Protein AF-0000000083105312 (afdb_homodimer)

Organism: NCBI:txid1720316

Structure (mmCIF, N/CA/C/O backbone):
data_AF-0000000083105312-model_v1
#
loop_
_entity.id
_entity.type
_entity.pdbx_description
1 polymer 'DUF881 domain-containing protein'
#
loop_
_atom_site.group_PDB
_atom_site.id
_atom_site.type_symbol
_atom_site.label_atom_id
_atom_site.label_alt_id
_atom_site.label_comp_id
_atom_site.label_asym_id
_atom_site.label_entity_id
_atom_site.label_seq_id
_atom_site.pdbx_PDB_ins_code
_atom_site.Cartn_x
_atom_site.Cartn_y
_atom_site.Cartn_z
_atom_site.occupancy
_atom_site.B_iso_or_equiv
_atom_site.auth_seq_id
_atom_site.auth_comp_id
_atom_site.auth_asym_id
_atom_site.auth_atom_id
_atom_site.pdbx_PDB_model_num
ATOM 1 N N . MET A 1 1 ? -65.875 45.5 12.43 1 31.72 1 MET A N 1
ATOM 2 C CA . MET A 1 1 ? -65.438 45.469 11.039 1 31.72 1 MET A CA 1
ATOM 3 C C . MET A 1 1 ? -63.938 45.75 10.938 1 31.72 1 MET A C 1
ATOM 5 O O . MET A 1 1 ? -63.406 45.906 9.836 1 31.72 1 MET A O 1
ATOM 9 N N . LYS A 1 2 ? -63.375 46.219 12.109 1 45.66 2 LYS A N 1
ATOM 10 C CA . LYS A 1 2 ? -62 46.656 12.25 1 45.66 2 LYS A CA 1
ATOM 11 C C . LYS A 1 2 ? -61.031 45.469 12.18 1 45.66 2 LYS A C 1
ATOM 13 O O . LYS A 1 2 ? -59.844 45.625 11.93 1 45.66 2 LYS A O 1
ATOM 18 N N . ASN A 1 3 ? -61.562 44.344 12.602 1 48.22 3 ASN A N 1
ATOM 19 C CA . ASN A 1 3 ? -60.719 43.188 12.695 1 48.22 3 ASN A CA 1
ATOM 20 C C . ASN A 1 3 ? -60.406 42.594 11.312 1 48.22 3 ASN A C 1
ATOM 22 O O . ASN A 1 3 ? -59.625 41.656 11.195 1 48.22 3 ASN A O 1
ATOM 26 N N . LEU A 1 4 ? -61.312 43.062 10.312 1 48.94 4 LEU A N 1
ATOM 27 C CA . LEU A 1 4 ? -61.094 42.5 8.977 1 48.94 4 LEU A CA 1
ATOM 28 C C . LEU A 1 4 ? -59.938 43.219 8.281 1 48.94 4 LEU A C 1
ATOM 30 O O . LEU A 1 4 ? -59.281 42.656 7.395 1 48.94 4 LEU A O 1
ATOM 34 N N . VAL A 1 5 ? -59.594 44.469 8.703 1 50.5 5 VAL A N 1
ATOM 35 C CA . VAL A 1 5 ? -58.531 45.219 8.055 1 50.5 5 VAL A CA 1
ATOM 36 C C . VAL A 1 5 ? -57.188 44.656 8.477 1 50.5 5 VAL A C 1
ATOM 38 O O . VAL A 1 5 ? -56.25 44.562 7.656 1 50.5 5 VAL A O 1
ATOM 41 N N . SER A 1 6 ? -57.156 44.25 9.805 1 52.16 6 SER A N 1
ATOM 42 C CA . SER A 1 6 ? -55.875 43.75 10.25 1 52.16 6 SER A CA 1
ATOM 43 C C . SER A 1 6 ? -55.562 42.375 9.625 1 52.16 6 SER A C 1
ATOM 45 O O . SER A 1 6 ? -54.438 42.062 9.297 1 52.16 6 SER A O 1
ATOM 47 N N . LYS A 1 7 ? -56.688 41.625 9.328 1 51.69 7 LYS A N 1
ATOM 48 C CA . LYS A 1 7 ? -56.5 40.312 8.727 1 51.69 7 LYS A CA 1
ATOM 49 C C . LYS A 1 7 ? -56.156 40.406 7.242 1 51.69 7 LYS A C 1
ATOM 51 O O . LYS A 1 7 ? -55.375 39.625 6.719 1 51.69 7 LYS A O 1
ATOM 56 N N . SER A 1 8 ? -56.625 41.531 6.629 1 55.09 8 SER A N 1
ATOM 57 C CA . SER A 1 8 ? -56.344 41.719 5.211 1 55.09 8 SER A CA 1
ATOM 58 C C . SER A 1 8 ? -54.906 42.156 4.992 1 55.09 8 SER A C 1
ATOM 60 O O . SER A 1 8 ? -54.25 41.75 4.027 1 55.09 8 SER A O 1
ATOM 62 N N . LEU A 1 9 ? -54.406 42.938 6.012 1 51.06 9 LEU A N 1
ATOM 63 C CA . LEU A 1 9 ? -53 43.375 5.898 1 51.06 9 LEU A CA 1
ATOM 64 C C . LEU A 1 9 ? -52.062 42.188 6.109 1 51.06 9 LEU A C 1
ATOM 66 O O . LEU A 1 9 ? -51.062 42.031 5.395 1 51.06 9 LEU A O 1
ATOM 70 N N . ILE A 1 10 ? -52.469 41.344 6.996 1 52.66 10 ILE A N 1
ATOM 71 C CA . ILE A 1 10 ? -51.625 40.188 7.258 1 52.66 10 ILE A CA 1
ATOM 72 C C . ILE A 1 10 ? -51.688 39.25 6.059 1 52.66 10 ILE A C 1
ATOM 74 O O . ILE A 1 10 ? -50.656 38.719 5.645 1 52.66 10 ILE A O 1
ATOM 78 N N . VAL A 1 11 ? -52.844 39.156 5.375 1 56.38 11 VAL A N 1
ATOM 79 C CA . VAL A 1 11 ? -52.969 38.281 4.203 1 56.38 11 VAL A CA 1
ATOM 80 C C . VAL A 1 11 ? -52.188 38.906 3.037 1 56.38 11 VAL A C 1
ATOM 82 O O . VAL A 1 11 ? -51.469 38.188 2.318 1 56.38 11 VAL A O 1
ATOM 85 N N . THR A 1 12 ? -52.156 40.219 2.963 1 56.31 12 THR A N 1
ATOM 86 C CA . THR A 1 12 ? -51.406 40.844 1.878 1 56.31 12 THR A CA 1
ATOM 87 C C . THR A 1 12 ? -49.906 40.781 2.127 1 56.31 12 THR A C 1
ATOM 89 O O . THR A 1 12 ? -49.125 40.5 1.209 1 56.31 12 THR A O 1
ATOM 92 N N . VAL A 1 13 ? -49.5 40.969 3.35 1 54.84 13 VAL A N 1
ATOM 93 C CA . VAL A 1 13 ? -48.094 40.812 3.654 1 54.84 13 VAL A CA 1
ATOM 94 C C . VAL A 1 13 ? -47.656 39.344 3.473 1 54.84 13 VAL A C 1
ATOM 96 O O . VAL A 1 13 ? -46.594 39.062 2.93 1 54.84 13 VAL A O 1
ATOM 99 N N . CYS A 1 14 ? -48.562 38.375 3.803 1 54.09 14 CYS A N 1
ATOM 100 C CA . CYS A 1 14 ? -48.219 36.969 3.609 1 54.09 14 CYS A CA 1
ATOM 101 C C . CYS A 1 14 ? -48.219 36.625 2.127 1 54.09 14 CYS A C 1
ATOM 103 O O . CYS A 1 14 ? -47.375 35.844 1.681 1 54.09 14 CYS A O 1
ATOM 105 N N . VAL A 1 15 ? -49.031 37.219 1.29 1 58.09 15 VAL A N 1
ATOM 106 C CA . VAL A 1 15 ? -49.031 37 -0.151 1 58.09 15 VAL A CA 1
ATOM 107 C C . VAL A 1 15 ? -47.781 37.656 -0.766 1 58.09 15 VAL A C 1
ATOM 109 O O . VAL A 1 15 ? -47.094 37.062 -1.587 1 58.09 15 VAL A O 1
ATOM 112 N N . ILE A 1 16 ? -47.406 38.812 -0.271 1 54.03 16 ILE A N 1
ATOM 113 C CA . ILE A 1 16 ? -46.219 39.469 -0.776 1 54.03 16 ILE A CA 1
ATOM 114 C C . ILE A 1 16 ? -44.969 38.719 -0.304 1 54.03 16 ILE A C 1
ATOM 116 O O . ILE A 1 16 ? -44.031 38.469 -1.088 1 54.03 16 ILE A O 1
ATOM 120 N N . LEU A 1 17 ? -44.938 38.25 0.947 1 51.34 17 LEU A N 1
ATOM 121 C CA . LEU A 1 17 ? -43.812 37.438 1.396 1 51.34 17 LEU A CA 1
ATOM 122 C C . LEU A 1 17 ? -43.781 36.094 0.679 1 51.34 17 LEU A C 1
ATOM 124 O O . LEU A 1 17 ? -42.719 35.594 0.309 1 51.34 17 LEU A O 1
ATOM 128 N N . GLY A 1 18 ? -44.969 35.5 0.448 1 49.16 18 GLY A N 1
ATOM 129 C CA . GLY A 1 18 ? -45.031 34.281 -0.344 1 49.16 18 GLY A CA 1
ATOM 130 C C . GLY A 1 18 ? -44.594 34.469 -1.777 1 49.16 18 GLY A C 1
ATOM 131 O O . GLY A 1 18 ? -43.875 33.625 -2.328 1 49.16 18 GLY A O 1
ATOM 132 N N . ILE A 1 19 ? -44.906 35.5 -2.424 1 51.34 19 ILE A N 1
ATOM 133 C CA . ILE A 1 19 ? -44.438 35.812 -3.773 1 51.34 19 ILE A CA 1
ATOM 134 C C . ILE A 1 19 ? -42.938 36.125 -3.754 1 51.34 19 ILE A C 1
ATOM 136 O O . ILE A 1 19 ? -42.188 35.656 -4.621 1 51.34 19 ILE A O 1
ATOM 140 N N . ILE A 1 20 ? -42.438 36.781 -2.793 1 44.44 20 ILE A N 1
ATOM 141 C CA . ILE A 1 20 ? -41.031 37.062 -2.678 1 44.44 20 ILE A CA 1
ATOM 142 C C . ILE A 1 20 ? -40.281 35.75 -2.439 1 44.44 20 ILE A C 1
ATOM 144 O O . ILE A 1 20 ? -39.25 35.469 -3.072 1 44.44 20 ILE A O 1
ATOM 148 N N . ILE A 1 21 ? -40.812 34.875 -1.558 1 44.53 21 ILE A N 1
ATOM 149 C CA . ILE A 1 21 ? -40.156 33.594 -1.341 1 44.53 21 ILE A CA 1
ATOM 150 C C . ILE A 1 21 ? -40.312 32.719 -2.578 1 44.53 21 ILE A C 1
ATOM 152 O O . ILE A 1 21 ? -39.406 32 -2.982 1 44.53 21 ILE A O 1
ATOM 156 N N . ALA A 1 22 ? -41.5 32.688 -3.215 1 43 22 ALA A N 1
ATOM 157 C CA . ALA A 1 22 ? -41.688 31.938 -4.461 1 43 22 ALA A CA 1
ATOM 158 C C . ALA A 1 22 ? -40.781 32.5 -5.559 1 43 22 ALA A C 1
ATOM 160 O O . ALA A 1 22 ? -40.188 31.75 -6.344 1 43 22 ALA A O 1
ATOM 161 N N . ILE A 1 23 ? -40.656 33.75 -5.688 1 39.84 23 ILE A N 1
ATOM 162 C CA . ILE A 1 23 ? -39.719 34.312 -6.641 1 39.84 23 ILE A CA 1
ATOM 163 C C . ILE A 1 23 ? -38.281 34.062 -6.16 1 39.84 23 ILE A C 1
ATOM 165 O O . ILE A 1 23 ? -37.406 33.812 -6.965 1 39.84 23 ILE A O 1
ATOM 169 N N . GLN A 1 24 ? -38.031 34.125 -4.812 1 32.25 24 GLN A N 1
ATOM 170 C CA . GLN A 1 24 ? -36.688 33.75 -4.379 1 32.25 24 GLN A CA 1
ATOM 171 C C . GLN A 1 24 ? -36.406 32.281 -4.684 1 32.25 24 GLN A C 1
ATOM 173 O O . GLN A 1 24 ? -35.281 31.906 -4.973 1 32.25 24 GLN A O 1
ATOM 178 N N . TYR A 1 25 ? -37.469 31.375 -4.473 1 34.44 25 TYR A N 1
ATOM 179 C CA . TYR A 1 25 ? -37.188 30.016 -4.895 1 34.44 25 TYR A CA 1
ATOM 180 C C . TYR A 1 25 ? -37.031 29.922 -6.406 1 34.44 25 TYR A C 1
ATOM 182 O O . TYR A 1 25 ? -36.219 29.125 -6.914 1 34.44 25 TYR A O 1
ATOM 190 N N . LYS A 1 26 ? -37.938 30.547 -7.215 1 34.72 26 LYS A N 1
ATOM 191 C CA . LYS A 1 26 ? -37.719 30.5 -8.656 1 34.72 26 LYS A CA 1
ATOM 192 C C . LYS A 1 26 ? -36.594 31.438 -9.078 1 34.72 26 LYS A C 1
ATOM 194 O O . LYS A 1 26 ? -35.938 31.203 -10.094 1 34.72 26 LYS A O 1
ATOM 199 N N . THR A 1 27 ? -36.406 32.594 -8.484 1 31.61 27 THR A N 1
ATOM 200 C CA . THR A 1 27 ? -35.344 33.5 -8.906 1 31.61 27 THR A CA 1
ATOM 201 C C . THR A 1 27 ? -34 33.062 -8.352 1 31.61 27 THR A C 1
ATOM 203 O O . THR A 1 27 ? -32.969 33.438 -8.883 1 31.61 27 THR A O 1
ATOM 206 N N . VAL A 1 28 ? -33.844 32.5 -7.07 1 31.33 28 VAL A N 1
ATOM 207 C CA . VAL A 1 28 ? -32.531 31.953 -6.809 1 31.33 28 VAL A CA 1
ATOM 208 C C . VAL A 1 28 ? -32.219 30.875 -7.844 1 31.33 28 VAL A C 1
ATOM 210 O O . VAL A 1 28 ? -31.031 30.547 -8.055 1 31.33 28 VAL A O 1
ATOM 213 N N . SER A 1 29 ? -33.156 30.062 -8.477 1 32.75 29 SER A N 1
ATOM 214 C CA . SER A 1 29 ? -32.812 29.281 -9.664 1 32.75 29 SER A CA 1
ATOM 215 C C . SER A 1 29 ? -32.438 30.172 -10.836 1 32.75 29 SER A C 1
ATOM 217 O O . SER A 1 29 ? -31.594 29.812 -11.656 1 32.75 29 SER A O 1
ATOM 219 N N . ASN A 1 30 ? -33.156 31.203 -11.211 1 31.55 30 ASN A N 1
ATOM 220 C CA . ASN A 1 30 ? -32.875 32.031 -12.383 1 31.55 30 ASN A CA 1
ATOM 221 C C . ASN A 1 30 ? -31.938 33.188 -12.047 1 31.55 30 ASN A C 1
ATOM 223 O O . ASN A 1 30 ? -31.516 33.938 -12.945 1 31.55 30 ASN A O 1
ATOM 227 N N . LEU A 1 31 ? -31.953 33.906 -10.992 1 30.52 31 LEU A N 1
ATOM 228 C CA . LEU A 1 31 ? -31.188 35.125 -10.836 1 30.52 31 LEU A CA 1
ATOM 229 C C . LEU A 1 31 ? -29.703 34.812 -10.617 1 30.52 31 LEU A C 1
ATOM 231 O O . LEU A 1 31 ? -28.891 35.719 -10.469 1 30.52 31 LEU A O 1
ATOM 235 N N . VAL A 1 32 ? -29.266 33.812 -9.766 1 32.84 32 VAL A N 1
ATOM 236 C CA . VAL A 1 32 ? -27.875 33.531 -10.07 1 32.84 32 VAL A CA 1
ATOM 237 C C . VAL A 1 32 ? -27.719 33.219 -11.555 1 32.84 32 VAL A C 1
ATOM 239 O O . VAL A 1 32 ? -28.406 32.375 -12.102 1 32.84 32 VAL A O 1
ATOM 242 N N . GLY A 1 33 ? -27.484 34.125 -12.344 1 33.31 33 GLY A N 1
ATOM 243 C CA . GLY A 1 33 ? -27.422 34.062 -13.797 1 33.31 33 GLY A CA 1
ATOM 244 C C . GLY A 1 33 ? -27.109 32.656 -14.297 1 33.31 33 GLY A C 1
ATOM 245 O O . GLY A 1 33 ? -26.562 31.828 -13.562 1 33.31 33 GLY A O 1
ATOM 246 N N . PRO A 1 34 ? -27.938 32 -15.281 1 35 34 PRO A N 1
ATOM 247 C CA . PRO A 1 34 ? -27.641 30.656 -15.75 1 35 34 PRO A CA 1
ATOM 248 C C . PRO A 1 34 ? -26.141 30.328 -15.695 1 35 34 PRO A C 1
ATOM 250 O O . PRO A 1 34 ? -25.734 29.25 -16.109 1 35 34 PRO A O 1
ATOM 253 N N . ASP A 1 35 ? -25.375 31.203 -15.367 1 35.94 35 ASP A N 1
ATOM 254 C CA . ASP A 1 35 ? -23.938 31.078 -15.555 1 35.94 35 ASP A CA 1
ATOM 255 C C . ASP A 1 35 ? -23.297 30.25 -14.438 1 35.94 35 ASP A C 1
ATOM 257 O O . ASP A 1 35 ? -22.125 29.906 -14.508 1 35.94 35 ASP A O 1
ATOM 261 N N . PHE A 1 36 ? -23.703 30.453 -13.18 1 39.31 36 PHE A N 1
ATOM 262 C CA . PHE A 1 36 ? -23.031 29.594 -12.203 1 39.31 36 PHE A CA 1
ATOM 263 C C . PHE A 1 36 ? -23.688 28.219 -12.156 1 39.31 36 PHE A C 1
ATOM 265 O O . PHE A 1 36 ? -24.203 27.812 -11.117 1 39.31 36 PHE A O 1
ATOM 272 N N . VAL A 1 37 ? -24.688 27.812 -13.008 1 37.5 37 VAL A N 1
ATOM 273 C CA . VAL A 1 37 ? -25.109 26.438 -13.25 1 37.5 37 VAL A CA 1
ATOM 274 C C . VAL A 1 37 ? -23.875 25.516 -13.25 1 37.5 37 VAL A C 1
ATOM 276 O O . VAL A 1 37 ? -22.938 25.734 -14.008 1 37.5 37 VAL A O 1
ATOM 279 N N . PRO A 1 38 ? -23.516 24.844 -12.25 1 47.72 38 PRO A N 1
ATOM 280 C CA . PRO A 1 38 ? -22.562 23.812 -12.672 1 47.72 38 PRO A CA 1
ATOM 281 C C . PRO A 1 38 ? -22.719 23.438 -14.141 1 47.72 38 PRO A C 1
ATOM 283 O O . PRO A 1 38 ? -23.812 23.125 -14.586 1 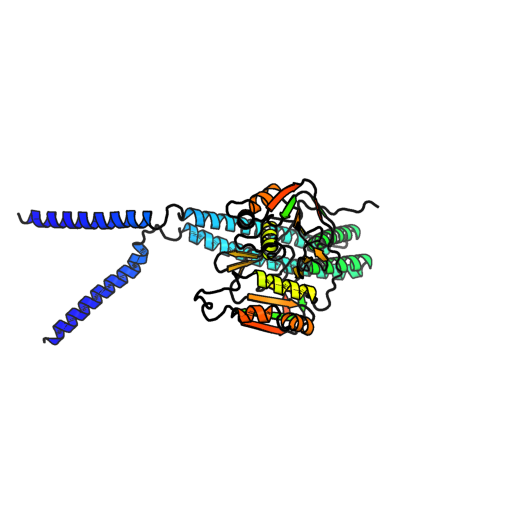47.72 38 PRO A O 1
ATOM 286 N N . SER A 1 39 ? -22.047 24.156 -15.109 1 54.38 39 SER A N 1
ATOM 287 C CA . SER A 1 39 ? -22.266 24.062 -16.547 1 54.38 39 SER A CA 1
ATOM 288 C C . SER A 1 39 ? -22.859 22.719 -16.938 1 54.38 39 SER A C 1
ATOM 290 O O . SER A 1 39 ? -22.578 21.703 -16.297 1 54.38 39 SER A O 1
ATOM 292 N N . GLN A 1 40 ? -24.141 22.781 -17.594 1 58.88 40 GLN A N 1
ATOM 293 C CA . GLN A 1 40 ? -24.625 21.578 -18.266 1 58.88 40 GLN A CA 1
ATOM 294 C C . GLN A 1 40 ? -23.469 20.641 -18.594 1 58.88 40 GLN A C 1
ATOM 296 O O . GLN A 1 40 ? -23.609 19.422 -18.5 1 58.88 40 GLN A O 1
ATOM 301 N N . LYS A 1 41 ? -22.406 21.312 -18.703 1 64.06 41 LYS A N 1
ATOM 302 C CA . LYS A 1 41 ? -21.219 20.547 -19.062 1 64.06 41 LYS A CA 1
ATOM 303 C C . LYS A 1 41 ? -20.672 19.812 -17.844 1 64.06 41 LYS A C 1
ATOM 305 O O . LYS A 1 41 ? -20.281 18.641 -17.938 1 64.06 41 LYS A O 1
ATOM 310 N N . ASN A 1 42 ? -20.734 20.516 -16.656 1 67.69 42 ASN A N 1
ATOM 311 C CA . ASN A 1 42 ? -20.234 19.844 -15.453 1 67.69 42 ASN A CA 1
ATOM 312 C C . ASN A 1 42 ? -21.141 18.703 -15.023 1 67.69 42 ASN A C 1
ATOM 314 O O . ASN A 1 42 ? -20.656 17.625 -14.648 1 67.69 42 ASN A O 1
ATOM 318 N N . LYS A 1 43 ? -22.391 18.953 -15.094 1 68.56 43 LYS A N 1
ATOM 319 C CA . LYS A 1 43 ? -23.328 17.891 -14.789 1 68.56 43 LYS A CA 1
ATOM 320 C C . LYS A 1 43 ? -23.172 16.719 -15.758 1 68.56 43 LYS A C 1
ATOM 322 O O . LYS A 1 43 ? -23.234 15.555 -15.352 1 68.56 43 LYS A O 1
ATOM 327 N N . GLU A 1 44 ? -22.984 17.031 -16.984 1 71.94 44 GLU A N 1
ATOM 328 C CA . GLU A 1 44 ? -22.766 15.992 -18 1 71.94 44 GLU A CA 1
ATOM 329 C C . GLU A 1 44 ? -21.484 15.211 -17.703 1 71.94 44 GLU A C 1
ATOM 331 O O . GLU A 1 44 ? -21.453 13.984 -17.844 1 71.94 44 GLU A O 1
ATOM 336 N N . LEU A 1 45 ? -20.5 15.922 -17.25 1 71.75 45 LEU A N 1
ATOM 337 C CA . LEU A 1 45 ? -19.219 15.281 -16.969 1 71.75 45 LEU A CA 1
ATOM 338 C C . LEU A 1 45 ? -19.328 14.398 -15.727 1 71.75 45 LEU A C 1
ATOM 340 O O . LEU A 1 45 ? -18.766 13.297 -15.695 1 71.75 45 LEU A O 1
ATOM 344 N N . VAL A 1 46 ? -20.031 14.859 -14.812 1 75 46 VAL A N 1
ATOM 345 C CA . VAL A 1 46 ? -20.219 14.078 -13.594 1 75 46 VAL A CA 1
ATOM 346 C C . VAL A 1 46 ? -21.031 12.82 -13.914 1 75 46 VAL A C 1
ATOM 348 O O . VAL A 1 46 ? -20.719 11.734 -13.422 1 75 46 VAL A O 1
ATOM 351 N N . ASN A 1 47 ? -22.047 12.984 -14.719 1 72.31 47 ASN A N 1
ATOM 352 C CA . ASN A 1 47 ? -22.828 11.828 -15.133 1 72.31 47 ASN A CA 1
ATOM 353 C C . ASN A 1 47 ? -21.984 10.844 -15.945 1 72.31 47 ASN A C 1
ATOM 355 O O . ASN A 1 47 ? -22.094 9.633 -15.766 1 72.31 47 ASN A O 1
ATOM 359 N N . GLU A 1 48 ? -21.234 11.359 -16.812 1 73.19 48 GLU A N 1
ATOM 360 C CA . GLU A 1 48 ? -20.328 10.523 -17.594 1 73.19 48 GLU A CA 1
ATOM 361 C C . GLU A 1 48 ? -19.312 9.805 -16.703 1 73.19 48 GLU A C 1
ATOM 363 O O . GLU A 1 48 ? -19.062 8.617 -16.891 1 73.19 48 GLU A O 1
ATOM 368 N N . LEU A 1 49 ? -18.797 10.508 -15.805 1 72.75 49 LEU A N 1
ATOM 369 C CA . LEU A 1 49 ? -17.844 9.922 -14.859 1 72.75 49 LEU A CA 1
ATOM 370 C C . LEU A 1 49 ? -18.5 8.781 -14.078 1 72.75 49 LEU A C 1
ATOM 372 O O . LEU A 1 49 ? -17.906 7.715 -13.922 1 72.75 49 LEU A O 1
ATOM 376 N N . SER A 1 50 ? -19.656 9.047 -13.664 1 73 50 SER A N 1
ATOM 377 C CA . SER A 1 50 ? -20.375 8.016 -12.922 1 73 50 SER A CA 1
ATOM 378 C C . SER A 1 50 ? -20.641 6.785 -13.789 1 73 50 SER A C 1
ATOM 380 O O . SER A 1 50 ? -20.469 5.652 -13.328 1 73 50 SER A O 1
ATOM 382 N N . LYS A 1 51 ? -21.031 7.016 -14.992 1 66.38 51 LYS A N 1
ATOM 383 C CA . LYS A 1 51 ? -21.281 5.918 -15.922 1 66.38 51 LYS A CA 1
ATOM 384 C C . LYS A 1 51 ? -20.016 5.102 -16.172 1 66.38 51 LYS A C 1
ATOM 386 O O . LYS A 1 51 ? -20.047 3.871 -16.125 1 66.38 51 LYS A O 1
ATOM 391 N N . VAL A 1 52 ? -18.984 5.82 -16.391 1 68.81 52 VAL A N 1
ATOM 392 C CA . VAL A 1 52 ? -17.719 5.129 -16.672 1 68.81 52 VAL A CA 1
ATOM 393 C C . VAL A 1 52 ? -17.25 4.387 -15.43 1 68.81 52 VAL A C 1
ATOM 395 O O . VAL A 1 52 ? -16.703 3.283 -15.523 1 68.81 52 VAL A O 1
ATOM 398 N N . GLN A 1 53 ? -17.516 4.922 -14.344 1 72.56 53 GLN A N 1
ATOM 399 C CA . GLN A 1 53 ? -17.188 4.254 -13.086 1 72.56 53 GLN A CA 1
ATOM 400 C C . GLN A 1 53 ? -17.984 2.971 -12.922 1 72.56 53 GLN A C 1
ATOM 402 O O . GLN A 1 53 ? -17.453 1.944 -12.5 1 72.56 53 GLN A O 1
ATOM 407 N N . GLU A 1 54 ? -19.188 3.016 -13.266 1 64.81 54 GLU A N 1
ATOM 408 C CA . GLU A 1 54 ? -20.031 1.827 -13.211 1 64.81 54 GLU A CA 1
ATOM 409 C C . GLU A 1 54 ? -19.547 0.755 -14.18 1 64.81 54 GLU A C 1
ATOM 411 O O . GLU A 1 54 ? -19.531 -0.432 -13.844 1 64.81 54 GLU A O 1
ATOM 416 N N . GLU A 1 55 ? -19.25 1.22 -15.312 1 67.12 55 GLU A N 1
ATOM 417 C CA . GLU A 1 55 ? -18.703 0.289 -16.297 1 67.12 55 GLU A CA 1
ATOM 418 C C . GLU A 1 55 ? -17.406 -0.35 -15.781 1 67.12 55 GLU A C 1
ATOM 420 O O . GLU A 1 55 ? -17.203 -1.552 -15.953 1 67.12 55 GLU A O 1
ATOM 425 N N . LYS A 1 56 ? -16.609 0.481 -15.219 1 67.06 56 LYS A N 1
ATOM 426 C CA . LYS A 1 56 ? -15.367 -0.022 -14.641 1 67.06 56 LYS A CA 1
ATOM 427 C C . LYS A 1 56 ? -15.648 -1.077 -13.57 1 67.06 56 LYS A C 1
ATOM 429 O O . LYS A 1 56 ? -15.008 -2.127 -13.547 1 67.06 56 LYS A O 1
ATOM 434 N N . ASP A 1 57 ? -16.578 -0.822 -12.82 1 65.06 57 ASP A N 1
ATOM 435 C CA . ASP A 1 57 ? -16.922 -1.755 -11.75 1 65.06 57 ASP A CA 1
ATOM 436 C C . ASP A 1 57 ? -17.453 -3.068 -12.328 1 65.06 57 ASP A C 1
ATOM 438 O O . ASP A 1 57 ? -17.141 -4.145 -11.82 1 65.06 57 ASP A O 1
ATOM 442 N N . ALA A 1 58 ? -18.266 -2.971 -13.344 1 60.59 58 ALA A N 1
ATOM 443 C CA . ALA A 1 58 ? -18.781 -4.16 -14.016 1 60.59 58 ALA A CA 1
ATOM 444 C C . ALA A 1 58 ? -17.641 -4.977 -14.633 1 60.59 58 ALA A C 1
ATOM 446 O O . ALA A 1 58 ? -17.641 -6.207 -14.547 1 60.59 58 ALA A O 1
ATOM 447 N N . LEU A 1 59 ? -16.766 -4.168 -15.188 1 63.44 59 LEU A N 1
ATOM 448 C CA . LEU A 1 59 ? -15.625 -4.84 -15.797 1 63.44 59 LEU A CA 1
ATOM 449 C C . LEU A 1 59 ? -14.766 -5.516 -14.734 1 63.44 59 LEU A C 1
ATOM 451 O O . LEU A 1 59 ? -14.242 -6.609 -14.953 1 63.44 59 LEU A O 1
ATOM 455 N N . MET A 1 60 ? -14.664 -4.906 -13.641 1 63.69 60 MET A N 1
ATOM 456 C CA . MET A 1 60 ? -13.93 -5.492 -12.523 1 63.69 60 MET A CA 1
ATOM 457 C C . MET A 1 60 ? -14.586 -6.785 -12.055 1 63.69 60 MET A C 1
ATOM 459 O O . MET A 1 60 ? -13.898 -7.758 -11.742 1 63.69 60 MET A O 1
ATOM 463 N N . ASN A 1 61 ? -15.844 -6.785 -12.023 1 60.69 61 ASN A N 1
ATOM 464 C CA . ASN A 1 61 ? -16.578 -8 -11.68 1 60.69 61 ASN A CA 1
ATOM 465 C C . ASN A 1 61 ? -16.344 -9.102 -12.711 1 60.69 61 ASN A C 1
ATOM 467 O O . ASN A 1 61 ? -16.172 -10.266 -12.359 1 60.69 61 ASN A O 1
ATOM 471 N N . GLU A 1 62 ? -16.453 -8.688 -13.945 1 60 62 GLU A N 1
ATOM 472 C CA . GLU A 1 62 ? -16.188 -9.641 -15.016 1 60 62 GLU A CA 1
ATOM 473 C C . GLU A 1 62 ? -14.781 -10.211 -14.914 1 60 62 GLU A C 1
ATOM 475 O O . GLU A 1 62 ? -14.57 -11.414 -15.117 1 60 62 GLU A O 1
ATOM 480 N N . LEU A 1 63 ? -13.906 -9.312 -14.594 1 58.03 63 LEU A N 1
ATOM 481 C CA . LEU A 1 63 ? -12.523 -9.742 -14.438 1 58.03 63 LEU A CA 1
ATOM 482 C C . LEU A 1 63 ? -12.391 -10.766 -13.312 1 58.03 63 LEU A C 1
ATOM 484 O O . LEU A 1 63 ? -11.719 -11.781 -13.469 1 58.03 63 LEU A O 1
ATOM 488 N N . THR A 1 64 ? -12.992 -10.539 -12.258 1 59.34 64 THR A N 1
ATOM 489 C CA . THR A 1 64 ? -12.977 -11.453 -11.117 1 59.34 64 THR A CA 1
ATOM 490 C C . THR A 1 64 ? -13.539 -12.812 -11.508 1 59.34 64 THR A C 1
ATOM 492 O O . THR A 1 64 ? -12.969 -13.852 -11.156 1 59.34 64 THR A O 1
ATOM 495 N N . ASN A 1 65 ? -14.617 -12.797 -12.25 1 57.44 65 ASN A N 1
ATOM 496 C CA . ASN A 1 65 ? -15.242 -14.031 -12.719 1 57.44 65 ASN A CA 1
ATOM 497 C C . ASN A 1 65 ? -14.312 -14.82 -13.633 1 57.44 65 ASN A C 1
ATOM 499 O O . ASN A 1 65 ? -14.211 -16.047 -13.523 1 57.44 65 ASN A O 1
ATOM 503 N N . LEU A 1 66 ? -13.734 -14.094 -14.516 1 55.59 66 LEU A N 1
ATOM 504 C CA . LEU A 1 66 ? -12.828 -14.758 -15.453 1 55.59 66 LEU A CA 1
ATOM 505 C C . LEU A 1 66 ? -11.617 -15.32 -14.727 1 55.59 66 LEU A C 1
ATOM 507 O O . LEU A 1 66 ? -11.133 -16.406 -15.062 1 55.59 66 LEU A O 1
ATOM 511 N N . GLU A 1 67 ? -11.156 -14.617 -13.766 1 59.53 67 GLU A N 1
ATOM 512 C CA . GLU A 1 67 ? -10.055 -15.102 -12.938 1 59.53 67 GLU A CA 1
ATOM 513 C C . GLU A 1 67 ? -10.438 -16.391 -12.211 1 59.53 67 GLU A C 1
ATOM 515 O O . GLU A 1 67 ? -9.633 -17.328 -12.117 1 59.53 67 GLU A O 1
ATOM 520 N N . ASN A 1 68 ? -11.555 -16.469 -11.719 1 57.59 68 ASN A N 1
ATOM 521 C CA . ASN A 1 68 ? -12.062 -17.672 -11.07 1 57.59 68 ASN A CA 1
ATOM 522 C C . ASN A 1 68 ? -12.117 -18.844 -12.039 1 57.59 68 ASN A C 1
ATOM 524 O O . ASN A 1 68 ? -11.82 -19.984 -11.664 1 57.59 68 ASN A O 1
ATOM 528 N N . ARG A 1 69 ? -12.539 -18.625 -13.203 1 55.22 69 ARG A N 1
ATOM 529 C CA . ARG A 1 69 ? -12.602 -19.672 -14.227 1 55.22 69 ARG A CA 1
ATOM 530 C C . ARG A 1 69 ? -11.211 -20.188 -14.562 1 55.22 69 ARG A C 1
ATOM 532 O O . ARG A 1 69 ? -11.008 -21.406 -14.68 1 55.22 69 ARG A O 1
ATOM 539 N N . VAL A 1 70 ? -10.352 -19.188 -14.758 1 57.91 70 VAL A N 1
ATOM 540 C CA . VAL A 1 70 ? -8.977 -19.578 -15.031 1 57.91 70 VAL A CA 1
ATOM 541 C C . VAL A 1 70 ? -8.453 -20.453 -13.898 1 57.91 70 VAL A C 1
ATOM 543 O O . VAL A 1 70 ? -7.82 -21.484 -14.148 1 57.91 70 VAL A O 1
ATOM 546 N N . GLN A 1 71 ? -8.703 -20.094 -12.727 1 59.47 71 GLN A N 1
ATOM 547 C CA . GLN A 1 71 ? -8.266 -20.844 -11.555 1 59.47 71 GLN A CA 1
ATOM 548 C C . GLN A 1 71 ? -8.844 -22.266 -11.57 1 59.47 71 GLN A C 1
ATOM 550 O O . GLN A 1 71 ? -8.148 -23.234 -11.25 1 59.47 71 GLN A O 1
ATOM 555 N N . LYS A 1 72 ? -10.086 -22.375 -11.859 1 57.69 72 LYS A N 1
ATOM 556 C CA . LYS A 1 72 ? -10.758 -23.672 -11.961 1 57.69 72 LYS A CA 1
ATOM 557 C C . LYS A 1 72 ? -10.102 -24.547 -13.023 1 57.69 72 LYS A C 1
ATOM 559 O O . LYS A 1 72 ? -9.844 -25.719 -12.789 1 57.69 72 LYS A O 1
ATOM 564 N N . TYR A 1 73 ? -9.883 -23.984 -14.18 1 55.66 73 TYR A N 1
ATOM 565 C CA . TYR A 1 73 ? -9.258 -24.734 -15.266 1 55.66 73 TYR A CA 1
ATOM 566 C C . TYR A 1 73 ? -7.848 -25.172 -14.883 1 55.66 73 TYR A C 1
ATOM 568 O O . TYR A 1 73 ? -7.418 -26.281 -15.219 1 55.66 73 TYR A O 1
ATOM 576 N N . GLU A 1 74 ? -7.207 -24.203 -14.242 1 59.19 74 GLU A N 1
ATOM 577 C CA . GLU A 1 74 ? -5.867 -24.516 -13.75 1 59.19 74 GLU A CA 1
ATOM 578 C C . GLU A 1 74 ? -5.891 -25.688 -12.781 1 59.19 74 GLU A C 1
ATOM 580 O O . GLU A 1 74 ? -5.008 -26.547 -12.805 1 59.19 74 GLU A O 1
ATOM 585 N N . SER A 1 75 ? -6.824 -25.75 -12.023 1 59.28 75 SER A N 1
ATOM 586 C CA . SER A 1 75 ? -6.984 -26.828 -11.07 1 59.28 75 SER A CA 1
ATOM 587 C C . SER A 1 75 ? -7.348 -28.141 -11.773 1 59.28 75 SER A C 1
ATOM 589 O O . SER A 1 75 ? -6.91 -29.219 -11.359 1 59.28 75 SER A O 1
ATOM 591 N N . GLU A 1 76 ? -8.055 -28.109 -12.82 1 56.47 76 GLU A N 1
ATOM 592 C CA . GLU A 1 76 ? -8.5 -29.281 -13.555 1 56.47 76 GLU A CA 1
ATOM 593 C C . GLU A 1 76 ? -7.367 -29.859 -14.406 1 56.47 76 GLU A C 1
ATOM 595 O O . GLU A 1 76 ? -7.238 -31.078 -14.531 1 56.47 76 GLU A O 1
ATOM 600 N N . VAL A 1 77 ? -6.656 -28.953 -15.086 1 54.53 77 VAL A N 1
ATOM 601 C CA . VAL A 1 77 ? -5.555 -29.438 -15.914 1 54.53 77 VAL A CA 1
ATOM 602 C C . VAL A 1 77 ? -4.48 -30.062 -15.031 1 54.53 77 VAL A C 1
ATOM 604 O O . VAL A 1 77 ? -3.773 -30.984 -15.461 1 54.53 77 VAL A O 1
ATOM 607 N N . SER A 1 78 ? -4.309 -29.578 -13.773 1 56.19 78 SER A N 1
ATOM 608 C CA . SER A 1 78 ? -3.369 -30.156 -12.812 1 56.19 78 SER A CA 1
ATOM 609 C C . SER A 1 78 ? -3.557 -31.656 -12.703 1 56.19 78 SER A C 1
ATOM 611 O O . SER A 1 78 ? -2.615 -32.375 -12.383 1 56.19 78 SER A O 1
ATOM 613 N N . GLU A 1 79 ? -4.676 -32.156 -13.133 1 55.34 79 GLU A N 1
ATOM 614 C CA . GLU A 1 79 ? -4.859 -33.594 -13.094 1 55.34 79 GLU A CA 1
ATOM 615 C C . GLU A 1 79 ? -4.074 -34.281 -14.211 1 55.34 79 GLU A C 1
ATOM 617 O O . GLU A 1 79 ? -3.811 -35.5 -14.141 1 55.34 79 GLU A O 1
ATOM 622 N N . GLU A 1 80 ? -3.572 -33.5 -15.211 1 55.94 80 GLU A N 1
ATOM 623 C CA . GLU A 1 80 ? -2.92 -34.25 -16.281 1 55.94 80 GLU A CA 1
ATOM 624 C C . GLU A 1 80 ? -1.42 -34.375 -16.031 1 55.94 80 GLU A C 1
ATOM 626 O O . GLU A 1 80 ? -0.793 -35.344 -16.484 1 55.94 80 GLU A O 1
ATOM 631 N N . SER A 1 81 ? -0.67 -33.406 -15.352 1 67.19 81 SER A N 1
ATOM 632 C CA . SER A 1 81 ? 0.745 -33.5 -15.016 1 67.19 81 SER A CA 1
ATOM 633 C C . SER A 1 81 ? 1.049 -32.844 -13.68 1 67.19 81 SER A C 1
ATOM 635 O O . SER A 1 81 ? 0.467 -31.797 -13.352 1 67.19 81 SER A O 1
ATOM 637 N N . ASP A 1 82 ? 1.783 -33.531 -12.812 1 71.75 82 ASP A N 1
ATOM 638 C CA . ASP A 1 82 ? 2.268 -33.062 -11.523 1 71.75 82 ASP A CA 1
ATOM 639 C C . ASP A 1 82 ? 2.906 -31.688 -11.648 1 71.75 82 ASP A C 1
ATOM 641 O O . ASP A 1 82 ? 2.744 -30.844 -10.773 1 71.75 82 ASP A O 1
ATOM 645 N N . TYR A 1 83 ? 3.473 -31.422 -12.75 1 71.94 83 TYR A N 1
ATOM 646 C CA . TYR A 1 83 ? 4.176 -30.172 -12.969 1 71.94 83 TYR A CA 1
ATOM 647 C C . TYR A 1 83 ? 3.191 -29.016 -13.148 1 71.94 83 TYR A C 1
ATOM 649 O O . TYR A 1 83 ? 3.367 -27.953 -12.57 1 71.94 83 TYR A O 1
ATOM 657 N N . VAL A 1 84 ? 2.189 -29.219 -13.883 1 78.19 84 VAL A N 1
ATOM 658 C CA . VAL A 1 84 ? 1.172 -28.203 -14.125 1 78.19 84 VAL A CA 1
ATOM 659 C C . VAL A 1 84 ? 0.43 -27.891 -12.828 1 78.19 84 VAL A C 1
ATOM 661 O O . VAL A 1 84 ? 0.106 -26.734 -12.547 1 78.19 84 VAL A O 1
ATOM 664 N N . GLU A 1 85 ? 0.241 -28.906 -12.062 1 79.62 85 GLU A N 1
ATOM 665 C CA . GLU A 1 85 ? -0.4 -28.719 -10.766 1 79.62 85 GLU A CA 1
ATOM 666 C C . GLU A 1 85 ? 0.445 -27.828 -9.859 1 79.62 85 GLU A C 1
ATOM 668 O O . GLU A 1 85 ? -0.078 -26.922 -9.203 1 79.62 85 GLU A O 1
ATOM 673 N N . GLU A 1 86 ? 1.704 -28.141 -9.812 1 77.31 86 GLU A N 1
ATOM 674 C CA . GLU A 1 86 ? 2.605 -27.344 -8.977 1 77.31 86 GLU A CA 1
ATOM 675 C C . GLU A 1 86 ? 2.666 -25.891 -9.438 1 77.31 86 GLU A C 1
ATOM 677 O O . GLU A 1 86 ? 2.637 -24.969 -8.617 1 77.31 86 GLU A O 1
ATOM 682 N N . LEU A 1 87 ? 2.736 -25.688 -10.797 1 79.56 87 LEU A N 1
ATOM 683 C CA . LEU A 1 87 ? 2.764 -24.328 -11.352 1 79.56 87 LEU A CA 1
ATOM 684 C C . LEU A 1 87 ? 1.485 -23.578 -11.008 1 79.56 87 LEU A C 1
ATOM 686 O O . LEU A 1 87 ? 1.53 -22.391 -10.68 1 79.56 87 LEU A O 1
ATOM 690 N N . SER A 1 88 ? 0.368 -24.219 -11.086 1 83.19 88 SER A N 1
ATOM 691 C CA . SER A 1 88 ? -0.923 -23.609 -10.781 1 83.19 88 SER A CA 1
ATOM 692 C C . SER A 1 88 ? -1.012 -23.219 -9.312 1 83.19 88 SER A C 1
ATOM 694 O O . SER A 1 88 ? -1.537 -22.141 -8.984 1 83.19 88 SER A O 1
ATOM 696 N N . LYS A 1 89 ? -0.486 -24.062 -8.453 1 82.5 89 LYS A N 1
ATOM 697 C CA . LYS A 1 89 ? -0.461 -23.766 -7.02 1 82.5 89 LYS A CA 1
ATOM 698 C C . LYS A 1 89 ? 0.409 -22.547 -6.727 1 82.5 89 LYS A C 1
ATOM 700 O O . LYS A 1 89 ? 0.025 -21.688 -5.938 1 82.5 89 LYS A O 1
ATOM 705 N N . GLU A 1 90 ? 1.542 -22.516 -7.355 1 80.06 90 GLU A N 1
ATOM 706 C CA . GLU A 1 90 ? 2.443 -21.375 -7.184 1 80.06 90 GLU A CA 1
ATOM 707 C C . GLU A 1 90 ? 1.807 -20.094 -7.691 1 80.06 90 GLU A C 1
ATOM 709 O O . GLU A 1 90 ? 1.924 -19.031 -7.051 1 80.06 90 GLU A O 1
ATOM 714 N N . LEU A 1 91 ? 1.165 -20.188 -8.852 1 86.69 91 LEU A N 1
ATOM 715 C CA . LEU A 1 91 ? 0.488 -19.016 -9.406 1 86.69 91 LEU A CA 1
ATOM 716 C C . LEU A 1 91 ? -0.583 -18.5 -8.445 1 86.69 91 LEU A C 1
ATOM 718 O O . LEU A 1 91 ? -0.655 -17.297 -8.172 1 86.69 91 LEU A O 1
ATOM 722 N N . SER A 1 92 ? -1.383 -19.422 -7.914 1 86.75 92 SER A N 1
ATOM 723 C CA . SER A 1 92 ? -2.424 -19.031 -6.965 1 86.75 92 SER A CA 1
ATOM 724 C C . SER A 1 92 ? -1.827 -18.359 -5.734 1 86.75 92 SER A C 1
ATOM 726 O O . SER A 1 92 ? -2.361 -17.375 -5.246 1 86.75 92 SER A O 1
ATOM 728 N N . LYS A 1 93 ? -0.759 -18.859 -5.289 1 83.75 93 LYS A N 1
ATOM 729 C CA . LYS A 1 93 ? -0.061 -18.328 -4.117 1 83.75 93 LYS A CA 1
ATOM 730 C C . LYS A 1 93 ? 0.402 -16.891 -4.348 1 83.75 93 LYS A C 1
ATOM 732 O O . LYS A 1 93 ? 0.126 -16.016 -3.531 1 83.75 93 LYS A O 1
ATOM 737 N N . TYR A 1 94 ? 0.981 -16.641 -5.457 1 86.75 94 TYR A N 1
ATOM 738 C CA . TYR A 1 94 ? 1.553 -15.312 -5.68 1 86.75 94 TYR A CA 1
ATOM 739 C C . TYR A 1 94 ? 0.476 -14.312 -6.09 1 86.75 94 TYR A C 1
ATOM 741 O O . TYR A 1 94 ? 0.598 -13.117 -5.824 1 86.75 94 TYR A O 1
ATOM 749 N N . LYS A 1 95 ? -0.626 -14.789 -6.688 1 90.75 95 LYS A N 1
ATOM 750 C CA . LYS A 1 95 ? -1.789 -13.93 -6.898 1 90.75 95 LYS A CA 1
ATOM 751 C C . LYS A 1 95 ? -2.35 -13.422 -5.57 1 90.75 95 LYS A C 1
ATOM 753 O O . LYS A 1 95 ? -2.721 -12.258 -5.453 1 90.75 95 LYS A O 1
ATOM 758 N N . MET A 1 96 ? -2.322 -14.32 -4.637 1 90.38 96 MET A N 1
ATOM 759 C CA . MET A 1 96 ? -2.783 -13.953 -3.303 1 90.38 96 MET A CA 1
ATOM 760 C C . MET A 1 96 ? -1.826 -12.961 -2.648 1 90.38 96 MET A C 1
ATOM 762 O O . MET A 1 96 ? -2.258 -11.953 -2.088 1 90.38 96 MET A O 1
ATOM 766 N N . PHE A 1 97 ? -0.549 -13.18 -2.805 1 89.69 97 PHE A N 1
ATOM 767 C CA . PHE A 1 97 ? 0.458 -12.297 -2.223 1 89.69 97 PHE A CA 1
ATOM 768 C C . PHE A 1 97 ? 0.395 -10.914 -2.854 1 89.69 97 PHE A C 1
ATOM 770 O O . PHE A 1 97 ? 0.627 -9.906 -2.18 1 89.69 97 PHE A O 1
ATOM 777 N N . ALA A 1 98 ? 0.047 -10.898 -4.133 1 92.81 98 ALA A N 1
ATOM 778 C CA . ALA A 1 98 ? -0.005 -9.633 -4.859 1 92.81 98 ALA A CA 1
ATOM 779 C C . ALA A 1 98 ? -1.312 -8.898 -4.582 1 92.81 98 ALA A C 1
ATOM 781 O O . ALA A 1 98 ? -1.462 -7.73 -4.949 1 92.81 98 ALA A O 1
ATOM 782 N N . GLY A 1 99 ? -2.264 -9.562 -3.904 1 94.88 99 GLY A N 1
ATOM 783 C CA . GLY A 1 99 ? -3.529 -8.945 -3.543 1 94.88 99 GLY A CA 1
ATOM 784 C C . GLY A 1 99 ? -4.562 -9.008 -4.648 1 94.88 99 GLY A C 1
ATOM 785 O O . GLY A 1 99 ? -5.566 -8.297 -4.613 1 94.88 99 GLY A O 1
ATOM 786 N N . TYR A 1 100 ? -4.375 -9.883 -5.656 1 90.81 100 TYR A N 1
ATOM 787 C CA . TYR A 1 100 ? -5.273 -9.945 -6.805 1 90.81 100 TYR A CA 1
ATOM 788 C C . TYR A 1 100 ? -6.258 -11.102 -6.66 1 90.81 100 TYR A C 1
ATOM 790 O O . TYR A 1 100 ? -6.848 -11.547 -7.648 1 90.81 100 TYR A O 1
ATOM 798 N N . THR A 1 101 ? -6.359 -11.594 -5.465 1 90.25 101 THR A N 1
ATOM 799 C CA . THR A 1 101 ? -7.344 -12.609 -5.129 1 90.25 101 THR A CA 1
ATOM 800 C C . THR A 1 101 ? -8.211 -12.164 -3.959 1 90.25 101 THR A C 1
ATOM 802 O O . THR A 1 101 ? -7.703 -11.648 -2.961 1 90.25 101 THR A O 1
ATOM 805 N N . GLU A 1 102 ? -9.539 -12.195 -4.191 1 92.25 102 GLU A N 1
ATOM 806 C CA . GLU A 1 102 ? -10.422 -12.023 -3.041 1 92.25 102 GLU A CA 1
ATOM 807 C C . GLU A 1 102 ? -10.227 -13.141 -2.023 1 92.25 102 GLU A C 1
ATOM 809 O O . GLU A 1 102 ? -10.117 -14.312 -2.393 1 92.25 102 GLU A O 1
ATOM 814 N N . VAL A 1 103 ? -10.141 -12.766 -0.776 1 94.62 103 VAL A N 1
ATOM 815 C CA . VAL A 1 103 ? -9.844 -13.781 0.229 1 94.62 103 VAL A CA 1
ATOM 816 C C . VAL A 1 103 ? -10.812 -13.648 1.4 1 94.62 103 VAL A C 1
ATOM 818 O O . VAL A 1 103 ? -11.445 -12.602 1.578 1 94.62 103 VAL A O 1
ATOM 821 N N . GLU A 1 104 ? -10.961 -14.703 2.086 1 96.94 104 GLU A N 1
ATOM 822 C CA . GLU A 1 104 ? -11.789 -14.773 3.289 1 96.94 104 GLU A CA 1
ATOM 823 C C . GLU A 1 104 ? -11.094 -15.562 4.395 1 96.94 104 GLU A C 1
ATOM 825 O O . GLU A 1 104 ? -10.344 -16.5 4.113 1 96.94 104 GLU A O 1
ATOM 830 N N . GLY A 1 105 ? -11.305 -15.141 5.609 1 97.88 105 GLY A N 1
ATOM 831 C CA . GLY A 1 105 ? -10.719 -15.828 6.754 1 97.88 105 GLY A CA 1
ATOM 832 C C . GLY A 1 105 ? -10.961 -15.109 8.07 1 97.88 105 GLY A C 1
ATOM 833 O O . GLY A 1 105 ? -11.562 -14.031 8.094 1 97.88 105 GLY A O 1
ATOM 834 N N . LYS A 1 106 ? -10.555 -15.719 9.133 1 98.56 106 LYS A N 1
ATOM 835 C CA . LYS A 1 106 ? -10.695 -15.102 10.453 1 98.56 106 LYS A CA 1
ATOM 836 C C . LYS A 1 106 ? -9.758 -13.906 10.594 1 98.56 106 LYS A C 1
ATOM 838 O O . LYS A 1 106 ? -8.727 -13.836 9.922 1 98.56 106 LYS A O 1
ATOM 843 N N . GLY A 1 107 ? -10.148 -12.984 11.328 1 98.75 107 GLY A N 1
ATOM 844 C CA . GLY A 1 107 ? -9.344 -11.797 11.547 1 98.75 107 GLY A CA 1
ATOM 845 C C . GLY A 1 107 ? -10.016 -10.766 12.43 1 98.75 107 GLY A C 1
ATOM 846 O O . GLY A 1 107 ? -10.727 -11.125 13.375 1 98.75 107 GLY A O 1
ATOM 847 N N . ILE A 1 108 ? -9.617 -9.531 12.188 1 98.88 108 ILE A N 1
ATOM 848 C CA . ILE A 1 108 ? -10.203 -8.477 13.016 1 98.88 108 ILE A CA 1
ATOM 849 C C . ILE A 1 108 ? -10.688 -7.34 12.125 1 98.88 108 ILE A C 1
ATOM 851 O O . ILE A 1 108 ? -10.227 -7.184 10.992 1 98.88 108 ILE A O 1
ATOM 855 N N . GLU A 1 109 ? -11.633 -6.68 12.594 1 98.88 109 GLU A N 1
ATOM 856 C CA . GLU A 1 109 ? -12.156 -5.441 12.031 1 98.88 109 GLU A CA 1
ATOM 857 C C . GLU A 1 109 ? -11.969 -4.273 13 1 98.88 109 GLU A C 1
ATOM 859 O O . GLU A 1 109 ? -12.391 -4.344 14.156 1 98.88 109 GLU A O 1
ATOM 864 N N . ILE A 1 110 ? -11.312 -3.277 12.562 1 98.88 110 ILE A N 1
ATOM 865 C CA . ILE A 1 110 ? -11.055 -2.076 13.344 1 98.88 110 ILE A CA 1
ATOM 866 C C . ILE A 1 110 ? -11.891 -0.917 12.805 1 98.88 110 ILE A C 1
ATOM 868 O O . ILE A 1 110 ? -11.781 -0.561 11.625 1 98.88 110 ILE A O 1
ATOM 872 N N . ILE A 1 111 ? -12.719 -0.347 13.609 1 98.69 111 ILE A N 1
ATOM 873 C CA . ILE A 1 111 ? -13.539 0.8 13.242 1 98.69 111 ILE A CA 1
ATOM 874 C C . ILE A 1 111 ? -13.055 2.043 13.977 1 98.69 111 ILE A C 1
ATOM 876 O O . ILE A 1 111 ? -13.008 2.061 15.211 1 98.69 111 ILE A O 1
ATOM 880 N N . ILE A 1 112 ? -12.68 3.047 13.25 1 97.94 112 ILE A N 1
ATOM 881 C CA . ILE A 1 112 ? -12.156 4.281 13.82 1 97.94 112 ILE A CA 1
ATOM 882 C C . ILE A 1 112 ? -13.094 5.441 13.508 1 97.94 112 ILE A C 1
ATOM 884 O O . ILE A 1 112 ? -13.398 5.703 12.336 1 97.94 112 ILE A O 1
ATOM 888 N N . ASN A 1 113 ? -13.531 6.125 14.5 1 95.75 113 ASN A N 1
ATOM 889 C CA . ASN A 1 113 ? -14.375 7.309 14.375 1 95.75 113 ASN A CA 1
ATOM 890 C C . ASN A 1 113 ? -13.703 8.547 14.969 1 95.75 113 ASN A C 1
ATOM 892 O O . ASN A 1 113 ? -12.883 8.438 15.883 1 95.75 113 ASN A O 1
ATOM 896 N N . ASN A 1 114 ? -14.047 9.648 14.328 1 93.38 114 ASN A N 1
ATOM 897 C CA . ASN A 1 114 ? -13.562 10.914 14.867 1 93.38 114 ASN A CA 1
ATOM 898 C C . ASN A 1 114 ? -14.156 11.195 16.25 1 93.38 114 ASN A C 1
ATOM 900 O O . ASN A 1 114 ? -15.18 10.617 16.609 1 93.38 114 ASN A O 1
ATOM 904 N N . PRO A 1 115 ? -13.398 12.086 16.969 1 89.44 115 PRO A N 1
ATOM 905 C CA . PRO A 1 115 ? -14 12.523 18.219 1 89.44 115 PRO A CA 1
ATOM 906 C C . PRO A 1 115 ? -15.312 13.273 18.016 1 89.44 115 PRO A C 1
ATOM 908 O O . PRO A 1 115 ? -15.516 13.891 16.953 1 89.44 115 PRO A O 1
ATOM 911 N N . ASP A 1 116 ? -16.328 13.031 18.906 1 79.5 116 ASP A N 1
ATOM 912 C CA . ASP A 1 116 ? -17.594 13.766 18.859 1 79.5 116 ASP A CA 1
ATOM 913 C C . ASP A 1 116 ? -17.359 15.273 18.969 1 79.5 116 ASP A C 1
ATOM 915 O O . ASP A 1 116 ? -18.109 16.062 18.391 1 79.5 116 ASP A O 1
ATOM 919 N N . SER A 1 117 ? -16.422 15.562 19.828 1 68.12 117 SER A N 1
ATOM 920 C CA . SER A 1 117 ? -16.234 16.984 20.141 1 68.12 117 SER A CA 1
ATOM 921 C C . SER A 1 117 ? -14.945 17.516 19.516 1 68.12 117 SER A C 1
ATOM 923 O O . SER A 1 117 ? -14.109 16.75 19.047 1 68.12 117 SER A O 1
ATOM 925 N N . GLU A 1 118 ? -14.938 18.828 19.281 1 65.19 118 GLU A N 1
ATOM 926 C CA . GLU A 1 118 ? -13.734 19.578 18.906 1 65.19 118 GLU A CA 1
ATOM 927 C C . GLU A 1 118 ? -12.57 19.266 19.828 1 65.19 118 GLU A C 1
ATOM 929 O O . GLU A 1 118 ? -12.773 18.75 20.938 1 65.19 118 GLU A O 1
ATOM 934 N N . ASP A 1 119 ? -11.391 19.188 19.266 1 60.34 119 ASP A N 1
ATOM 935 C CA . ASP A 1 119 ? -10.211 18.969 20.109 1 60.34 119 ASP A CA 1
ATOM 936 C C . ASP A 1 119 ? -10.133 20.031 21.219 1 60.34 119 ASP A C 1
ATOM 938 O O . ASP A 1 119 ? -11.07 20.797 21.406 1 60.34 119 ASP A O 1
ATOM 942 N N . ALA A 1 120 ? -9.281 19.844 22.156 1 58.06 120 ALA A N 1
ATOM 943 C CA . ALA A 1 120 ? -9.078 20.734 23.297 1 58.06 120 ALA A CA 1
ATOM 944 C C . ALA A 1 120 ? -9 22.188 22.844 1 58.06 120 ALA A C 1
ATOM 946 O O . ALA A 1 120 ? -9.266 23.109 23.625 1 58.06 120 ALA A O 1
ATOM 947 N N . TYR A 1 121 ? -8.648 22.344 21.594 1 60.22 121 TYR A N 1
ATOM 948 C CA . TYR A 1 121 ? -8.477 23.719 21.109 1 60.22 121 TYR A CA 1
ATOM 949 C C . TYR A 1 121 ? -9.688 24.156 20.297 1 60.22 121 TYR A C 1
ATOM 951 O O . TYR A 1 121 ? -9.695 25.25 19.719 1 60.22 121 TYR A O 1
ATOM 959 N N . GLY A 1 122 ? -10.586 23.328 20.297 1 67.06 122 GLY A N 1
ATOM 960 C CA . GLY A 1 122 ? -11.828 23.688 19.625 1 67.06 122 GLY A CA 1
ATOM 961 C C . GLY A 1 122 ? -11.828 23.359 18.156 1 67.06 122 GLY A C 1
ATOM 962 O O . GLY A 1 122 ? -12.711 23.812 17.406 1 67.06 122 GLY A O 1
ATOM 963 N N . TYR A 1 123 ? -10.742 22.75 17.641 1 71.06 123 TYR A N 1
ATOM 964 C CA . TYR A 1 123 ? -10.711 22.422 16.219 1 71.06 123 TYR A CA 1
ATOM 965 C C . TYR A 1 123 ? -11.055 20.953 15.992 1 71.06 123 TYR A C 1
ATOM 967 O O . TYR A 1 123 ? -10.648 20.094 16.766 1 71.06 123 TYR A O 1
ATOM 975 N N . PRO A 1 124 ? -11.945 20.828 15.008 1 77.19 124 PRO A N 1
ATOM 976 C CA . PRO A 1 124 ? -12.242 19.422 14.695 1 77.19 124 PRO A CA 1
ATOM 977 C C . PRO A 1 124 ? -11.031 18.672 14.164 1 77.19 124 PRO A C 1
ATOM 979 O O . PRO A 1 124 ? -10.211 19.234 13.438 1 77.19 124 PRO A O 1
ATOM 982 N N . ILE A 1 125 ? -10.781 17.5 14.773 1 84.81 125 ILE A N 1
ATOM 983 C CA . ILE A 1 125 ? -9.703 16.656 14.266 1 84.81 125 ILE A CA 1
ATOM 984 C C . ILE A 1 125 ? -10.297 15.453 13.523 1 84.81 125 ILE A C 1
ATOM 986 O O . ILE A 1 125 ? -11.398 15.008 13.844 1 84.81 125 ILE A O 1
ATOM 990 N N . SER A 1 126 ? -9.719 15.047 12.5 1 91.75 126 SER A N 1
ATOM 991 C CA . SER A 1 126 ? -10.172 13.914 11.703 1 91.75 126 SER A CA 1
ATOM 992 C C . SER A 1 126 ? -9.039 12.93 11.438 1 91.75 126 SER A C 1
ATOM 994 O O . SER A 1 126 ? -7.91 13.336 11.141 1 91.75 126 SER A O 1
ATOM 996 N N . ILE A 1 127 ? -9.383 11.664 11.586 1 93.56 127 ILE A N 1
ATOM 997 C CA . ILE A 1 127 ? -8.422 10.594 11.336 1 93.56 127 ILE A CA 1
ATOM 998 C C . ILE A 1 127 ? -7.93 10.68 9.891 1 93.56 127 ILE A C 1
ATOM 1000 O O . ILE A 1 127 ? -6.828 10.211 9.578 1 93.56 127 ILE A O 1
ATOM 1004 N N . VAL A 1 128 ? -8.672 11.305 9.023 1 92.19 128 VAL A N 1
ATOM 1005 C CA . VAL A 1 128 ? -8.289 11.477 7.625 1 92.19 128 VAL A CA 1
ATOM 1006 C C . VAL A 1 128 ? -7.043 12.359 7.535 1 92.19 128 VAL A C 1
ATOM 1008 O O . VAL A 1 128 ? -6.172 12.133 6.691 1 92.19 128 VAL A O 1
ATOM 1011 N N . GLU A 1 129 ? -6.973 13.359 8.391 1 88.12 129 GLU A N 1
ATOM 1012 C CA . GLU A 1 129 ? -5.824 14.258 8.406 1 88.12 129 GLU A CA 1
ATOM 1013 C C . GLU A 1 129 ? -4.652 13.656 9.172 1 88.12 129 GLU A C 1
ATOM 1015 O O . GLU A 1 129 ? -3.518 14.117 9.055 1 88.12 129 GLU A O 1
ATOM 1020 N N . ASP A 1 130 ? -4.98 12.633 9.93 1 89.19 130 ASP A N 1
ATOM 1021 C CA . ASP A 1 130 ? -3.973 11.93 10.719 1 89.19 130 ASP A CA 1
ATOM 1022 C C . ASP A 1 130 ? -3.75 10.516 10.195 1 89.19 130 ASP A C 1
ATOM 1024 O O . ASP A 1 130 ? -3.641 9.57 10.977 1 89.19 130 ASP A O 1
ATOM 1028 N N . TYR A 1 131 ? -3.723 10.367 8.891 1 90.81 131 TYR A N 1
ATOM 1029 C CA . TYR A 1 131 ? -3.723 9.055 8.25 1 90.81 131 TYR A CA 1
ATOM 1030 C C . TYR A 1 131 ? -2.434 8.297 8.555 1 90.81 131 TYR A C 1
ATOM 1032 O O . TYR A 1 131 ? -2.346 7.09 8.32 1 90.81 131 TYR A O 1
ATOM 1040 N N . GLU A 1 132 ? -1.38 8.992 9.086 1 88 132 GLU A N 1
ATOM 1041 C CA . GLU A 1 132 ? -0.159 8.305 9.5 1 88 132 GLU A CA 1
ATOM 1042 C C . GLU A 1 132 ? -0.454 7.238 10.555 1 88 132 GLU A C 1
ATOM 1044 O O . GLU A 1 132 ? 0.231 6.215 10.617 1 88 132 GLU A O 1
ATOM 1049 N N . TYR A 1 133 ? -1.502 7.484 11.328 1 92.69 133 TYR A N 1
ATOM 1050 C CA . TYR A 1 133 ? -1.847 6.512 12.359 1 92.69 133 TYR A CA 1
ATOM 1051 C C . TYR A 1 133 ? -2.469 5.266 11.742 1 92.69 133 TYR A C 1
ATOM 1053 O O . TYR A 1 133 ? -2.354 4.168 12.289 1 92.69 133 TYR A O 1
ATOM 1061 N N . LEU A 1 134 ? -3.143 5.402 10.578 1 95.25 134 LEU A N 1
ATOM 1062 C CA . LEU A 1 134 ? -3.625 4.23 9.852 1 95.25 134 LEU A CA 1
ATOM 1063 C C . LEU A 1 134 ? -2.461 3.363 9.391 1 95.25 134 LEU A C 1
ATOM 1065 O O . LEU A 1 134 ? -2.529 2.135 9.461 1 95.25 134 LEU A O 1
ATOM 1069 N N . LEU A 1 135 ? -1.438 4.004 8.984 1 91.62 135 LEU A N 1
ATOM 1070 C CA . LEU A 1 135 ? -0.251 3.285 8.531 1 91.62 135 LEU A CA 1
ATOM 1071 C C . LEU A 1 135 ? 0.429 2.578 9.703 1 91.62 135 LEU A C 1
ATOM 1073 O O . LEU A 1 135 ? 0.966 1.479 9.539 1 91.62 135 LEU A O 1
ATOM 1077 N N . ASP A 1 136 ? 0.414 3.248 10.867 1 93.62 136 ASP A N 1
ATOM 1078 C CA . ASP A 1 136 ? 0.93 2.586 12.062 1 93.62 136 ASP A CA 1
ATOM 1079 C C . ASP A 1 136 ? 0.15 1.309 12.359 1 93.62 136 ASP A C 1
ATOM 1081 O O . ASP A 1 136 ? 0.743 0.261 12.625 1 93.62 136 ASP A O 1
ATOM 1085 N N . ILE A 1 137 ? -1.122 1.451 12.305 1 97.5 137 ILE A N 1
ATOM 1086 C CA . ILE A 1 137 ? -1.979 0.297 12.555 1 97.5 137 ILE A CA 1
ATOM 1087 C C . ILE A 1 137 ? -1.646 -0.817 11.562 1 97.5 137 ILE A C 1
ATOM 1089 O O . ILE A 1 137 ? -1.47 -1.973 11.961 1 97.5 137 ILE A O 1
ATOM 1093 N N . ILE A 1 138 ? -1.516 -0.458 10.289 1 97.31 138 ILE A N 1
ATOM 1094 C CA . ILE A 1 138 ? -1.2 -1.434 9.25 1 97.31 138 ILE A CA 1
ATOM 1095 C C . ILE A 1 138 ? 0.156 -2.074 9.539 1 97.31 138 ILE A C 1
ATOM 1097 O O . ILE A 1 138 ? 0.323 -3.285 9.383 1 97.31 138 ILE A O 1
ATOM 1101 N N . SER A 1 139 ? 1.102 -1.312 9.953 1 95.25 139 SER A N 1
ATOM 1102 C CA . SER A 1 139 ? 2.428 -1.827 10.273 1 95.25 139 SER A CA 1
ATOM 1103 C C . SER A 1 139 ? 2.371 -2.826 11.422 1 95.25 139 SER A C 1
ATOM 1105 O O . SER A 1 139 ? 3.006 -3.881 11.367 1 95.25 139 SER A O 1
ATOM 1107 N N . TYR A 1 140 ? 1.601 -2.51 12.461 1 96.06 140 TYR A N 1
ATOM 1108 C CA . TYR A 1 140 ? 1.458 -3.436 13.578 1 96.06 140 TYR A CA 1
ATOM 1109 C C . TYR A 1 140 ? 0.75 -4.715 13.141 1 96.06 140 TYR A C 1
ATOM 1111 O O . TYR A 1 140 ? 1.103 -5.809 13.586 1 96.06 140 TYR A O 1
ATOM 1119 N N . LEU A 1 141 ? -0.238 -4.578 12.289 1 98 141 LEU A N 1
ATOM 1120 C CA . LEU A 1 141 ? -0.911 -5.754 11.75 1 98 141 LEU A CA 1
ATOM 1121 C C . LEU A 1 141 ? 0.068 -6.637 10.984 1 98 141 LEU A C 1
ATOM 1123 O O . LEU A 1 141 ? 0.084 -7.855 11.172 1 98 141 LEU A O 1
ATOM 1127 N N . ASN A 1 142 ? 0.892 -5.988 10.195 1 95.44 142 ASN A N 1
ATOM 1128 C CA . ASN A 1 142 ? 1.854 -6.727 9.383 1 95.44 142 ASN A CA 1
ATOM 1129 C C . ASN A 1 142 ? 2.877 -7.453 10.25 1 95.44 142 ASN A C 1
ATOM 1131 O O . ASN A 1 142 ? 3.17 -8.625 10.023 1 95.44 142 ASN A O 1
ATOM 1135 N N . VAL A 1 143 ? 3.357 -6.77 11.281 1 92.25 143 VAL A N 1
ATOM 1136 C CA . VAL A 1 143 ? 4.352 -7.383 12.156 1 92.25 143 VAL A CA 1
ATOM 1137 C C . VAL A 1 143 ? 3.727 -8.562 12.898 1 92.25 143 VAL A C 1
ATOM 1139 O O . VAL A 1 143 ? 4.41 -9.531 13.227 1 92.25 143 VAL A O 1
ATOM 1142 N N . THR A 1 144 ? 2.416 -8.508 13.133 1 95.06 144 THR A N 1
ATOM 1143 C CA . THR A 1 144 ? 1.736 -9.508 13.953 1 95.06 144 THR A CA 1
ATOM 1144 C C . THR A 1 144 ? 1.273 -10.68 13.094 1 95.06 144 THR A C 1
ATOM 1146 O O . THR A 1 144 ? 0.82 -11.703 13.625 1 95.06 144 THR A O 1
ATOM 1149 N N . GLY A 1 145 ? 1.317 -10.555 11.812 1 94.25 145 GLY A N 1
ATOM 1150 C CA . GLY A 1 145 ? 1.047 -11.719 10.984 1 94.25 145 GLY A CA 1
ATOM 1151 C C . GLY A 1 145 ? -0.178 -11.555 10.102 1 94.25 145 GLY A C 1
ATOM 1152 O O . GLY A 1 145 ? -0.762 -12.539 9.656 1 94.25 145 GLY A O 1
ATOM 1153 N N . SER A 1 146 ? -0.563 -10.305 9.859 1 97.69 146 SER A N 1
ATOM 1154 C CA . SER A 1 146 ? -1.672 -10.07 8.938 1 97.69 146 SER A CA 1
ATOM 1155 C C . SER A 1 146 ? -1.362 -10.625 7.551 1 97.69 146 SER A C 1
ATOM 1157 O O . SER A 1 146 ? -0.24 -10.484 7.059 1 97.69 146 SER A O 1
ATOM 1159 N N . GLU A 1 147 ? -2.375 -11.227 6.938 1 97.56 147 GLU A N 1
ATOM 1160 C CA . GLU A 1 147 ? -2.191 -11.875 5.645 1 97.56 147 GLU A CA 1
ATOM 1161 C C . GLU A 1 147 ? -2.844 -11.07 4.523 1 97.56 147 GLU A C 1
ATOM 1163 O O . GLU A 1 147 ? -2.486 -11.219 3.354 1 97.56 147 GLU A O 1
ATOM 1168 N N . ALA A 1 148 ? -3.799 -10.312 4.836 1 98.19 148 ALA A N 1
ATOM 1169 C CA . ALA A 1 148 ? -4.504 -9.43 3.91 1 98.19 148 ALA A CA 1
ATOM 1170 C C . ALA A 1 148 ? -5.191 -8.289 4.656 1 98.19 148 ALA A C 1
ATOM 1172 O O . ALA A 1 148 ? -5.762 -8.492 5.73 1 98.19 148 ALA A O 1
ATOM 1173 N N . ILE A 1 149 ? -5.137 -7.098 4.113 1 98.56 149 ILE A N 1
ATOM 1174 C CA . ILE A 1 149 ? -5.719 -5.918 4.738 1 98.56 149 ILE A CA 1
ATOM 1175 C C . ILE A 1 149 ? -6.555 -5.148 3.715 1 98.56 149 ILE A C 1
ATOM 1177 O O . ILE A 1 149 ? -6.18 -5.059 2.543 1 98.56 149 ILE A O 1
ATOM 1181 N N . ALA A 1 150 ? -7.664 -4.684 4.16 1 98.56 150 ALA A N 1
ATOM 1182 C CA . ALA A 1 150 ? -8.461 -3.727 3.391 1 98.56 150 ALA A CA 1
ATOM 1183 C C . ALA A 1 150 ? -8.828 -2.516 4.242 1 98.56 150 ALA A C 1
ATOM 1185 O O . ALA A 1 150 ? -9.055 -2.641 5.445 1 98.56 150 ALA A O 1
ATOM 1186 N N . ILE A 1 151 ? -8.789 -1.381 3.672 1 98.25 151 ILE A N 1
ATOM 1187 C CA . ILE A 1 151 ? -9.266 -0.143 4.281 1 98.25 151 ILE A CA 1
ATOM 1188 C C . ILE A 1 151 ? -10.531 0.332 3.566 1 98.25 151 ILE A C 1
ATOM 1190 O O . ILE A 1 151 ? -10.484 0.699 2.391 1 98.25 151 ILE A O 1
ATOM 1194 N N . ASN A 1 152 ? -11.688 0.306 4.285 1 97.5 152 ASN A N 1
ATOM 1195 C CA . ASN A 1 152 ? -12.984 0.612 3.693 1 97.5 152 ASN A CA 1
ATOM 1196 C C . ASN A 1 152 ? -13.227 -0.191 2.418 1 97.5 152 ASN A C 1
ATOM 1198 O O . ASN A 1 152 ? -13.617 0.368 1.392 1 97.5 152 ASN A O 1
ATOM 1202 N N . ASP A 1 153 ? -12.867 -1.439 2.459 1 95.62 153 ASP A N 1
ATOM 1203 C CA . ASP A 1 153 ? -13.141 -2.455 1.448 1 95.62 153 ASP A CA 1
ATOM 1204 C C . ASP A 1 153 ? -12.273 -2.25 0.212 1 95.62 153 ASP A C 1
ATOM 1206 O O . ASP A 1 153 ? -12.617 -2.707 -0.88 1 95.62 153 ASP A O 1
ATOM 1210 N N . LEU A 1 154 ? -11.234 -1.464 0.421 1 96.44 154 LEU A N 1
ATOM 1211 C CA . LEU A 1 154 ? -10.203 -1.343 -0.607 1 96.44 154 LEU A CA 1
ATOM 1212 C C . LEU A 1 154 ? -8.953 -2.121 -0.218 1 96.44 154 LEU A C 1
ATOM 1214 O O . LEU A 1 154 ? -8.367 -1.871 0.836 1 96.44 154 LEU A O 1
ATOM 1218 N N . ARG A 1 155 ? -8.617 -3.01 -1.092 1 97.31 155 ARG A N 1
ATOM 1219 C CA . ARG A 1 155 ? -7.469 -3.863 -0.805 1 97.31 155 ARG A CA 1
ATOM 1220 C C . ARG A 1 155 ? -6.199 -3.037 -0.653 1 97.31 155 ARG A C 1
ATOM 1222 O O . ARG A 1 155 ? -5.934 -2.143 -1.458 1 97.31 155 ARG A O 1
ATOM 1229 N N . TYR A 1 156 ? -5.484 -3.248 0.472 1 97.75 156 TYR A N 1
ATOM 1230 C CA . TYR A 1 156 ? -4.191 -2.607 0.685 1 97.75 156 TYR A CA 1
ATOM 1231 C C . TYR A 1 156 ? -3.066 -3.426 0.065 1 97.75 156 TYR A C 1
ATOM 1233 O O . TYR A 1 156 ? -2.904 -4.605 0.38 1 97.75 156 TYR A O 1
ATOM 1241 N N . THR A 1 157 ? -2.307 -2.896 -0.884 1 96.75 157 THR A N 1
ATOM 1242 C CA . THR A 1 157 ? -1.178 -3.539 -1.548 1 96.75 157 THR A CA 1
ATOM 1243 C C . THR A 1 157 ? 0.021 -2.596 -1.608 1 96.75 157 THR A C 1
ATOM 1245 O O . THR A 1 157 ? -0.036 -1.477 -1.096 1 96.75 157 THR A O 1
ATOM 1248 N N . SER A 1 158 ? 1.113 -3.074 -2.186 1 95.12 158 SER A N 1
ATOM 1249 C CA . SER A 1 158 ? 2.312 -2.26 -2.354 1 95.12 158 SER A CA 1
ATOM 1250 C C . SER A 1 158 ? 2.053 -1.079 -3.281 1 95.12 158 SER A C 1
ATOM 1252 O O . SER A 1 158 ? 2.814 -0.109 -3.289 1 95.12 158 SER A O 1
ATOM 1254 N N . PHE A 1 159 ? 0.929 -1.151 -4 1 95.69 159 PHE A N 1
ATOM 1255 C CA . PHE A 1 159 ? 0.617 -0.13 -4.992 1 95.69 159 PHE A CA 1
ATOM 1256 C C . PHE A 1 159 ? -0.431 0.841 -4.461 1 95.69 159 PHE A C 1
ATOM 1258 O O . PHE A 1 159 ? -0.749 1.838 -5.113 1 95.69 159 PHE A O 1
ATOM 1265 N N . SER A 1 160 ? -0.918 0.552 -3.289 1 95.31 160 SER A N 1
ATOM 1266 C CA . SER A 1 160 ? -1.926 1.438 -2.715 1 95.31 160 SER A CA 1
ATOM 1267 C C . SER A 1 160 ? -1.335 2.803 -2.379 1 95.31 160 SER A C 1
ATOM 1269 O O . SER A 1 160 ? -0.191 2.896 -1.928 1 95.31 160 SER A O 1
ATOM 1271 N N . GLU A 1 161 ? -2.092 3.818 -2.66 1 94.31 161 GLU A N 1
ATOM 1272 C CA . GLU A 1 161 ? -1.765 5.188 -2.275 1 94.31 161 GLU A CA 1
ATOM 1273 C C . GLU A 1 161 ? -2.764 5.727 -1.256 1 94.31 161 GLU A C 1
ATOM 1275 O O . GLU A 1 161 ? -3.941 5.363 -1.279 1 94.31 161 GLU A O 1
ATOM 1280 N N . MET A 1 162 ? -2.273 6.488 -0.382 1 93.38 162 MET A N 1
ATOM 1281 C CA . MET A 1 162 ? -3.09 7.223 0.581 1 93.38 162 MET A CA 1
ATOM 1282 C C . MET A 1 162 ? -2.799 8.719 0.514 1 93.38 162 MET A C 1
ATOM 1284 O O . MET A 1 162 ? -1.741 9.172 0.96 1 93.38 162 MET A O 1
ATOM 1288 N N . LEU A 1 163 ? -3.723 9.469 -0.039 1 91.56 163 LEU A N 1
ATOM 1289 C CA . LEU A 1 163 ? -3.549 10.906 -0.224 1 91.56 163 LEU A CA 1
ATOM 1290 C C . LEU A 1 163 ? -4.762 11.672 0.296 1 91.56 163 LEU A C 1
ATOM 1292 O O . LEU A 1 163 ? -5.898 11.352 -0.056 1 91.56 163 LEU A O 1
ATOM 1296 N N . VAL A 1 164 ? -4.477 12.625 1.104 1 89.38 164 VAL A N 1
ATOM 1297 C CA . VAL A 1 164 ? -5.559 13.43 1.653 1 89.38 164 VAL A CA 1
ATOM 1298 C C . VAL A 1 164 ? -6.086 14.383 0.582 1 89.38 164 VAL A C 1
ATOM 1300 O O . VAL A 1 164 ? -5.309 14.992 -0.152 1 89.38 164 VAL A O 1
ATOM 1303 N N . ALA A 1 165 ? -7.32 14.422 0.391 1 86.94 165 ALA A N 1
ATOM 1304 C CA . ALA A 1 165 ? -8.031 15.359 -0.474 1 86.94 165 ALA A CA 1
ATOM 1305 C C . ALA A 1 165 ? -9.219 15.984 0.254 1 86.94 165 ALA A C 1
ATOM 1307 O O . ALA A 1 165 ? -10.328 15.438 0.228 1 86.94 165 ALA A O 1
ATOM 1308 N N . GLY A 1 166 ? -8.961 17.141 0.839 1 85.75 166 GLY A N 1
ATOM 1309 C CA . GLY A 1 166 ? -10 17.734 1.663 1 85.75 166 GLY A CA 1
ATOM 1310 C C . GLY A 1 166 ? -10.32 16.922 2.902 1 85.75 166 GLY A C 1
ATOM 1311 O O . GLY A 1 166 ? -9.43 16.641 3.705 1 85.75 166 GLY A O 1
ATOM 1312 N N . ASP A 1 167 ? -11.602 16.547 2.969 1 86.19 167 ASP A N 1
ATOM 1313 C CA . ASP A 1 167 ? -12.031 15.805 4.145 1 86.19 167 ASP A CA 1
ATOM 1314 C C . ASP A 1 167 ? -12.07 14.305 3.857 1 86.19 167 ASP A C 1
ATOM 1316 O O . ASP A 1 167 ? -12.625 13.531 4.641 1 86.19 167 ASP A O 1
ATOM 1320 N N . HIS A 1 168 ? -11.477 13.953 2.736 1 92.06 168 HIS A N 1
ATOM 1321 C CA . HIS A 1 168 ? -11.438 12.555 2.334 1 92.06 168 HIS A CA 1
ATOM 1322 C C . HIS A 1 168 ? -10 12.062 2.18 1 92.06 168 HIS A C 1
ATOM 1324 O O . HIS A 1 168 ? -9.07 12.875 2.061 1 92.06 168 HIS A O 1
ATOM 1330 N N . LEU A 1 169 ? -9.875 10.789 2.416 1 94.62 169 LEU A N 1
ATOM 1331 C CA . LEU A 1 169 ? -8.625 10.094 2.109 1 94.62 169 LEU A CA 1
ATOM 1332 C C . LEU A 1 169 ? -8.766 9.273 0.834 1 94.62 169 LEU A C 1
ATOM 1334 O O . LEU A 1 169 ? -9.617 8.391 0.749 1 94.62 169 LEU A O 1
ATOM 1338 N N . ASN A 1 170 ? -8.016 9.641 -0.142 1 93.38 170 ASN A N 1
ATOM 1339 C CA . ASN A 1 170 ? -8.023 8.852 -1.368 1 93.38 170 ASN A CA 1
ATOM 1340 C C . ASN A 1 170 ? -7.137 7.613 -1.245 1 93.38 170 ASN A C 1
ATOM 1342 O O . ASN A 1 170 ? -5.945 7.723 -0.956 1 93.38 170 ASN A O 1
ATOM 1346 N N . ILE A 1 171 ? -7.77 6.441 -1.395 1 94.69 171 ILE A N 1
ATOM 1347 C CA . ILE A 1 171 ? -7.055 5.172 -1.429 1 94.69 171 ILE A CA 1
ATOM 1348 C C . ILE A 1 171 ? -7.41 4.414 -2.707 1 94.69 171 ILE A C 1
ATOM 1350 O O . ILE A 1 171 ? -8.586 4.234 -3.023 1 94.69 171 ILE A O 1
ATOM 1354 N N . ASN A 1 172 ? -6.379 3.943 -3.404 1 92.69 172 ASN A N 1
ATOM 1355 C CA . ASN A 1 172 ? -6.613 3.246 -4.664 1 92.69 172 ASN A CA 1
ATOM 1356 C C . ASN A 1 172 ? -7.582 4.02 -5.559 1 92.69 172 ASN A C 1
ATOM 1358 O O . ASN A 1 172 ? -8.539 3.447 -6.086 1 92.69 172 ASN A O 1
ATOM 1362 N N . ASN A 1 173 ? -7.398 5.301 -5.539 1 85.44 173 ASN A N 1
ATOM 1363 C CA . ASN A 1 173 ? -8.117 6.234 -6.398 1 85.44 173 ASN A CA 1
ATOM 1364 C C . ASN A 1 173 ? -9.578 6.371 -5.977 1 85.44 173 ASN A C 1
ATOM 1366 O O . ASN A 1 173 ? -10.43 6.746 -6.781 1 85.44 173 ASN A O 1
ATOM 1370 N N . LYS A 1 174 ? -9.914 6.023 -4.777 1 89.69 174 LYS A N 1
ATOM 1371 C CA . LYS A 1 174 ? -11.258 6.168 -4.23 1 89.69 174 LYS A CA 1
ATOM 1372 C C . LYS A 1 174 ? -11.242 7 -2.951 1 89.69 174 LYS A C 1
ATOM 1374 O O . LYS A 1 174 ? -10.398 6.793 -2.076 1 89.69 174 LYS A O 1
ATOM 1379 N N . PRO A 1 175 ? -12.141 8 -2.939 1 92.31 175 PRO A N 1
ATOM 1380 C CA . PRO A 1 175 ? -12.242 8.766 -1.692 1 92.31 175 PRO A CA 1
ATOM 1381 C C . PRO A 1 175 ? -12.945 7.992 -0.582 1 92.31 175 PRO A C 1
ATOM 1383 O O . PRO A 1 175 ? -13.984 7.367 -0.825 1 92.31 175 PRO A O 1
ATOM 1386 N N . ILE A 1 176 ? -12.328 7.949 0.58 1 93.12 176 ILE A N 1
ATOM 1387 C CA . ILE A 1 176 ? -12.992 7.355 1.734 1 93.12 176 ILE A CA 1
ATOM 1388 C C . ILE A 1 176 ? -13.102 8.391 2.855 1 93.12 176 ILE A C 1
ATOM 1390 O O . ILE A 1 176 ? -12.297 9.32 2.928 1 93.12 176 ILE A O 1
ATOM 1394 N N . GLY A 1 177 ? -14.117 8.273 3.664 1 93.44 177 GLY A N 1
ATOM 1395 C CA . GLY A 1 177 ? -14.328 9.109 4.836 1 93.44 177 GLY A CA 1
ATOM 1396 C C . GLY A 1 177 ? -14.57 8.305 6.102 1 93.44 177 GLY A C 1
ATOM 1397 O O . GLY A 1 177 ? -14.555 7.074 6.074 1 93.44 177 GLY A O 1
ATOM 1398 N N . VAL A 1 178 ? -14.742 9.039 7.16 1 93.31 178 VAL A N 1
ATOM 1399 C CA . VAL A 1 178 ? -14.984 8.414 8.453 1 93.31 178 VAL A CA 1
ATOM 1400 C C . VAL A 1 178 ? -16.375 7.801 8.477 1 93.31 178 VAL A C 1
ATOM 1402 O O . VAL A 1 178 ? -17.328 8.367 7.926 1 93.31 178 VAL A O 1
ATOM 1405 N N . PRO A 1 179 ? -16.641 6.695 9.086 1 96.94 179 PRO A N 1
ATOM 1406 C CA . PRO A 1 179 ? -15.625 5.957 9.836 1 96.94 179 PRO A CA 1
ATOM 1407 C C . PRO A 1 179 ? -14.656 5.203 8.93 1 96.94 179 PRO A C 1
ATOM 1409 O O . PRO A 1 179 ? -15.039 4.766 7.84 1 96.94 179 PRO A O 1
ATOM 1412 N N . ILE A 1 180 ? -13.438 5.148 9.336 1 98.12 180 ILE A N 1
ATOM 1413 C CA . ILE A 1 180 ? -12.469 4.289 8.664 1 98.12 180 ILE A CA 1
ATOM 1414 C C . ILE A 1 180 ? -12.586 2.863 9.195 1 98.12 180 ILE A C 1
ATOM 1416 O O . ILE A 1 180 ? -12.602 2.643 10.406 1 98.12 180 ILE A O 1
ATOM 1420 N N . VAL A 1 181 ? -12.727 1.959 8.312 1 98.56 181 VAL A N 1
ATOM 1421 C CA . VAL A 1 181 ? -12.82 0.55 8.68 1 98.56 181 VAL A CA 1
ATOM 1422 C C . VAL A 1 181 ? -11.633 -0.215 8.094 1 98.56 181 VAL A C 1
ATOM 1424 O O . VAL A 1 181 ? -11.469 -0.277 6.871 1 98.56 181 VAL A O 1
ATOM 1427 N N . ILE A 1 182 ? -10.805 -0.786 8.938 1 98.75 182 ILE A N 1
ATOM 1428 C CA . ILE A 1 182 ? -9.688 -1.631 8.531 1 98.75 182 ILE A CA 1
ATOM 1429 C C . ILE A 1 182 ? -10.008 -3.092 8.836 1 98.75 182 ILE A C 1
ATOM 1431 O O . ILE A 1 182 ? -10.289 -3.445 9.984 1 98.75 182 ILE A O 1
ATOM 1435 N N . LYS A 1 183 ? -10.016 -3.863 7.824 1 98.88 183 LYS A N 1
ATOM 1436 C CA . LYS A 1 183 ? -10.164 -5.309 7.969 1 98.88 183 LYS A CA 1
ATOM 1437 C C . LYS A 1 183 ? -8.836 -6.027 7.742 1 98.88 183 LYS A C 1
ATOM 1439 O O . LYS A 1 183 ? -8.086 -5.68 6.828 1 98.88 183 LYS A O 1
ATOM 1444 N N . SER A 1 184 ? -8.57 -6.961 8.57 1 98.88 184 SER A N 1
ATOM 1445 C CA . SER A 1 184 ? -7.34 -7.742 8.461 1 98.88 184 SER A CA 1
ATOM 1446 C C . SER A 1 184 ? -7.59 -9.219 8.75 1 98.88 184 SER A C 1
ATOM 1448 O O . SER A 1 184 ? -8.172 -9.562 9.781 1 98.88 184 SER A O 1
ATOM 1450 N N . ILE A 1 185 ? -7.176 -10.016 7.812 1 98.75 185 ILE A N 1
ATOM 1451 C CA . ILE A 1 185 ? -7.203 -11.453 8.031 1 98.75 185 ILE A CA 1
ATOM 1452 C C . ILE A 1 185 ? -5.895 -11.898 8.68 1 98.75 185 ILE A C 1
ATOM 1454 O O . ILE A 1 185 ? -4.812 -11.461 8.281 1 98.75 185 ILE A O 1
ATOM 1458 N N . GLY A 1 186 ? -5.957 -12.75 9.719 1 98.31 186 GLY A N 1
ATOM 1459 C CA . GLY A 1 186 ? -4.805 -13.227 10.461 1 98.31 186 GLY A CA 1
ATOM 1460 C C . GLY A 1 186 ? -5.168 -13.781 11.828 1 98.31 186 GLY A C 1
ATOM 1461 O O . GLY A 1 186 ? -6.344 -14.008 12.117 1 98.31 186 GLY A O 1
ATOM 1462 N N . PRO A 1 187 ? -4.16 -14.055 12.641 1 97.62 187 PRO A N 1
ATOM 1463 C CA . PRO A 1 187 ? -4.453 -14.531 13.992 1 97.62 187 PRO A CA 1
ATOM 1464 C C . PRO A 1 187 ? -5.164 -13.484 14.852 1 97.62 187 PRO A C 1
ATOM 1466 O O . PRO A 1 187 ? -4.508 -12.609 15.43 1 97.62 187 PRO A O 1
ATOM 1469 N N . SER A 1 188 ? -6.477 -13.695 14.969 1 98.5 188 SER A N 1
ATOM 1470 C CA . SER A 1 188 ? -7.348 -12.656 15.508 1 98.5 188 SER A CA 1
ATOM 1471 C C . SER A 1 188 ? -6.934 -12.258 16.922 1 98.5 188 SER A C 1
ATOM 1473 O O . SER A 1 188 ? -6.875 -11.07 17.234 1 98.5 188 SER A O 1
ATOM 1475 N N . ASP A 1 189 ? -6.625 -13.219 17.766 1 98.12 189 ASP A N 1
ATOM 1476 C CA . ASP A 1 189 ? -6.262 -12.93 19.156 1 98.12 189 ASP A CA 1
ATOM 1477 C C . ASP A 1 189 ? -4.961 -12.133 19.219 1 98.12 189 ASP A C 1
ATOM 1479 O O . ASP A 1 189 ? -4.871 -11.148 19.953 1 98.12 189 ASP A O 1
ATOM 1483 N N . ASP A 1 190 ? -3.963 -12.539 18.438 1 97.19 190 ASP A N 1
ATOM 1484 C CA . ASP A 1 190 ? -2.666 -11.867 18.438 1 97.19 190 ASP A CA 1
ATOM 1485 C C . ASP A 1 190 ? -2.781 -10.453 17.859 1 97.19 190 ASP A C 1
ATOM 1487 O O . ASP A 1 190 ? -2.176 -9.516 18.391 1 97.19 190 ASP A O 1
ATOM 1491 N N . LEU A 1 191 ? -3.562 -10.305 16.75 1 98.38 191 LEU A N 1
ATOM 1492 C CA . LEU A 1 191 ? -3.764 -9.008 16.125 1 98.38 191 LEU A CA 1
ATOM 1493 C C . LEU A 1 191 ? -4.402 -8.023 17.094 1 98.38 191 LEU A C 1
ATOM 1495 O O . LEU A 1 191 ? -3.93 -6.891 17.25 1 98.38 191 LEU A O 1
ATOM 1499 N N . LYS A 1 192 ? -5.441 -8.484 17.75 1 98.31 192 LYS A N 1
ATOM 1500 C CA . LYS A 1 192 ? -6.141 -7.617 18.703 1 98.31 192 LYS A CA 1
ATOM 1501 C C . LYS A 1 192 ? -5.242 -7.258 19.875 1 98.31 192 LYS A C 1
ATOM 1503 O O . LYS A 1 192 ? -5.172 -6.094 20.281 1 98.31 192 LYS A O 1
ATOM 1508 N N . THR A 1 193 ? -4.547 -8.219 20.438 1 97.56 193 THR A N 1
ATOM 1509 C CA . THR A 1 193 ? -3.672 -8.008 21.578 1 97.56 193 THR A CA 1
ATOM 1510 C C . THR A 1 193 ? -2.561 -7.02 21.234 1 97.56 193 THR A C 1
ATOM 1512 O O . THR A 1 193 ? -2.256 -6.117 22.031 1 97.56 193 THR A O 1
ATOM 1515 N N . ALA A 1 194 ? -1.989 -7.156 20.047 1 96 194 ALA A N 1
ATOM 1516 C CA . ALA A 1 194 ? -0.902 -6.285 19.609 1 96 194 ALA A CA 1
ATOM 1517 C C . ALA A 1 194 ? -1.362 -4.832 19.531 1 96 194 ALA A C 1
ATOM 1519 O O . ALA A 1 194 ? -0.593 -3.912 19.828 1 96 194 ALA A O 1
ATOM 1520 N N . LEU A 1 195 ? -2.58 -4.609 19.141 1 97.31 195 LEU A N 1
ATOM 1521 C CA . LEU A 1 195 ? -3.098 -3.258 18.969 1 97.31 195 LEU A CA 1
ATOM 1522 C C . LEU A 1 195 ? -3.559 -2.68 20.297 1 97.31 195 LEU A C 1
ATOM 1524 O O . LEU A 1 195 ? -3.59 -1.461 20.484 1 97.31 195 LEU A O 1
ATOM 1528 N N . GLU A 1 196 ? -3.848 -3.537 21.25 1 95.81 196 GLU A N 1
ATOM 1529 C CA . GLU A 1 196 ? -4.441 -3.076 22.5 1 95.81 196 GLU A CA 1
ATOM 1530 C C . GLU A 1 196 ? -3.432 -3.141 23.641 1 95.81 196 GLU A C 1
ATOM 1532 O O . GLU A 1 196 ? -3.814 -3.15 24.812 1 95.81 196 GLU A O 1
ATOM 1537 N N . ILE A 1 197 ? -2.258 -3.268 23.297 1 93.88 197 ILE A N 1
ATOM 1538 C CA . ILE A 1 197 ? -1.237 -3.215 24.328 1 93.88 197 ILE A CA 1
ATOM 1539 C C . ILE A 1 197 ? -1.323 -1.884 25.078 1 93.88 197 ILE A C 1
ATOM 1541 O O . ILE A 1 197 ? -1.614 -0.848 24.469 1 93.88 197 ILE A O 1
ATOM 1545 N N . ASN A 1 198 ? -0.975 -1.924 26.312 1 93.81 198 ASN A N 1
ATOM 1546 C CA . ASN A 1 198 ? -1.011 -0.706 27.109 1 93.81 198 ASN A CA 1
ATOM 1547 C C . ASN A 1 198 ? -0.004 0.326 26.609 1 93.81 198 ASN A C 1
ATOM 1549 O O . ASN A 1 198 ? 1.161 0.001 26.375 1 93.81 198 ASN A O 1
ATOM 1553 N N . GLY A 1 199 ? -0.521 1.464 26.375 1 93.56 199 GLY A N 1
ATOM 1554 C CA . GLY A 1 199 ? 0.333 2.535 25.891 1 93.56 199 GLY A CA 1
ATOM 1555 C C . GLY A 1 199 ? 0.596 2.459 24.406 1 93.56 199 GLY A C 1
ATOM 1556 O O . GLY A 1 199 ? 1.438 3.191 23.875 1 93.56 199 GLY A O 1
ATOM 1557 N N . GLY A 1 200 ? -0.132 1.586 23.75 1 94.06 200 GLY A N 1
ATOM 1558 C CA . GLY A 1 200 ? 0.085 1.39 22.328 1 94.06 200 GLY A CA 1
ATOM 1559 C C . GLY A 1 200 ? -0.709 2.354 21.469 1 94.06 200 GLY A C 1
ATOM 1560 O O . GLY A 1 200 ? -1.146 3.402 21.938 1 94.06 200 GLY A O 1
ATOM 1561 N N . ILE A 1 201 ? -0.746 2.055 20.203 1 95 201 ILE A N 1
ATOM 1562 C CA . ILE A 1 201 ? -1.268 2.951 19.172 1 95 201 ILE A CA 1
ATOM 1563 C C . ILE A 1 201 ? -2.738 3.256 19.453 1 95 201 ILE A C 1
ATOM 1565 O O . ILE A 1 201 ? -3.195 4.379 19.25 1 95 201 ILE A O 1
ATOM 1569 N N . ILE A 1 202 ? -3.518 2.268 19.969 1 97.31 202 ILE A N 1
ATOM 1570 C CA . ILE A 1 202 ? -4.938 2.488 20.219 1 97.31 202 ILE A CA 1
ATOM 1571 C C . ILE A 1 202 ? -5.113 3.438 21.391 1 97.31 202 ILE A C 1
ATOM 1573 O O . ILE A 1 202 ? -5.941 4.352 21.344 1 97.31 202 ILE A O 1
ATOM 1577 N N . ASP A 1 203 ? -4.352 3.252 22.453 1 96.38 203 ASP A N 1
ATOM 1578 C CA . ASP A 1 203 ? -4.367 4.172 23.578 1 96.38 203 ASP A CA 1
ATOM 1579 C C . ASP A 1 203 ? -4.051 5.598 23.141 1 96.38 203 ASP A C 1
ATOM 1581 O O . ASP A 1 203 ? -4.688 6.551 23.594 1 96.38 203 ASP A O 1
ATOM 1585 N N . LEU A 1 204 ? -3.074 5.684 22.266 1 94.25 204 LEU A N 1
ATOM 1586 C CA . LEU A 1 204 ? -2.695 6.988 21.734 1 94.25 204 LEU A CA 1
ATOM 1587 C C . LEU A 1 204 ? -3.859 7.637 21 1 94.25 204 LEU A C 1
ATOM 1589 O O . LEU A 1 204 ? -4.199 8.797 21.25 1 94.25 204 LEU A O 1
ATOM 1593 N N . LEU A 1 205 ? -4.461 6.926 20.094 1 94.88 205 LEU A N 1
ATOM 1594 C CA . LEU A 1 205 ? -5.59 7.445 19.328 1 94.88 205 LEU A CA 1
ATOM 1595 C C . LEU A 1 205 ? -6.727 7.867 20.25 1 94.88 205 LEU A C 1
ATOM 1597 O O . LEU A 1 205 ? -7.316 8.938 20.078 1 94.88 205 LEU A O 1
ATOM 1601 N N . GLU A 1 206 ? -7 7.074 21.25 1 94.31 206 GLU A N 1
ATOM 1602 C CA . GLU A 1 206 ? -8.094 7.371 22.172 1 94.31 206 GLU A CA 1
ATOM 1603 C C . GLU A 1 206 ? -7.766 8.586 23.047 1 94.31 206 GLU A C 1
ATOM 1605 O O . GLU A 1 206 ? -8.664 9.336 23.438 1 94.31 206 GLU A O 1
ATOM 1610 N N . SER A 1 207 ? -6.52 8.773 23.344 1 92.69 207 SER A N 1
ATOM 1611 C CA . SER A 1 207 ? -6.113 9.945 24.094 1 92.69 207 SER A CA 1
ATOM 1612 C C . SER A 1 207 ? -6.371 11.227 23.312 1 92.69 207 SER A C 1
ATOM 1614 O O . SER A 1 207 ? -6.574 12.297 23.906 1 92.69 207 SER A O 1
ATOM 1616 N N . TYR A 1 208 ? -6.336 11.117 21.969 1 90.44 208 TYR A N 1
ATOM 1617 C CA . TYR A 1 208 ? -6.641 12.266 21.109 1 90.44 208 TYR A CA 1
ATOM 1618 C C . TYR A 1 208 ? -8.148 12.414 20.922 1 90.44 208 TYR A C 1
ATOM 1620 O O . TYR A 1 208 ? -8.602 13.375 20.297 1 90.44 208 TYR A O 1
ATOM 1628 N N . GLY A 1 209 ? -8.898 11.445 21.438 1 91.75 209 GLY A N 1
ATOM 1629 C CA . GLY A 1 209 ? -10.352 11.523 21.406 1 91.75 209 GLY A CA 1
ATOM 1630 C C . GLY A 1 209 ? -10.961 10.641 20.328 1 91.75 209 GLY A C 1
ATOM 1631 O O . GLY A 1 209 ? -12.188 10.562 20.203 1 91.75 209 GLY A O 1
ATOM 1632 N N . TYR A 1 210 ? -10.102 9.977 19.516 1 95 210 TYR A N 1
ATOM 1633 C CA . TYR A 1 210 ? -10.633 9.062 18.516 1 95 210 TYR A CA 1
ATOM 1634 C C . TYR A 1 210 ? -11.344 7.879 19.172 1 95 210 TYR A C 1
ATOM 1636 O O . TYR A 1 210 ? -10.961 7.449 20.266 1 95 210 TYR A O 1
ATOM 1644 N N . LYS A 1 211 ? -12.438 7.441 18.578 1 95.81 211 LYS A N 1
ATOM 1645 C CA . LYS A 1 211 ? -13.133 6.238 19.031 1 95.81 211 LYS A CA 1
ATOM 1646 C C . LYS A 1 211 ? -12.75 5.027 18.172 1 95.81 211 LYS A C 1
ATOM 1648 O O . LYS A 1 211 ? -12.961 5.02 16.969 1 95.81 211 LYS A O 1
ATOM 1653 N N . VAL A 1 212 ? -12.18 4.02 18.828 1 97.81 212 VAL A N 1
ATOM 1654 C CA . VAL A 1 212 ? -11.703 2.846 18.109 1 97.81 212 VAL A CA 1
ATOM 1655 C C . VAL A 1 212 ? -12.398 1.594 18.641 1 97.81 212 VAL A C 1
ATOM 1657 O O . VAL A 1 212 ? -12.445 1.365 19.844 1 97.81 212 VAL A O 1
ATOM 1660 N N . GLU A 1 213 ? -13 0.916 17.75 1 98.12 213 GLU A N 1
ATOM 1661 C CA . GLU A 1 213 ? -13.594 -0.382 18.047 1 98.12 213 GLU A CA 1
ATOM 1662 C C . GLU A 1 213 ? -12.883 -1.506 17.312 1 98.12 213 GLU A C 1
ATOM 1664 O O . GLU A 1 213 ? -12.633 -1.404 16.109 1 98.12 213 GLU A O 1
ATOM 1669 N N . ILE A 1 214 ? -12.492 -2.557 18.031 1 98.69 214 ILE A N 1
ATOM 1670 C CA . ILE A 1 214 ? -11.852 -3.721 17.422 1 98.69 214 ILE A CA 1
ATOM 1671 C C . ILE A 1 214 ? -12.711 -4.961 17.656 1 98.69 214 ILE A C 1
ATOM 1673 O O . ILE A 1 214 ? -13 -5.316 18.797 1 98.69 214 ILE A O 1
ATOM 1677 N N . ASN A 1 215 ? -13.102 -5.578 16.594 1 98.69 215 ASN A N 1
ATOM 1678 C CA . ASN A 1 215 ? -13.93 -6.777 16.656 1 98.69 215 ASN A CA 1
ATOM 1679 C C . ASN A 1 215 ? -13.242 -7.973 16.016 1 98.69 215 ASN A C 1
ATOM 1681 O O . ASN A 1 215 ? -12.773 -7.883 14.875 1 98.69 215 ASN A O 1
ATOM 1685 N N . LYS A 1 216 ? -13.156 -9.078 16.797 1 98.62 216 LYS A N 1
ATOM 1686 C CA . LYS A 1 216 ? -12.734 -10.336 16.188 1 98.62 216 LYS A CA 1
ATOM 1687 C C . LYS A 1 216 ? -13.867 -10.945 15.359 1 98.62 216 LYS A C 1
ATOM 1689 O O . LYS A 1 216 ? -15.031 -10.922 15.766 1 98.62 216 LYS A O 1
ATOM 1694 N N . LYS A 1 217 ? -13.516 -11.336 14.203 1 98.5 217 LYS A N 1
ATOM 1695 C CA . LYS A 1 217 ? -14.477 -11.977 13.305 1 98.5 217 LYS A CA 1
ATOM 1696 C C . LYS A 1 217 ? -13.969 -13.328 12.828 1 98.5 217 LYS A C 1
ATOM 1698 O O . LYS A 1 217 ? -12.781 -13.492 12.539 1 98.5 217 LYS A O 1
ATOM 1703 N N . ASP A 1 218 ? -14.898 -14.273 12.727 1 97.94 218 ASP A N 1
ATOM 1704 C CA . ASP A 1 218 ? -14.539 -15.609 12.25 1 97.94 218 ASP A CA 1
ATOM 1705 C C . ASP A 1 218 ? -14.359 -15.625 10.734 1 97.94 218 ASP A C 1
ATOM 1707 O O . ASP A 1 218 ? -13.672 -16.484 10.195 1 97.94 218 ASP A O 1
ATOM 1711 N N . SER A 1 219 ? -15.039 -14.68 10.172 1 97.88 219 SER A N 1
ATOM 1712 C CA . SER A 1 219 ? -14.961 -14.609 8.719 1 97.88 219 SER A CA 1
ATOM 1713 C C . SER A 1 219 ? -15.023 -13.164 8.234 1 97.88 219 SER A C 1
ATOM 1715 O O . SER A 1 219 ? -16 -12.461 8.477 1 97.88 219 SER A O 1
ATOM 1717 N N . ILE A 1 220 ? -13.953 -12.797 7.633 1 97.94 220 ILE A N 1
ATOM 1718 C CA . ILE A 1 220 ? -13.828 -11.492 6.992 1 97.94 220 ILE A CA 1
ATOM 1719 C C . ILE A 1 220 ? -13.555 -11.672 5.5 1 97.94 220 ILE A C 1
ATOM 1721 O O . ILE A 1 220 ? -12.75 -12.523 5.105 1 97.94 220 ILE A O 1
ATOM 1725 N N . LYS A 1 221 ? -14.305 -10.914 4.746 1 96.81 221 LYS A N 1
ATOM 1726 C CA . LYS A 1 221 ? -14.055 -10.898 3.307 1 96.81 221 LYS A CA 1
ATOM 1727 C C . LYS A 1 221 ? -13.234 -9.672 2.906 1 96.81 221 LYS A C 1
ATOM 1729 O O . LYS A 1 221 ? -13.57 -8.547 3.283 1 96.81 221 LYS A O 1
ATOM 1734 N N . ILE A 1 222 ? -12.125 -9.914 2.234 1 96.69 222 ILE A N 1
ATOM 1735 C CA . ILE A 1 222 ? -11.281 -8.852 1.71 1 96.69 222 ILE A CA 1
ATOM 1736 C C . ILE A 1 222 ? -11.227 -8.938 0.187 1 96.69 222 ILE A C 1
ATOM 1738 O O . ILE A 1 222 ? -10.789 -9.953 -0.366 1 96.69 222 ILE A O 1
ATOM 1742 N N . PRO A 1 223 ? -11.688 -7.879 -0.482 1 93.88 223 PRO A N 1
ATOM 1743 C CA . PRO A 1 223 ? -11.703 -7.906 -1.946 1 93.88 223 PRO A CA 1
ATOM 1744 C C . PRO A 1 223 ? -10.297 -7.906 -2.553 1 93.88 223 PRO A C 1
ATOM 1746 O O . PRO A 1 223 ? -9.32 -7.613 -1.858 1 93.88 223 PRO A O 1
ATOM 1749 N N . ARG A 1 224 ? -10.242 -8.281 -3.797 1 91.44 224 ARG A N 1
ATOM 1750 C CA . ARG A 1 224 ? -8.984 -8.195 -4.531 1 91.44 224 ARG A CA 1
ATOM 1751 C C . ARG A 1 224 ? -8.656 -6.75 -4.891 1 91.44 224 ARG A C 1
ATOM 1753 O O . ARG A 1 224 ? -9.539 -5.891 -4.883 1 91.44 224 ARG A O 1
ATOM 1760 N N . TYR A 1 225 ? -7.383 -6.504 -5.117 1 92.94 225 TYR A N 1
ATOM 1761 C CA . TYR A 1 225 ? -6.973 -5.234 -5.707 1 92.94 225 TYR A CA 1
ATOM 1762 C C . TYR A 1 225 ? -7.547 -5.078 -7.109 1 92.94 225 TYR A C 1
ATOM 1764 O O . TYR A 1 225 ? -7.547 -6.027 -7.898 1 92.94 225 TYR A O 1
ATOM 1772 N N . THR A 1 226 ? -8.047 -3.852 -7.414 1 83.19 226 THR A N 1
ATOM 1773 C CA . THR A 1 226 ? -8.844 -3.75 -8.633 1 83.19 226 THR A CA 1
ATOM 1774 C C . THR A 1 226 ? -8.133 -2.891 -9.672 1 83.19 226 THR A C 1
ATOM 1776 O O . THR A 1 226 ? -8.57 -2.812 -10.82 1 83.19 226 THR A O 1
ATOM 1779 N N . GLU A 1 227 ? -7.082 -2.236 -9.312 1 80.06 227 GLU A N 1
ATOM 1780 C CA . GLU A 1 227 ? -6.395 -1.409 -10.305 1 80.06 227 GLU A CA 1
ATOM 1781 C C . GLU A 1 227 ? -5.551 -2.264 -11.242 1 80.06 227 GLU A C 1
ATOM 1783 O O . GLU A 1 227 ? -5.008 -3.291 -10.836 1 80.06 227 GLU A O 1
ATOM 1788 N N . ILE A 1 228 ? -5.52 -1.831 -12.477 1 76.12 228 ILE A N 1
ATOM 1789 C CA . ILE A 1 228 ? -4.715 -2.525 -13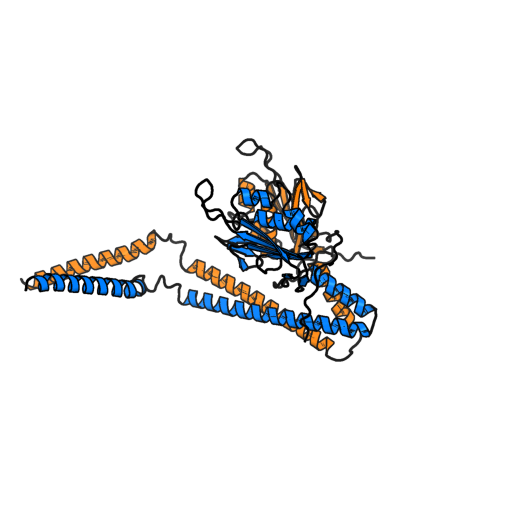.477 1 76.12 228 ILE A CA 1
ATOM 1790 C C . ILE A 1 228 ? -3.289 -1.977 -13.461 1 76.12 228 ILE A C 1
ATOM 1792 O O . ILE A 1 228 ? -3.08 -0.767 -13.578 1 76.12 228 ILE A O 1
ATOM 1796 N N . LYS A 1 229 ? -2.398 -2.875 -13.164 1 83.06 229 LYS A N 1
ATOM 1797 C CA . LYS A 1 229 ? -0.982 -2.521 -13.141 1 83.06 229 LYS A CA 1
ATOM 1798 C C . LYS A 1 229 ? -0.193 -3.346 -14.156 1 83.06 229 LYS A C 1
ATOM 1800 O O . LYS A 1 229 ? -0.488 -4.523 -14.367 1 83.06 229 LYS A O 1
ATOM 1805 N N . GLU A 1 230 ? 0.713 -2.686 -14.906 1 86.56 230 GLU A N 1
ATOM 1806 C CA . GLU A 1 230 ? 1.638 -3.348 -15.82 1 86.56 230 GLU A CA 1
ATOM 1807 C C . GLU A 1 230 ? 3.078 -2.926 -15.547 1 86.56 230 GLU A C 1
ATOM 1809 O O . GLU A 1 230 ? 3.334 -1.785 -15.156 1 86.56 230 GLU A O 1
ATOM 1814 N N . PHE A 1 231 ? 3.949 -3.84 -15.727 1 89.06 231 PHE A N 1
ATOM 1815 C CA . PHE A 1 231 ? 5.371 -3.52 -15.656 1 89.06 231 PHE A CA 1
ATOM 1816 C C . PHE A 1 231 ? 5.883 -3.045 -17.016 1 89.06 231 PHE A C 1
ATOM 1818 O O . PHE A 1 231 ? 5.875 -3.803 -17.984 1 89.06 231 PHE A O 1
ATOM 1825 N N . LYS A 1 232 ? 6.246 -1.822 -17.109 1 93.25 232 LYS A N 1
ATOM 1826 C CA . LYS A 1 232 ? 6.773 -1.256 -18.344 1 93.25 232 LYS A CA 1
ATOM 1827 C C . LYS A 1 232 ? 8.266 -0.952 -18.219 1 93.25 232 LYS A C 1
ATOM 1829 O O . LYS A 1 232 ? 8.992 -0.941 -19.219 1 93.25 232 LYS A O 1
ATOM 1834 N N . TYR A 1 233 ? 8.68 -0.808 -17.047 1 95.19 233 TYR A N 1
ATOM 1835 C CA . TYR A 1 233 ? 10.039 -0.332 -16.812 1 95.19 233 TYR A CA 1
ATOM 1836 C C . TYR A 1 233 ? 10.852 -1.36 -16.047 1 95.19 233 TYR A C 1
ATOM 1838 O O . TYR A 1 233 ? 12.047 -1.529 -16.281 1 95.19 233 TYR A O 1
ATOM 1846 N N . ALA A 1 234 ? 10.203 -2.07 -15.172 1 93.38 234 ALA A N 1
ATOM 1847 C CA . ALA A 1 234 ? 10.883 -3.049 -14.328 1 93.38 234 ALA A CA 1
ATOM 1848 C C . ALA A 1 234 ? 11.047 -4.383 -15.047 1 93.38 234 ALA A C 1
ATOM 1850 O O . ALA A 1 234 ? 10.086 -4.902 -15.625 1 93.38 234 ALA A O 1
ATOM 1851 N N . ASN A 1 235 ? 12.289 -4.941 -15 1 91 235 ASN A N 1
ATOM 1852 C CA . ASN A 1 235 ? 12.602 -6.25 -15.562 1 91 235 ASN A CA 1
ATOM 1853 C C . ASN A 1 235 ? 13.242 -7.168 -14.523 1 91 235 ASN A C 1
ATOM 1855 O O . ASN A 1 235 ? 14.062 -6.727 -13.719 1 91 235 ASN A O 1
ATOM 1859 N N . PRO A 1 236 ? 12.719 -8.406 -14.547 1 87.5 236 PRO A N 1
ATOM 1860 C CA . PRO A 1 236 ? 13.367 -9.336 -13.617 1 87.5 236 PRO A CA 1
ATOM 1861 C C . PRO A 1 236 ? 14.859 -9.5 -13.898 1 87.5 236 PRO A C 1
ATOM 1863 O O . PRO A 1 236 ? 15.281 -9.484 -15.055 1 87.5 236 PRO A O 1
ATOM 1866 N N . ILE A 1 237 ? 15.633 -9.469 -12.789 1 79.19 237 ILE A N 1
ATOM 1867 C CA . ILE A 1 237 ? 17.062 -9.734 -12.938 1 79.19 237 ILE A CA 1
ATOM 1868 C C . ILE A 1 237 ? 17.297 -11.242 -12.977 1 79.19 237 ILE A C 1
ATOM 1870 O O . ILE A 1 237 ? 16.891 -11.969 -12.07 1 79.19 237 ILE A O 1
ATOM 1874 N N . THR A 1 238 ? 17.234 -11.953 -14.141 1 60.66 238 THR A N 1
ATOM 1875 C CA . THR A 1 238 ? 17.469 -13.383 -14.289 1 60.66 238 THR A CA 1
ATOM 1876 C C . THR A 1 238 ? 18.891 -13.75 -13.852 1 60.66 238 THR A C 1
ATOM 1878 O O . THR A 1 238 ? 19.844 -13.016 -14.141 1 60.66 238 THR A O 1
ATOM 1881 N N . GLU A 1 239 ? 19.125 -14.32 -12.664 1 42.84 239 GLU A N 1
ATOM 1882 C CA . GLU A 1 239 ? 20.453 -14.867 -12.422 1 42.84 239 GLU A CA 1
ATOM 1883 C C . GLU A 1 239 ? 20.969 -15.641 -13.633 1 42.84 239 GLU A C 1
ATOM 1885 O O . GLU A 1 239 ? 20.266 -16.5 -14.164 1 42.84 239 GLU A O 1
ATOM 1890 N N . GLU A 1 240 ? 21.531 -15.086 -14.703 1 35.38 240 GLU A N 1
ATOM 1891 C CA . GLU A 1 240 ? 22.344 -16.016 -15.492 1 35.38 240 GLU A CA 1
ATOM 1892 C C . GLU A 1 240 ? 22.938 -17.109 -14.625 1 35.38 240 GLU A C 1
ATOM 1894 O O . GLU A 1 240 ? 23.547 -16.828 -13.594 1 35.38 240 GLU A O 1
ATOM 1899 N N . GLU A 1 241 ? 22.469 -18.469 -14.742 1 27.33 241 GLU A N 1
ATOM 1900 C CA . GLU A 1 241 ? 23.406 -19.562 -14.469 1 27.33 241 GLU A CA 1
ATOM 1901 C C . GLU A 1 241 ? 24.766 -19.297 -15.102 1 27.33 241 GLU A C 1
ATOM 1903 O O . GLU A 1 241 ? 24.844 -18.797 -16.219 1 27.33 241 GLU A O 1
ATOM 1908 N N . MET B 1 1 ? -47.562 68.688 -18.344 1 31.98 1 MET B N 1
ATOM 1909 C CA . MET B 1 1 ? -46.406 68.562 -17.438 1 31.98 1 MET B CA 1
ATOM 1910 C C . MET B 1 1 ? -46.375 67.25 -16.734 1 31.98 1 MET B C 1
ATOM 1912 O O . MET B 1 1 ? -45.562 67 -15.844 1 31.98 1 MET B O 1
ATOM 1916 N N . LYS B 1 2 ? -47.594 66.5 -16.891 1 45.81 2 LYS B N 1
ATOM 1917 C CA . LYS B 1 2 ? -47.844 65.25 -16.234 1 45.81 2 LYS B CA 1
ATOM 1918 C C . LYS B 1 2 ? -46.969 64.125 -16.812 1 45.81 2 LYS B C 1
ATOM 1920 O O . LYS B 1 2 ? -46.781 63.094 -16.172 1 45.81 2 LYS B O 1
ATOM 1925 N N . ASN B 1 3 ? -46.531 64.438 -18.047 1 48.03 3 ASN B N 1
ATOM 1926 C CA . ASN B 1 3 ? -45.812 63.375 -18.734 1 48.03 3 ASN B CA 1
ATOM 1927 C C . ASN B 1 3 ? -44.344 63.344 -18.297 1 48.03 3 ASN B C 1
ATOM 1929 O O . ASN B 1 3 ? -43.594 62.469 -18.719 1 48.03 3 ASN B O 1
ATOM 1933 N N . LEU B 1 4 ? -43.938 64.5 -17.641 1 49.12 4 LEU B N 1
ATOM 1934 C CA . LEU B 1 4 ? -42.531 64.5 -17.234 1 49.12 4 LEU B CA 1
ATOM 1935 C C . LEU B 1 4 ? -42.312 63.688 -15.961 1 49.12 4 LEU B C 1
ATOM 1937 O O . LEU B 1 4 ? -41.188 63.188 -15.727 1 49.12 4 LEU B O 1
ATOM 1941 N N . VAL B 1 5 ? -43.312 63.562 -15.133 1 51.88 5 VAL B N 1
ATOM 1942 C CA . VAL B 1 5 ? -43.125 62.844 -13.875 1 51.88 5 VAL B CA 1
ATOM 1943 C C . VAL B 1 5 ? -43 61.344 -14.156 1 51.88 5 VAL B C 1
ATOM 1945 O O . VAL B 1 5 ? -42.219 60.656 -13.516 1 51.88 5 VAL B O 1
ATOM 1948 N N . SER B 1 6 ? -43.781 60.938 -15.211 1 52.5 6 SER B N 1
ATOM 1949 C CA . SER B 1 6 ? -43.719 59.5 -15.508 1 52.5 6 SER B CA 1
ATOM 1950 C C . SER B 1 6 ? -42.375 59.156 -16.125 1 52.5 6 SER B C 1
ATOM 1952 O O . SER B 1 6 ? -41.812 58.062 -15.859 1 52.5 6 SER B O 1
ATOM 1954 N N . LYS B 1 7 ? -41.688 60.125 -16.781 1 52.75 7 LYS B N 1
ATOM 1955 C CA . LYS B 1 7 ? -40.406 59.875 -17.406 1 52.75 7 LYS B CA 1
ATOM 1956 C C . LYS B 1 7 ? -39.281 59.906 -16.375 1 52.75 7 LYS B C 1
ATOM 1958 O O . LYS B 1 7 ? -38.312 59.125 -16.484 1 52.75 7 LYS B O 1
ATOM 1963 N N . SER B 1 8 ? -39.469 60.719 -15.32 1 55.72 8 SER B N 1
ATOM 1964 C CA . SER B 1 8 ? -38.406 60.781 -14.312 1 55.72 8 SER B CA 1
ATOM 1965 C C . SER B 1 8 ? -38.406 59.5 -13.453 1 55.72 8 SER B C 1
ATOM 1967 O O . SER B 1 8 ? -37.344 59.031 -13.078 1 55.72 8 SER B O 1
ATOM 1969 N N . LEU B 1 9 ? -39.625 59 -13.258 1 51.47 9 LEU B N 1
ATOM 1970 C CA . LEU B 1 9 ? -39.688 57.75 -12.484 1 51.47 9 LEU B CA 1
ATOM 1971 C C . LEU B 1 9 ? -39.125 56.594 -13.273 1 51.47 9 LEU B C 1
ATOM 1973 O O . LEU B 1 9 ? -38.406 55.75 -12.719 1 51.47 9 LEU B O 1
ATOM 1977 N N . ILE B 1 10 ? -39.281 56.688 -14.531 1 52.44 10 ILE B N 1
ATOM 1978 C CA . ILE B 1 10 ? -38.75 55.625 -15.367 1 52.44 10 ILE B CA 1
ATOM 1979 C C . ILE B 1 10 ? -37.219 55.75 -15.43 1 52.44 10 ILE B C 1
ATOM 1981 O O . ILE B 1 10 ? -36.5 54.75 -15.352 1 52.44 10 ILE B O 1
ATOM 1985 N N . VAL B 1 11 ? -36.688 57 -15.43 1 56.91 11 VAL B N 1
ATOM 1986 C CA . VAL B 1 11 ? -35.219 57.156 -15.461 1 56.91 11 VAL B CA 1
ATOM 1987 C C . VAL B 1 11 ? -34.625 56.75 -14.117 1 56.91 11 VAL B C 1
ATOM 1989 O O . VAL B 1 11 ? -33.594 56.094 -14.07 1 56.91 11 VAL B O 1
ATOM 1992 N N . THR B 1 12 ? -35.312 57.031 -13.086 1 56.53 12 THR B N 1
ATOM 1993 C CA . THR B 1 12 ? -34.781 56.656 -11.781 1 56.53 12 THR B CA 1
ATOM 1994 C C . THR B 1 12 ? -34.875 55.156 -11.594 1 56.53 12 THR B C 1
ATOM 1996 O O . THR B 1 12 ? -33.938 54.531 -11.102 1 56.53 12 THR B O 1
ATOM 1999 N N . VAL B 1 13 ? -35.969 54.562 -12.016 1 54.56 13 VAL B N 1
ATOM 2000 C CA . VAL B 1 13 ? -36.062 53.094 -11.93 1 54.56 13 VAL B CA 1
ATOM 2001 C C . VAL B 1 13 ? -35.031 52.469 -12.867 1 54.56 13 VAL B C 1
ATOM 2003 O O . VAL B 1 13 ? -34.375 51.469 -12.508 1 54.56 13 VAL B O 1
ATOM 2006 N N . CYS B 1 14 ? -34.688 53.094 -14.016 1 54.41 14 CYS B N 1
ATOM 2007 C CA . CYS B 1 14 ? -33.656 52.562 -14.914 1 54.41 14 CYS B CA 1
ATOM 2008 C C . CYS B 1 14 ? -32.281 52.75 -14.328 1 54.41 14 CYS B C 1
ATOM 2010 O O . CYS B 1 14 ? -31.422 51.875 -14.469 1 54.41 14 CYS B O 1
ATOM 2012 N N . VAL B 1 15 ? -31.984 53.781 -13.641 1 59.16 15 VAL B N 1
ATOM 2013 C CA . VAL B 1 15 ? -30.688 54 -12.984 1 59.16 15 VAL B CA 1
ATOM 2014 C C . VAL B 1 15 ? -30.562 53.031 -11.805 1 59.16 15 VAL B C 1
ATOM 2016 O O . VAL B 1 15 ? -29.516 52.406 -11.625 1 59.16 15 VAL B O 1
ATOM 2019 N N . ILE B 1 16 ? -31.641 52.844 -11.086 1 54.19 16 ILE B N 1
ATOM 2020 C CA . ILE B 1 16 ? -31.562 51.906 -9.961 1 54.19 16 ILE B CA 1
ATOM 2021 C C . ILE B 1 16 ? -31.469 50.469 -10.484 1 54.19 16 ILE B C 1
ATOM 2023 O O . ILE B 1 16 ? -30.672 49.688 -9.984 1 54.19 16 ILE B O 1
ATOM 2027 N N . LEU B 1 17 ? -32.188 50.094 -11.547 1 51.25 17 LEU B N 1
ATOM 2028 C CA . LEU B 1 17 ? -32.031 48.75 -12.141 1 51.25 17 LEU B CA 1
ATOM 2029 C C . LEU B 1 17 ? -30.641 48.625 -12.773 1 51.25 17 LEU B C 1
ATOM 2031 O O . LEU B 1 17 ? -30.016 47.562 -12.672 1 51.25 17 LEU B O 1
ATOM 2035 N N . GLY B 1 18 ? -30.062 49.656 -13.359 1 49.56 18 GLY B N 1
ATOM 2036 C CA . GLY B 1 18 ? -28.703 49.625 -13.859 1 49.56 18 GLY B CA 1
ATOM 2037 C C . GLY B 1 18 ? -27.672 49.469 -12.758 1 49.56 18 GLY B C 1
ATOM 2038 O O . GLY B 1 18 ? -26.703 48.719 -12.914 1 49.56 18 GLY B O 1
ATOM 2039 N N . ILE B 1 19 ? -27.781 50.094 -11.695 1 52.16 19 ILE B N 1
ATOM 2040 C CA . ILE B 1 19 ? -26.875 49.938 -10.562 1 52.16 19 ILE B CA 1
ATOM 2041 C C . ILE B 1 19 ? -27.031 48.562 -9.938 1 52.16 19 ILE B C 1
ATOM 2043 O O . ILE B 1 19 ? -26.031 47.906 -9.602 1 52.16 19 ILE B O 1
ATOM 2047 N N . ILE B 1 20 ? -28.172 48.031 -9.805 1 44.62 20 ILE B N 1
ATOM 2048 C CA . ILE B 1 20 ? -28.375 46.688 -9.281 1 44.62 20 ILE B CA 1
ATOM 2049 C C . ILE B 1 20 ? -27.766 45.688 -10.234 1 44.62 20 ILE B C 1
ATOM 2051 O O . ILE B 1 20 ? -27.078 44.75 -9.805 1 44.62 20 ILE B O 1
ATOM 2055 N N . ILE B 1 21 ? -27.906 45.812 -11.562 1 45.22 21 ILE B N 1
ATOM 2056 C CA . ILE B 1 21 ? -27.281 44.906 -12.516 1 45.22 21 ILE B CA 1
ATOM 2057 C C . ILE B 1 21 ? -25.781 45.125 -12.531 1 45.22 21 ILE B C 1
ATOM 2059 O O . ILE B 1 21 ? -25 44.156 -12.602 1 45.22 21 ILE B O 1
ATOM 2063 N N . ALA B 1 22 ? -25.25 46.344 -12.43 1 43.75 22 ALA B N 1
ATOM 2064 C CA . ALA B 1 22 ? -23.812 46.594 -12.352 1 43.75 22 ALA B CA 1
ATOM 2065 C C . ALA B 1 22 ? -23.234 46.031 -11.062 1 43.75 22 ALA B C 1
ATOM 2067 O O . ALA B 1 22 ? -22.141 45.469 -11.062 1 43.75 22 ALA B O 1
ATOM 2068 N N . ILE B 1 23 ? -23.875 46.188 -9.961 1 39.66 23 ILE B N 1
ATOM 2069 C CA . ILE B 1 23 ? -23.375 45.562 -8.734 1 39.66 23 ILE B CA 1
ATOM 2070 C C . ILE B 1 23 ? -23.516 44.062 -8.836 1 39.66 23 ILE B C 1
ATOM 2072 O O . ILE B 1 23 ? -22.641 43.312 -8.359 1 39.66 23 ILE B O 1
ATOM 2076 N N . GLN B 1 24 ? -24.547 43.5 -9.508 1 33.34 24 GLN B N 1
ATOM 2077 C CA . GLN B 1 24 ? -24.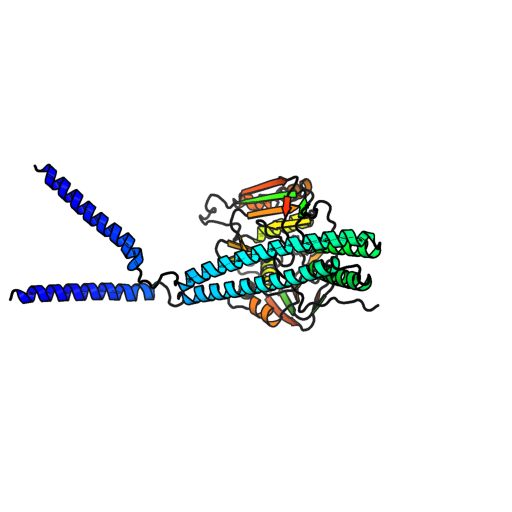562 42.062 -9.695 1 33.34 24 GLN B CA 1
ATOM 2078 C C . GLN B 1 24 ? -23.406 41.594 -10.578 1 33.34 24 GLN B C 1
ATOM 2080 O O . GLN B 1 24 ? -22.875 40.5 -10.398 1 33.34 24 GLN B O 1
ATOM 2085 N N . TYR B 1 25 ? -23.031 42.438 -11.625 1 33.94 25 TYR B N 1
ATOM 2086 C CA . TYR B 1 25 ? -21.891 42.031 -12.422 1 33.94 25 TYR B CA 1
ATOM 2087 C C . TYR B 1 25 ? -20.594 42.188 -11.633 1 33.94 25 TYR B C 1
ATOM 2089 O O . TYR B 1 25 ? -19.656 41.406 -11.805 1 33.94 25 TYR B O 1
ATOM 2097 N N . LYS B 1 26 ? -20.359 43.312 -10.906 1 35.5 26 LYS B N 1
ATOM 2098 C CA . LYS B 1 26 ? -19.078 43.5 -10.227 1 35.5 26 LYS B CA 1
ATOM 2099 C C . LYS B 1 26 ? -19 42.625 -8.969 1 35.5 26 LYS B C 1
ATOM 2101 O O . LYS B 1 26 ? -17.906 42.281 -8.516 1 35.5 26 LYS B O 1
ATOM 2106 N N . THR B 1 27 ? -20.125 42.438 -8.211 1 31.64 27 THR B N 1
ATOM 2107 C CA . THR B 1 27 ? -19.938 41.656 -7.004 1 31.64 27 THR B CA 1
ATOM 2108 C C . THR B 1 27 ? -19.672 40.188 -7.363 1 31.64 27 THR B C 1
ATOM 2110 O O . THR B 1 27 ? -19.141 39.438 -6.543 1 31.64 27 THR B O 1
ATOM 2113 N N . VAL B 1 28 ? -20.219 39.625 -8.531 1 31.5 28 VAL B N 1
ATOM 2114 C CA . VAL B 1 28 ? -19.797 38.25 -8.836 1 31.5 28 VAL B CA 1
ATOM 2115 C C . VAL B 1 28 ? -18.328 38.25 -9.227 1 31.5 28 VAL B C 1
ATOM 2117 O O . VAL B 1 28 ? -17.672 37.188 -9.172 1 31.5 28 VAL B O 1
ATOM 2120 N N . SER B 1 29 ? -17.75 39.312 -9.805 1 32.31 29 SER B N 1
ATOM 2121 C CA . SER B 1 29 ? -16.359 39.25 -10.266 1 32.31 29 SER B CA 1
ATOM 2122 C C . SER B 1 29 ? -15.383 39.25 -9.102 1 32.31 29 SER B C 1
ATOM 2124 O O . SER B 1 29 ? -14.297 38.688 -9.195 1 32.31 29 SER B O 1
ATOM 2126 N N . ASN B 1 30 ? -15.445 40.094 -8.125 1 32.97 30 ASN B N 1
ATOM 2127 C CA . ASN B 1 30 ? -14.344 40.312 -7.191 1 32.97 30 ASN B CA 1
ATOM 2128 C C . ASN B 1 30 ? -14.336 39.281 -6.074 1 32.97 30 ASN B C 1
ATOM 2130 O O . ASN B 1 30 ? -13.398 39.219 -5.273 1 32.97 30 ASN B O 1
ATOM 2134 N N . LEU B 1 31 ? -15.492 38.844 -5.535 1 29.39 31 LEU B N 1
ATOM 2135 C CA . LEU B 1 31 ? -15.297 37.938 -4.395 1 29.39 31 LEU B CA 1
ATOM 2136 C C . LEU B 1 31 ? -14.773 36.594 -4.852 1 29.39 31 LEU B C 1
ATOM 2138 O O . LEU B 1 31 ? -14.32 35.781 -4.035 1 29.39 31 LEU B O 1
ATOM 2142 N N . VAL B 1 32 ? -15.391 35.906 -5.965 1 33.09 32 VAL B N 1
ATOM 2143 C CA . VAL B 1 32 ? -14.703 34.688 -6.375 1 33.09 32 VAL B CA 1
ATOM 2144 C C . VAL B 1 32 ? -13.383 35.062 -7.062 1 33.09 32 VAL B C 1
ATOM 2146 O O . VAL B 1 32 ? -13.375 35.75 -8.078 1 33.09 32 VAL B O 1
ATOM 2149 N N . GLY B 1 33 ? -12.336 35.25 -6.438 1 33.44 33 GLY B N 1
ATOM 2150 C CA . GLY B 1 33 ? -11.039 35.438 -7.07 1 33.44 33 GLY B CA 1
ATOM 2151 C C . GLY B 1 33 ? -10.945 34.812 -8.445 1 33.44 33 GLY B C 1
ATOM 2152 O O . GLY B 1 33 ? -11.703 33.906 -8.773 1 33.44 33 GLY B O 1
ATOM 2153 N N . PRO B 1 34 ? -10.531 35.562 -9.57 1 37.19 34 PRO B N 1
ATOM 2154 C CA . PRO B 1 34 ? -10.484 35.125 -10.977 1 37.19 34 PRO B CA 1
ATOM 2155 C C . PRO B 1 34 ? -10.156 33.656 -11.141 1 37.19 34 PRO B C 1
ATOM 2157 O O . PRO B 1 34 ? -10.398 33.094 -12.211 1 37.19 34 PRO B O 1
ATOM 2160 N N . ASP B 1 35 ? -9.367 33.031 -10.336 1 37.28 35 ASP B N 1
ATOM 2161 C CA . ASP B 1 35 ? -8.742 31.734 -10.562 1 37.28 35 ASP B CA 1
ATOM 2162 C C . ASP B 1 35 ? -9.734 30.594 -10.336 1 37.28 35 ASP B C 1
ATOM 2164 O O . ASP B 1 35 ? -9.383 29.422 -10.453 1 37.28 35 ASP B O 1
ATOM 2168 N N . PHE B 1 36 ? -10.836 30.766 -9.617 1 38.88 36 PHE B N 1
ATOM 2169 C CA . PHE B 1 36 ? -11.75 29.641 -9.461 1 38.88 36 PHE B CA 1
ATOM 2170 C C . PHE B 1 36 ? -12.719 29.562 -10.633 1 38.88 36 PHE B C 1
ATOM 2172 O O . PHE B 1 36 ? -13.867 30 -10.523 1 38.88 36 PHE B O 1
ATOM 2179 N N . VAL B 1 37 ? -12.484 29.969 -11.891 1 40.44 37 VAL B N 1
ATOM 2180 C CA . VAL B 1 37 ? -13.312 29.844 -13.078 1 40.44 37 VAL B CA 1
ATOM 2181 C C . VAL B 1 37 ? -13.828 28.406 -13.195 1 40.44 37 VAL B C 1
ATOM 2183 O O . VAL B 1 37 ? -13.086 27.453 -12.953 1 40.44 37 VAL B O 1
ATOM 2186 N N . PRO B 1 38 ? -15.148 28.062 -13.422 1 51.09 38 PRO B N 1
ATOM 2187 C CA . PRO B 1 38 ? -15.766 26.797 -13.797 1 51.09 38 PRO B CA 1
ATOM 2188 C C . PRO B 1 38 ? -14.875 25.938 -14.695 1 51.09 38 PRO B C 1
ATOM 2190 O O . PRO B 1 38 ? -14.977 24.719 -14.688 1 51.09 38 PRO B O 1
ATOM 2193 N N . SER B 1 39 ? -13.68 26.5 -15.211 1 56.16 39 SER B N 1
ATOM 2194 C CA . SER B 1 39 ? -12.75 25.875 -16.156 1 56.16 39 SER B CA 1
ATOM 2195 C C . SER B 1 39 ? -11.797 24.922 -15.445 1 56.16 39 SER B C 1
ATOM 2197 O O . SER B 1 39 ? -11.484 23.844 -15.953 1 56.16 39 SER B O 1
ATOM 2199 N N . GLN B 1 40 ? -11.492 25.219 -14.219 1 58.31 40 GLN B N 1
ATOM 2200 C CA . GLN B 1 40 ? -10.547 24.328 -13.555 1 58.31 40 GLN B CA 1
ATOM 2201 C C . GLN B 1 40 ? -11.227 23.047 -13.086 1 58.31 40 GLN B C 1
ATOM 2203 O O . GLN B 1 40 ? -10.68 21.953 -13.242 1 58.31 40 GLN B O 1
ATOM 2208 N N . LYS B 1 41 ? -12.422 23.25 -12.57 1 62.34 41 LYS B N 1
ATOM 2209 C CA . LYS B 1 41 ? -13.18 22.078 -12.156 1 62.34 41 LYS B CA 1
ATOM 2210 C C . LYS B 1 41 ? -13.516 21.188 -13.352 1 62.34 41 LYS B C 1
ATOM 2212 O O . LYS B 1 41 ? -13.422 19.953 -13.266 1 62.34 41 LYS B O 1
ATOM 2217 N N . ASN B 1 42 ? -13.875 21.875 -14.469 1 64.5 42 ASN B N 1
ATOM 2218 C CA . ASN B 1 42 ? -14.141 21.109 -15.68 1 64.5 42 ASN B CA 1
ATOM 2219 C C . ASN B 1 42 ? -12.898 20.391 -16.172 1 64.5 42 ASN B C 1
ATOM 2221 O O . ASN B 1 42 ? -12.969 19.219 -16.562 1 64.5 42 ASN B O 1
ATOM 2225 N N . LYS B 1 43 ? -11.797 21.047 -16.047 1 64.56 43 LYS B N 1
ATOM 2226 C CA . LYS B 1 43 ? -10.539 20.438 -16.453 1 64.56 43 LYS B CA 1
ATOM 2227 C C . LYS B 1 43 ? -10.188 19.25 -15.539 1 64.56 43 LYS B C 1
ATOM 2229 O O . LYS B 1 43 ? -9.727 18.219 -16 1 64.56 43 LYS B O 1
ATOM 2234 N N . GLU B 1 44 ? -10.508 19.391 -14.359 1 70.56 44 GLU B N 1
ATOM 2235 C CA . GLU B 1 44 ? -10.242 18.328 -13.398 1 70.56 44 GLU B CA 1
ATOM 2236 C C . GLU B 1 44 ? -11.148 17.125 -13.656 1 70.56 44 GLU B C 1
ATOM 2238 O O . GLU B 1 44 ? -10.695 15.977 -13.602 1 70.56 44 GLU B O 1
ATOM 2243 N N . LEU B 1 45 ? -12.383 17.484 -14 1 69.19 45 LEU B N 1
ATOM 2244 C CA . LEU B 1 45 ? -13.336 16.422 -14.258 1 69.19 45 LEU B CA 1
ATOM 2245 C C . LEU B 1 45 ? -13.008 15.695 -15.562 1 69.19 45 LEU B C 1
ATOM 2247 O O . LEU B 1 45 ? -13.117 14.469 -15.641 1 69.19 45 LEU B O 1
ATOM 2251 N N . VAL B 1 46 ? -12.562 16.422 -16.531 1 70 46 VAL B N 1
ATOM 2252 C CA . VAL B 1 46 ? -12.164 15.844 -17.812 1 70 46 VAL B CA 1
ATOM 2253 C C . VAL B 1 46 ? -10.938 14.961 -17.609 1 70 46 VAL B C 1
ATOM 2255 O O . VAL B 1 46 ? -10.859 13.859 -18.156 1 70 46 VAL B O 1
ATOM 2258 N N . ASN B 1 47 ? -10.055 15.375 -16.812 1 70.12 47 ASN B N 1
ATOM 2259 C CA . ASN B 1 47 ? -8.867 14.578 -16.516 1 70.12 47 ASN B CA 1
ATOM 2260 C C . ASN B 1 47 ? -9.219 13.312 -15.734 1 70.12 47 ASN B C 1
ATOM 2262 O O . ASN B 1 47 ? -8.68 12.242 -16.016 1 70.12 47 ASN B O 1
ATOM 2266 N N . GLU B 1 48 ? -10.078 13.5 -14.883 1 73.12 48 GLU B N 1
ATOM 2267 C CA . GLU B 1 48 ? -10.539 12.344 -14.125 1 73.12 48 GLU B CA 1
ATOM 2268 C C . GLU B 1 48 ? -11.258 11.344 -15.023 1 73.12 48 GLU B C 1
ATOM 2270 O O . GLU B 1 48 ? -11.016 10.133 -14.938 1 73.12 48 GLU B O 1
ATOM 2275 N N . LEU B 1 49 ? -12.125 11.883 -15.859 1 67.81 49 LEU B N 1
ATOM 2276 C CA . LEU B 1 49 ? -12.852 11.039 -16.797 1 67.81 49 LEU B CA 1
ATOM 2277 C C . LEU B 1 49 ? -11.891 10.297 -17.719 1 67.81 49 LEU B C 1
ATOM 2279 O O . LEU B 1 49 ? -12.055 9.102 -17.969 1 67.81 49 LEU B O 1
ATOM 2283 N N . SER B 1 50 ? -10.914 11.008 -18.188 1 69.75 50 SER B N 1
ATOM 2284 C CA . SER B 1 50 ? -9.922 10.391 -19.047 1 69.75 50 SER B CA 1
ATOM 2285 C C . SER B 1 50 ? -9.164 9.281 -18.328 1 69.75 50 SER B C 1
ATOM 2287 O O . SER B 1 50 ? -8.938 8.203 -18.875 1 69.75 50 SER B O 1
ATOM 2289 N N . LYS B 1 51 ? -8.898 9.508 -17.125 1 68.38 51 LYS B N 1
ATOM 2290 C CA . LYS B 1 51 ? -8.18 8.516 -16.328 1 68.38 51 LYS B CA 1
ATOM 2291 C C . LYS B 1 51 ? -9.031 7.27 -16.109 1 68.38 51 LYS B C 1
ATOM 2293 O O . LYS B 1 51 ? -8.555 6.148 -16.297 1 68.38 51 LYS B O 1
ATOM 2298 N N . VAL B 1 52 ? -10.273 7.48 -15.828 1 67.94 52 VAL B N 1
ATOM 2299 C CA . VAL B 1 52 ? -11.164 6.352 -15.57 1 67.94 52 VAL B CA 1
ATOM 2300 C C . VAL B 1 52 ? -11.43 5.594 -16.875 1 67.94 52 VAL B C 1
ATOM 2302 O O . VAL B 1 52 ? -11.531 4.367 -16.875 1 67.94 52 VAL B O 1
ATOM 2305 N N . GLN B 1 53 ? -11.461 6.367 -17.938 1 67.44 53 GLN B N 1
ATOM 2306 C CA . GLN B 1 53 ? -11.617 5.734 -19.234 1 67.44 53 GLN B CA 1
ATOM 2307 C C . GLN B 1 53 ? -10.398 4.871 -19.578 1 67.44 53 GLN B C 1
ATOM 2309 O O . GLN B 1 53 ? -10.547 3.756 -20.078 1 67.44 53 GLN B O 1
ATOM 2314 N N . GLU B 1 54 ? -9.32 5.324 -19.25 1 67.06 54 GLU B N 1
ATOM 2315 C CA . GLU B 1 54 ? -8.102 4.555 -19.469 1 67.06 54 GLU B CA 1
ATOM 2316 C C . GLU B 1 54 ? -8.078 3.295 -18.609 1 67.06 54 GLU B C 1
ATOM 2318 O O . GLU B 1 54 ? -7.676 2.225 -19.078 1 67.06 54 GLU B O 1
ATOM 2323 N N . GLU B 1 55 ? -8.508 3.473 -17.469 1 70 55 GLU B N 1
ATOM 2324 C CA . GLU B 1 55 ? -8.609 2.32 -16.562 1 70 55 GLU B CA 1
ATOM 2325 C C . GLU B 1 55 ? -9.602 1.291 -17.109 1 70 55 GLU B C 1
ATOM 2327 O O . GLU B 1 55 ? -9.336 0.087 -17.062 1 70 55 GLU B O 1
ATOM 2332 N N . LYS B 1 56 ? -10.672 1.806 -17.547 1 63.69 56 LYS B N 1
ATOM 2333 C CA . LYS B 1 56 ? -11.68 0.936 -18.141 1 63.69 56 LYS B CA 1
ATOM 2334 C C . LYS B 1 56 ? -11.109 0.182 -19.344 1 63.69 56 LYS B C 1
ATOM 2336 O O . LYS B 1 56 ? -11.328 -1.023 -19.484 1 63.69 56 LYS B O 1
ATOM 2341 N N . ASP B 1 57 ? -10.445 0.883 -20.109 1 65.06 57 ASP B N 1
ATOM 2342 C CA . ASP B 1 57 ? -9.852 0.267 -21.297 1 65.06 57 ASP B CA 1
ATOM 2343 C C . ASP B 1 57 ? -8.836 -0.8 -20.906 1 65.06 57 ASP B C 1
ATOM 2345 O O . ASP B 1 57 ? -8.781 -1.868 -21.516 1 65.06 57 ASP B O 1
ATOM 2349 N N . ALA B 1 58 ? -8.148 -0.504 -19.906 1 63.78 58 ALA B N 1
ATOM 2350 C CA . ALA B 1 58 ? -7.172 -1.473 -19.406 1 63.78 58 ALA B CA 1
ATOM 2351 C C . ALA B 1 58 ? -7.863 -2.719 -18.859 1 63.78 58 ALA B C 1
ATOM 2353 O O . ALA B 1 58 ? -7.414 -3.842 -19.094 1 63.78 58 ALA B O 1
ATOM 2354 N N . LEU B 1 59 ? -8.977 -2.48 -18.203 1 64.62 59 LEU B N 1
ATOM 2355 C CA . LEU B 1 59 ? -9.758 -3.594 -17.656 1 64.62 59 LEU B CA 1
ATOM 2356 C C . LEU B 1 59 ? -10.336 -4.441 -18.797 1 64.62 59 LEU B C 1
ATOM 2358 O O . LEU B 1 59 ? -10.367 -5.668 -18.703 1 64.62 59 LEU B O 1
ATOM 2362 N N . MET B 1 60 ? -10.773 -3.758 -19.812 1 60.22 60 MET B N 1
ATOM 2363 C CA . MET B 1 60 ? -11.305 -4.461 -20.984 1 60.22 60 MET B CA 1
ATOM 2364 C C . MET B 1 60 ? -10.227 -5.312 -21.641 1 60.22 60 MET B C 1
ATOM 2366 O O . MET B 1 60 ? -10.492 -6.445 -22.047 1 60.22 60 MET B O 1
ATOM 2370 N N . ASN B 1 61 ? -9.102 -4.77 -21.656 1 60.06 61 ASN B N 1
ATOM 2371 C CA . ASN B 1 61 ? -7.992 -5.539 -22.219 1 60.06 61 ASN B CA 1
ATOM 2372 C C . ASN B 1 61 ? -7.664 -6.746 -21.344 1 60.06 61 ASN B C 1
ATOM 2374 O O . ASN B 1 61 ? -7.414 -7.84 -21.859 1 60.06 61 ASN B O 1
ATOM 2378 N N . GLU B 1 62 ? -7.656 -6.48 -20.141 1 64.38 62 GLU B N 1
ATOM 2379 C CA . GLU B 1 62 ? -7.406 -7.586 -19.219 1 64.38 62 GLU B CA 1
ATOM 2380 C C . GLU B 1 62 ? -8.492 -8.648 -19.328 1 64.38 62 GLU B C 1
ATOM 2382 O O . GLU B 1 62 ? -8.203 -9.844 -19.297 1 64.38 62 GLU B O 1
ATOM 2387 N N . LEU B 1 63 ? -9.68 -8.164 -19.422 1 55.41 63 LEU B N 1
ATOM 2388 C CA . LEU B 1 63 ? -10.797 -9.086 -19.609 1 55.41 63 LEU B CA 1
ATOM 2389 C C . LEU B 1 63 ? -10.602 -9.922 -20.859 1 55.41 63 LEU B C 1
ATOM 2391 O O . LEU B 1 63 ? -10.805 -11.141 -20.844 1 55.41 63 LEU B O 1
ATOM 2395 N N . THR B 1 64 ? -10.281 -9.289 -21.906 1 56.31 64 THR B N 1
ATOM 2396 C CA . THR B 1 64 ? -10.062 -9.992 -23.156 1 56.31 64 THR B CA 1
ATOM 2397 C C . THR B 1 64 ? -8.945 -11.023 -23.016 1 56.31 64 THR B C 1
ATOM 2399 O O . THR B 1 64 ? -9.07 -12.148 -23.5 1 56.31 64 THR B O 1
ATOM 2402 N N . ASN B 1 65 ? -7.918 -10.633 -22.344 1 59.09 65 ASN B N 1
ATOM 2403 C CA . ASN B 1 65 ? -6.801 -11.547 -22.125 1 59.09 65 ASN B CA 1
ATOM 2404 C C . ASN B 1 65 ? -7.223 -12.758 -21.297 1 59.09 65 ASN B C 1
ATOM 2406 O O . ASN B 1 65 ? -6.852 -13.891 -21.625 1 59.09 65 ASN B O 1
ATOM 2410 N N . LEU B 1 66 ? -7.98 -12.445 -20.328 1 57.94 66 LEU B N 1
ATOM 2411 C CA . LEU B 1 66 ? -8.453 -13.539 -19.484 1 57.94 66 LEU B CA 1
ATOM 2412 C C . LEU B 1 66 ? -9.414 -14.438 -20.25 1 57.94 66 LEU B C 1
ATOM 2414 O O . LEU B 1 66 ? -9.398 -15.656 -20.078 1 57.94 66 LEU B O 1
ATOM 2418 N N . GLU B 1 67 ? -10.266 -13.859 -21.047 1 54.69 67 GLU B N 1
ATOM 2419 C CA . GLU B 1 67 ? -11.164 -14.625 -21.906 1 54.69 67 GLU B CA 1
ATOM 2420 C C . GLU B 1 67 ? -10.383 -15.508 -22.859 1 54.69 67 GLU B C 1
ATOM 2422 O O . GLU B 1 67 ? -10.727 -16.672 -23.062 1 54.69 67 GLU B O 1
ATOM 2427 N N . ASN B 1 68 ? -9.414 -14.984 -23.406 1 55.47 68 ASN B N 1
ATOM 2428 C CA . ASN B 1 68 ? -8.57 -15.766 -24.297 1 55.47 68 ASN B CA 1
ATOM 2429 C C . ASN B 1 68 ? -7.895 -16.922 -23.578 1 55.47 68 ASN B C 1
ATOM 2431 O O . ASN B 1 68 ? -7.773 -18.016 -24.109 1 55.47 68 ASN B O 1
ATOM 2435 N N . ARG B 1 69 ? -7.492 -16.641 -22.469 1 57.09 69 ARG B N 1
ATOM 2436 C CA . ARG B 1 69 ? -6.875 -17.688 -21.656 1 57.09 69 ARG B CA 1
ATOM 2437 C C . ARG B 1 69 ? -7.875 -18.797 -21.344 1 57.09 69 ARG B C 1
ATOM 2439 O O . ARG B 1 69 ? -7.547 -19.984 -21.453 1 57.09 69 ARG B O 1
ATOM 2446 N N . VAL B 1 70 ? -9.086 -18.359 -20.984 1 52.66 70 VAL B N 1
ATOM 2447 C CA . VAL B 1 70 ? -10.156 -19.328 -20.719 1 52.66 70 VAL B CA 1
ATOM 2448 C C . VAL B 1 70 ? -10.445 -20.141 -21.984 1 52.66 70 VAL B C 1
ATOM 2450 O O . VAL B 1 70 ? -10.609 -21.359 -21.906 1 52.66 70 VAL B O 1
ATOM 2453 N N . GLN B 1 71 ? -10.562 -19.453 -23.031 1 51.62 71 GLN B N 1
ATOM 2454 C CA . GLN B 1 71 ? -10.836 -20.125 -24.297 1 51.62 71 GLN B CA 1
ATOM 2455 C C . GLN B 1 71 ? -9.727 -21.109 -24.641 1 51.62 71 GLN B C 1
ATOM 2457 O O . GLN B 1 71 ? -9.992 -22.219 -25.125 1 51.62 71 GLN B O 1
ATOM 2462 N N . LYS B 1 72 ? -8.594 -20.625 -24.453 1 56.81 72 LYS B N 1
ATOM 2463 C CA . LYS B 1 72 ? -7.461 -21.516 -24.719 1 56.81 72 LYS B CA 1
ATOM 2464 C C . LYS B 1 72 ? -7.504 -22.75 -23.828 1 56.81 72 LYS B C 1
ATOM 2466 O O . LYS B 1 72 ? -7.215 -23.859 -24.281 1 56.81 72 LYS B O 1
ATOM 2471 N N . TYR B 1 73 ? -7.809 -22.5 -22.594 1 54.78 73 TYR B N 1
ATOM 2472 C CA . TYR B 1 73 ? -7.965 -23.625 -21.672 1 54.78 73 TYR B CA 1
ATOM 2473 C C . TYR B 1 73 ? -9.117 -24.516 -22.109 1 54.78 73 TYR B C 1
ATOM 2475 O O . TYR B 1 73 ? -9.062 -25.734 -21.938 1 54.78 73 TYR B O 1
ATOM 2483 N N . GLU B 1 74 ? -10.164 -23.859 -22.5 1 48.94 74 GLU B N 1
ATOM 2484 C CA . GLU B 1 74 ? -11.336 -24.594 -22.953 1 48.94 74 GLU B CA 1
ATOM 2485 C C . GLU B 1 74 ? -11.078 -25.281 -24.297 1 48.94 74 GLU B C 1
ATOM 2487 O O . GLU B 1 74 ? -11.625 -26.359 -24.562 1 48.94 74 GLU B O 1
ATOM 2492 N N . SER B 1 75 ? -10.68 -24.406 -25.062 1 47.47 75 SER B N 1
ATOM 2493 C CA . SER B 1 75 ? -10.359 -25.078 -26.328 1 47.47 75 SER B CA 1
ATOM 2494 C C . SER B 1 75 ? -9.328 -26.172 -26.125 1 47.47 75 SER B C 1
ATOM 2496 O O . SER B 1 75 ? -8.477 -26.078 -25.234 1 47.47 75 SER B O 1
ATOM 2498 N N . GLU B 1 76 ? -9.641 -27.312 -26.594 1 41.91 76 GLU B N 1
ATOM 2499 C CA . GLU B 1 76 ? -8.969 -28.609 -26.562 1 41.91 76 GLU B CA 1
ATOM 2500 C C . GLU B 1 76 ? -7.508 -28.453 -26.156 1 41.91 76 GLU B C 1
ATOM 2502 O O . GLU B 1 76 ? -6.918 -27.391 -26.312 1 41.91 76 GLU B O 1
ATOM 2507 N N . VAL B 1 77 ? -6.973 -29.625 -25.484 1 43.22 77 VAL B N 1
ATOM 2508 C CA . VAL B 1 77 ? -5.676 -30.25 -25.219 1 43.22 77 VAL B CA 1
ATOM 2509 C C . VAL B 1 77 ? -4.648 -29.75 -26.234 1 43.22 77 VAL B C 1
ATOM 2511 O O . VAL B 1 77 ? -4.512 -30.312 -27.312 1 43.22 77 VAL B O 1
ATOM 2514 N N . SER B 1 78 ? -4.727 -28.625 -26.781 1 45.84 78 SER B N 1
ATOM 2515 C CA . SER B 1 78 ? -3.51 -28.391 -27.547 1 45.84 78 SER B CA 1
ATOM 2516 C C . SER B 1 78 ? -2.266 -28.625 -26.688 1 45.84 78 SER B C 1
ATOM 2518 O O . SER B 1 78 ? -2.354 -28.734 -25.469 1 45.84 78 SER B O 1
ATOM 2520 N N . GLU B 1 79 ? -0.917 -28.453 -27.297 1 55.09 79 GLU B N 1
ATOM 2521 C CA . GLU B 1 79 ? 0.294 -29.047 -26.75 1 55.09 79 GLU B CA 1
ATOM 2522 C C . GLU B 1 79 ? 0.588 -28.531 -25.344 1 55.09 79 GLU B C 1
ATOM 2524 O O . GLU B 1 79 ? 0.414 -27.328 -25.078 1 55.09 79 GLU B O 1
ATOM 2529 N N . GLU B 1 80 ? 0.529 -29.469 -24.359 1 56.75 80 GLU B N 1
ATOM 2530 C CA . GLU B 1 80 ? 1.019 -29.344 -22.984 1 56.75 80 GLU B CA 1
ATOM 2531 C C . GLU B 1 80 ? 2.018 -28.188 -22.859 1 56.75 80 GLU B C 1
ATOM 2533 O O . GLU B 1 80 ? 2.014 -27.469 -21.875 1 56.75 80 GLU B O 1
ATOM 2538 N N . SER B 1 81 ? 2.635 -27.844 -24 1 67.88 81 SER B N 1
ATOM 2539 C CA . SER B 1 81 ? 3.738 -26.891 -23.969 1 67.88 81 SER B CA 1
ATOM 2540 C C . SER B 1 81 ? 3.23 -25.453 -23.906 1 67.88 81 SER B C 1
ATOM 2542 O O . SER B 1 81 ? 3.764 -24.625 -23.156 1 67.88 81 SER B O 1
ATOM 2544 N N . ASP B 1 82 ? 2.113 -25.109 -24.562 1 73.31 82 ASP B N 1
ATOM 2545 C CA . ASP B 1 82 ? 1.644 -23.734 -24.609 1 73.31 82 ASP B CA 1
ATOM 2546 C C . ASP B 1 82 ? 1 -23.328 -23.281 1 73.31 82 ASP B C 1
ATOM 2548 O O . ASP B 1 82 ? 1.175 -22.188 -22.828 1 73.31 82 ASP B O 1
ATOM 2552 N N . TYR B 1 83 ? 0.413 -24.25 -22.719 1 73.06 83 TYR B N 1
ATOM 2553 C CA . TYR B 1 83 ? -0.241 -24 -21.453 1 73.06 83 TYR B CA 1
ATOM 2554 C C . TYR B 1 83 ? 0.786 -23.766 -20.344 1 73.06 83 TYR B C 1
ATOM 2556 O O . TYR B 1 83 ? 0.655 -22.828 -19.547 1 73.06 83 TYR B O 1
ATOM 2564 N N . VAL B 1 84 ? 1.732 -24.562 -20.344 1 75.69 84 VAL B N 1
ATOM 2565 C CA . VAL B 1 84 ? 2.807 -24.438 -19.359 1 75.69 84 VAL B CA 1
ATOM 2566 C C . VAL B 1 84 ? 3.516 -23.109 -19.531 1 75.69 84 VAL B C 1
ATOM 2568 O O . VAL B 1 84 ? 3.865 -22.453 -18.547 1 75.69 84 VAL B O 1
ATOM 2571 N N . GLU B 1 85 ? 3.639 -22.719 -20.766 1 80.56 85 GLU B N 1
ATOM 2572 C CA . GLU B 1 85 ? 4.289 -21.438 -21.031 1 80.56 85 GLU B CA 1
ATOM 2573 C C . GLU B 1 85 ? 3.455 -20.281 -20.5 1 80.56 85 GLU B C 1
ATOM 2575 O O . GLU B 1 85 ? 3.992 -19.344 -19.891 1 80.56 85 GLU B O 1
ATOM 2580 N N . GLU B 1 86 ? 2.193 -20.266 -20.766 1 82.44 86 GLU B N 1
ATOM 2581 C CA . GLU B 1 86 ? 1.321 -19.203 -20.281 1 82.44 86 GLU B CA 1
ATOM 2582 C C . GLU B 1 86 ? 1.276 -19.156 -18.766 1 82.44 86 GLU B C 1
ATOM 2584 O O . GLU B 1 86 ? 1.343 -18.078 -18.156 1 82.44 86 GLU B O 1
ATOM 2589 N N . LEU B 1 87 ? 1.166 -20.375 -18.156 1 81.94 87 LEU B N 1
ATOM 2590 C CA . LEU B 1 87 ? 1.17 -20.453 -16.703 1 81.94 87 LEU B CA 1
ATOM 2591 C C . LEU B 1 87 ? 2.465 -19.891 -16.125 1 81.94 87 LEU B C 1
ATOM 2593 O O . LEU B 1 87 ? 2.447 -19.172 -15.117 1 81.94 87 LEU B O 1
ATOM 2597 N N . SER B 1 88 ? 3.543 -20.172 -16.766 1 80 88 SER B N 1
ATOM 2598 C CA . SER B 1 88 ? 4.848 -19.703 -16.312 1 80 88 SER B CA 1
ATOM 2599 C C . SER B 1 88 ? 4.953 -18.188 -16.422 1 80 88 SER B C 1
ATOM 2601 O O . SER B 1 88 ? 5.508 -17.531 -15.531 1 80 88 SER B O 1
ATOM 2603 N N . LYS B 1 89 ? 4.398 -17.609 -17.469 1 85.12 89 LYS B N 1
ATOM 2604 C CA . LYS B 1 89 ? 4.391 -16.172 -17.656 1 85.12 89 LYS B CA 1
ATOM 2605 C C . LYS B 1 89 ? 3.551 -15.484 -16.578 1 85.12 89 LYS B C 1
ATOM 2607 O O . LYS B 1 89 ? 3.963 -14.469 -16.016 1 85.12 89 LYS B O 1
ATOM 2612 N N . GLU B 1 90 ? 2.412 -16.047 -16.344 1 86.5 90 GLU B N 1
ATOM 2613 C CA . GLU B 1 90 ? 1.543 -15.484 -15.312 1 86.5 90 GLU B CA 1
ATOM 2614 C C . GLU B 1 90 ? 2.195 -15.578 -13.93 1 86.5 90 GLU B C 1
ATOM 2616 O O . GLU B 1 90 ? 2.115 -14.641 -13.141 1 86.5 90 GLU B O 1
ATOM 2621 N N . LEU B 1 91 ? 2.797 -16.734 -13.656 1 83.12 91 LEU B N 1
ATOM 2622 C CA . LEU B 1 91 ? 3.496 -16.906 -12.383 1 83.12 91 LEU B CA 1
ATOM 2623 C C . LEU B 1 91 ? 4.582 -15.844 -12.219 1 83.12 91 LEU B C 1
ATOM 2625 O O . LEU B 1 91 ? 4.688 -15.219 -11.164 1 83.12 91 LEU B O 1
ATOM 2629 N N . SER B 1 92 ? 5.344 -15.625 -13.297 1 83.25 92 SER B N 1
ATOM 2630 C CA . SER B 1 92 ? 6.402 -14.617 -13.242 1 83.25 92 SER B CA 1
ATOM 2631 C C . SER B 1 92 ? 5.832 -13.227 -12.992 1 83.25 92 SER B C 1
ATOM 2633 O O . SER B 1 92 ? 6.387 -12.453 -12.211 1 83.25 92 SER B O 1
ATOM 2635 N N . LYS B 1 93 ? 4.738 -12.93 -13.586 1 88.94 93 LYS B N 1
ATOM 2636 C CA . LYS B 1 93 ? 4.07 -11.641 -13.453 1 88.94 93 LYS B CA 1
ATOM 2637 C C . LYS B 1 93 ? 3.627 -11.398 -12.016 1 88.94 93 LYS B C 1
ATOM 2639 O O . LYS B 1 93 ? 3.932 -10.359 -11.438 1 88.94 93 LYS B O 1
ATOM 2644 N N . TYR B 1 94 ? 3.025 -12.367 -11.422 1 90.38 94 TYR B N 1
ATOM 2645 C CA . TYR B 1 94 ? 2.473 -12.156 -10.086 1 90.38 94 TYR B CA 1
ATOM 2646 C C . TYR B 1 94 ? 3.561 -12.25 -9.023 1 90.38 94 TYR B C 1
ATOM 2648 O O . TYR B 1 94 ? 3.467 -11.609 -7.977 1 90.38 94 TYR B O 1
ATOM 2656 N N . LYS B 1 95 ? 4.676 -12.992 -9.289 1 85.75 95 LYS B N 1
ATOM 2657 C CA . LYS B 1 95 ? 5.848 -12.945 -8.422 1 85.75 95 LYS B CA 1
ATOM 2658 C C . LYS B 1 95 ? 6.438 -11.539 -8.367 1 85.75 95 LYS B C 1
ATOM 2660 O O . LYS B 1 95 ? 6.84 -11.07 -7.301 1 85.75 95 LYS B O 1
ATOM 2665 N N . MET B 1 96 ? 6.383 -10.914 -9.5 1 90.06 96 MET B N 1
ATOM 2666 C CA . MET B 1 96 ? 6.871 -9.539 -9.586 1 90.06 96 MET B CA 1
ATOM 2667 C C . MET B 1 96 ? 5.941 -8.586 -8.844 1 90.06 96 MET B C 1
ATOM 2669 O O . MET B 1 96 ? 6.395 -7.746 -8.062 1 90.06 96 MET B O 1
ATOM 2673 N N . PHE B 1 97 ? 4.625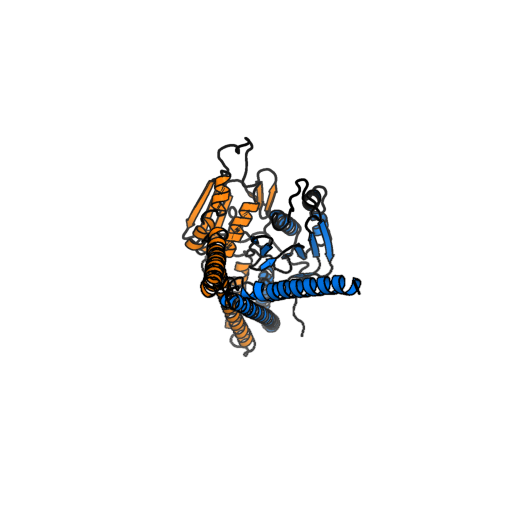 -8.773 -9.008 1 93.44 97 PHE B N 1
ATOM 2674 C CA . PHE B 1 97 ? 3.645 -7.922 -8.336 1 93.44 97 PHE B CA 1
ATOM 2675 C C . PHE B 1 97 ? 3.727 -8.086 -6.824 1 93.44 97 PHE B C 1
ATOM 2677 O O . PHE B 1 97 ? 3.529 -7.125 -6.078 1 93.44 97 PHE B O 1
ATOM 2684 N N . ALA B 1 98 ? 4.043 -9.297 -6.406 1 91.44 98 ALA B N 1
ATOM 2685 C CA . ALA B 1 98 ? 4.105 -9.594 -4.977 1 91.44 98 ALA B CA 1
ATOM 2686 C C . ALA B 1 98 ? 5.426 -9.125 -4.375 1 91.44 98 ALA B C 1
ATOM 2688 O O . ALA B 1 98 ? 5.586 -9.102 -3.152 1 91.44 98 ALA B O 1
ATOM 2689 N N . GLY B 1 99 ? 6.375 -8.695 -5.227 1 92.75 99 GLY B N 1
ATOM 2690 C CA . GLY B 1 99 ? 7.656 -8.188 -4.766 1 92.75 99 GLY B CA 1
ATOM 2691 C C . GLY B 1 99 ? 8.672 -9.273 -4.496 1 92.75 99 GLY B C 1
ATOM 2692 O O . GLY B 1 99 ? 9.695 -9.031 -3.846 1 92.75 99 GLY B O 1
ATOM 2693 N N . TYR B 1 100 ? 8.445 -10.523 -4.996 1 86.88 100 TYR B N 1
ATOM 2694 C CA . TYR B 1 100 ? 9.336 -11.641 -4.703 1 86.88 100 TYR B CA 1
ATOM 2695 C C . TYR B 1 100 ? 10.312 -11.875 -5.852 1 86.88 100 TYR B C 1
ATOM 2697 O O . TYR B 1 100 ? 10.922 -12.938 -5.949 1 86.88 100 TYR B O 1
ATOM 2705 N N . THR B 1 101 ? 10.422 -10.938 -6.734 1 87.75 101 THR B N 1
ATOM 2706 C CA . THR B 1 101 ? 11.398 -10.953 -7.82 1 87.75 101 THR B CA 1
ATOM 2707 C C . THR B 1 101 ? 12.281 -9.711 -7.773 1 87.75 101 THR B C 1
ATOM 2709 O O . THR B 1 101 ? 11.789 -8.594 -7.598 1 87.75 101 THR B O 1
ATOM 2712 N N . GLU B 1 102 ? 13.594 -9.93 -7.742 1 89.25 102 GLU B N 1
ATOM 2713 C CA . GLU B 1 102 ? 14.492 -8.797 -7.945 1 89.25 102 GLU B CA 1
ATOM 2714 C C . GLU B 1 102 ? 14.289 -8.172 -9.32 1 89.25 102 GLU B C 1
ATOM 2716 O O . GLU B 1 102 ? 14.156 -8.883 -10.32 1 89.25 102 GLU B O 1
ATOM 2721 N N . VAL B 1 103 ? 14.203 -6.863 -9.375 1 93.62 103 VAL B N 1
ATOM 2722 C CA . VAL B 1 103 ? 13.898 -6.223 -10.648 1 93.62 103 VAL B CA 1
ATOM 2723 C C . VAL B 1 103 ? 14.883 -5.082 -10.898 1 93.62 103 VAL B C 1
ATOM 2725 O O . VAL B 1 103 ? 15.531 -4.598 -9.969 1 93.62 103 VAL B O 1
ATOM 2728 N N . GLU B 1 104 ? 15.023 -4.75 -12.109 1 95.31 104 GLU B N 1
ATOM 2729 C CA . GLU B 1 104 ? 15.867 -3.65 -12.562 1 95.31 104 GLU B CA 1
ATOM 2730 C C . GLU B 1 104 ? 15.18 -2.834 -13.648 1 95.31 104 GLU B C 1
ATOM 2732 O O . GLU B 1 104 ? 14.422 -3.379 -14.453 1 95.31 104 GLU B O 1
ATOM 2737 N N . GLY B 1 105 ? 15.398 -1.546 -13.633 1 97.62 105 GLY B N 1
ATOM 2738 C CA . GLY B 1 105 ? 14.828 -0.664 -14.633 1 97.62 105 GLY B CA 1
ATOM 2739 C C . GLY B 1 105 ? 15.094 0.805 -14.367 1 97.62 105 GLY B C 1
ATOM 2740 O O . GLY B 1 105 ? 15.719 1.151 -13.359 1 97.62 105 GLY B O 1
ATOM 2741 N N . LYS B 1 106 ? 14.695 1.642 -15.25 1 98.56 106 LYS B N 1
ATOM 2742 C CA . LYS B 1 106 ? 14.859 3.08 -15.07 1 98.56 106 LYS B CA 1
ATOM 2743 C C . LYS B 1 106 ? 13.945 3.607 -13.969 1 98.56 106 LYS B C 1
ATOM 2745 O O . LYS B 1 106 ? 12.906 3.008 -13.68 1 98.56 106 LYS B O 1
ATOM 2750 N N . GLY B 1 107 ? 14.336 4.594 -13.352 1 98.75 107 GLY B N 1
ATOM 2751 C CA . GLY B 1 107 ? 13.547 5.184 -12.281 1 98.75 107 GLY B CA 1
ATOM 2752 C C . GLY B 1 107 ? 14.25 6.336 -11.586 1 98.75 107 GLY B C 1
ATOM 2753 O O . GLY B 1 107 ? 14.977 7.105 -12.227 1 98.75 107 GLY B O 1
ATOM 2754 N N . ILE B 1 108 ? 13.867 6.496 -10.328 1 98.88 108 ILE B N 1
ATOM 2755 C CA . ILE B 1 108 ? 14.484 7.598 -9.594 1 98.88 108 ILE B CA 1
ATOM 2756 C C . ILE B 1 108 ? 14.977 7.102 -8.234 1 98.88 108 ILE B C 1
ATOM 2758 O O . ILE B 1 108 ? 14.5 6.082 -7.727 1 98.88 108 ILE B O 1
ATOM 2762 N N . GLU B 1 109 ? 15.938 7.742 -7.773 1 98.88 109 GLU B N 1
ATOM 2763 C CA . GLU B 1 109 ? 16.484 7.59 -6.426 1 98.88 109 GLU B CA 1
ATOM 2764 C C . GLU B 1 109 ? 16.312 8.875 -5.617 1 98.88 109 GLU B C 1
ATOM 2766 O O . GLU B 1 109 ? 16.75 9.945 -6.047 1 98.88 109 GLU B O 1
ATOM 2771 N N . ILE B 1 110 ? 15.656 8.766 -4.527 1 98.88 110 ILE B N 1
ATOM 2772 C CA . ILE B 1 110 ? 15.422 9.891 -3.623 1 98.88 110 ILE B CA 1
ATOM 2773 C C . ILE B 1 110 ? 16.266 9.727 -2.363 1 98.88 110 ILE B C 1
ATOM 2775 O O . ILE B 1 110 ? 16.156 8.719 -1.661 1 98.88 110 ILE B O 1
ATOM 2779 N N . ILE B 1 111 ? 17.109 10.672 -2.078 1 98.69 111 ILE B N 1
ATOM 2780 C CA . ILE B 1 111 ? 17.953 10.664 -0.881 1 98.69 111 ILE B CA 1
ATOM 2781 C C . ILE B 1 111 ? 17.484 11.766 0.075 1 98.69 111 ILE B C 1
ATOM 2783 O O . ILE B 1 111 ? 17.453 12.938 -0.292 1 98.69 111 ILE B O 1
ATOM 2787 N N . ILE B 1 112 ? 17.125 11.375 1.27 1 97.94 112 ILE B N 1
ATOM 2788 C CA . ILE B 1 112 ? 16.625 12.312 2.271 1 97.94 112 ILE B CA 1
ATOM 2789 C C . ILE B 1 112 ? 17.594 12.359 3.459 1 97.94 112 ILE B C 1
ATOM 2791 O O . ILE B 1 112 ? 17.875 11.328 4.07 1 97.94 112 ILE B O 1
ATOM 2795 N N . ASN B 1 113 ? 18.047 13.523 3.791 1 95.75 113 ASN B N 1
ATOM 2796 C CA . ASN B 1 113 ? 18.906 13.758 4.945 1 95.75 113 ASN B CA 1
ATOM 2797 C C . ASN B 1 113 ? 18.25 14.711 5.941 1 95.75 113 ASN B C 1
ATOM 2799 O O . ASN B 1 113 ? 17.438 15.555 5.562 1 95.75 113 ASN B O 1
ATOM 2803 N N . ASN B 1 114 ? 18.609 14.445 7.184 1 93.38 114 ASN B N 1
ATOM 2804 C CA . ASN B 1 114 ? 18.141 15.359 8.227 1 93.38 114 ASN B CA 1
ATOM 2805 C C . ASN B 1 114 ? 18.75 16.75 8.055 1 93.38 114 ASN B C 1
ATOM 2807 O O . ASN B 1 114 ? 19.766 16.906 7.379 1 93.38 114 ASN B O 1
ATOM 2811 N N . PRO B 1 115 ? 18.016 17.719 8.68 1 89.5 115 PRO B N 1
ATOM 2812 C CA . PRO B 1 115 ? 18.641 19.031 8.703 1 89.5 115 PRO B CA 1
ATOM 2813 C C . PRO B 1 115 ? 19.953 19.062 9.477 1 89.5 115 PRO B C 1
ATOM 2815 O O . PRO B 1 115 ? 20.156 18.25 10.375 1 89.5 115 PRO B O 1
ATOM 2818 N N . ASP B 1 116 ? 21 19.812 8.961 1 79.56 116 ASP B N 1
ATOM 2819 C CA . ASP B 1 116 ? 22.266 19.984 9.664 1 79.56 116 ASP B CA 1
ATOM 2820 C C . ASP B 1 116 ? 22.062 20.531 11.07 1 79.56 116 ASP B C 1
ATOM 2822 O O . ASP B 1 116 ? 22.797 20.188 11.992 1 79.56 116 ASP B O 1
ATOM 2826 N N . SER B 1 117 ? 21.125 21.484 11.102 1 68.62 117 SER B N 1
ATOM 2827 C CA . SER B 1 117 ? 20.984 22.203 12.359 1 68.62 117 SER B CA 1
ATOM 2828 C C . SER B 1 117 ? 19.688 21.797 13.07 1 68.62 117 SER B C 1
ATOM 2830 O O . SER B 1 117 ? 18.828 21.141 12.492 1 68.62 117 SER B O 1
ATOM 2832 N N . GLU B 1 118 ? 19.719 21.969 14.406 1 64.56 118 GLU B N 1
ATOM 2833 C CA . GLU B 1 118 ? 18.531 21.844 15.25 1 64.56 118 GLU B CA 1
ATOM 2834 C C . GLU B 1 118 ? 17.359 22.641 14.672 1 64.56 118 GLU B C 1
ATOM 2836 O O . GLU B 1 118 ? 17.562 23.531 13.836 1 64.56 118 GLU B O 1
ATOM 2841 N N . ASP B 1 119 ? 16.188 22.094 14.781 1 59.28 119 ASP B N 1
ATOM 2842 C CA . ASP B 1 119 ? 15.008 22.828 14.32 1 59.28 119 ASP B CA 1
ATOM 2843 C C . ASP B 1 119 ? 14.945 24.219 14.969 1 59.28 119 ASP B C 1
ATOM 2845 O O . ASP B 1 119 ? 15.891 24.625 15.648 1 59.28 119 ASP B O 1
ATOM 2849 N N . ALA B 1 120 ? 14.094 25.094 14.5 1 57.66 120 ALA B N 1
ATOM 2850 C CA . ALA B 1 120 ? 13.914 26.453 14.977 1 57.66 120 ALA B CA 1
ATOM 2851 C C . ALA B 1 120 ? 13.836 26.5 16.5 1 57.66 120 ALA B C 1
ATOM 2853 O O . ALA B 1 120 ? 14.117 27.531 17.109 1 57.66 120 ALA B O 1
ATOM 2854 N N . TYR B 1 121 ? 13.469 25.344 17.062 1 60.41 121 TYR B N 1
ATOM 2855 C CA . TYR B 1 121 ? 13.312 25.312 18.5 1 60.41 121 TYR B CA 1
ATOM 2856 C C . TYR B 1 121 ? 14.516 24.672 19.172 1 60.41 121 TYR B C 1
ATOM 2858 O O . TYR B 1 121 ? 14.523 24.453 20.391 1 60.41 121 TYR B O 1
ATOM 2866 N N . GLY B 1 122 ? 15.406 24.406 18.375 1 66.81 122 GLY B N 1
ATOM 2867 C CA . GLY B 1 122 ? 16.625 23.859 18.938 1 66.81 122 GLY B CA 1
ATOM 2868 C C . GLY B 1 122 ? 16.594 22.359 19.078 1 66.81 122 GLY B C 1
ATOM 2869 O O . GLY B 1 122 ? 17.469 21.781 19.734 1 66.81 122 GLY B O 1
ATOM 2870 N N . TYR B 1 123 ? 15.484 21.703 18.672 1 70.81 123 TYR B N 1
ATOM 2871 C CA . TYR B 1 123 ? 15.43 20.25 18.797 1 70.81 123 TYR B CA 1
ATOM 2872 C C . TYR B 1 123 ? 15.742 19.562 17.484 1 70.81 123 TYR B C 1
ATOM 2874 O O . TYR B 1 123 ? 15.336 20.047 16.422 1 70.81 123 TYR B O 1
ATOM 2882 N N . PRO B 1 124 ? 16.609 18.609 17.672 1 76.75 124 PRO B N 1
ATOM 2883 C CA . PRO B 1 124 ? 16.891 17.859 16.438 1 76.75 124 PRO B CA 1
ATOM 2884 C C . PRO B 1 124 ? 15.664 17.156 15.883 1 76.75 124 PRO B C 1
ATOM 2886 O O . PRO B 1 124 ? 14.828 16.656 16.641 1 76.75 124 PRO B O 1
ATOM 2889 N N . ILE B 1 125 ? 15.406 17.359 14.562 1 84.5 125 ILE B N 1
ATOM 2890 C CA . ILE B 1 125 ? 14.32 16.641 13.9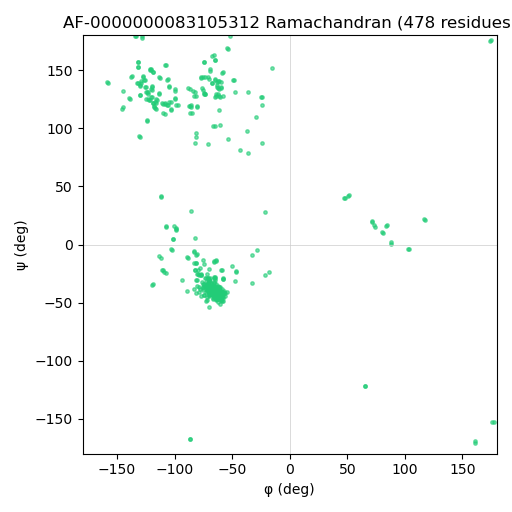14 1 84.5 125 ILE B CA 1
ATOM 2891 C C . ILE B 1 125 ? 14.891 15.555 13 1 84.5 125 ILE B C 1
ATOM 2893 O O . ILE B 1 125 ? 15.984 15.703 12.461 1 84.5 125 ILE B O 1
ATOM 2897 N N . SER B 1 126 ? 14.297 14.453 12.938 1 91.81 126 SER B N 1
ATOM 2898 C CA . SER B 1 126 ? 14.734 13.336 12.102 1 91.81 126 SER B CA 1
ATOM 2899 C C . SER B 1 126 ? 13.586 12.797 11.258 1 91.81 126 SER B C 1
ATOM 2901 O O . SER B 1 126 ? 12.461 12.656 11.75 1 91.81 126 SER B O 1
ATOM 2903 N N . ILE B 1 127 ? 13.922 12.531 10.008 1 93.56 127 ILE B N 1
ATOM 2904 C CA . ILE B 1 127 ? 12.945 11.977 9.086 1 93.56 127 ILE B CA 1
ATOM 2905 C C . ILE B 1 127 ? 12.438 10.641 9.617 1 93.56 127 ILE B C 1
ATOM 2907 O O . ILE B 1 127 ? 11.328 10.211 9.281 1 93.56 127 ILE B O 1
ATOM 2911 N N . VAL B 1 128 ? 13.18 9.992 10.477 1 92.31 128 VAL B N 1
ATOM 2912 C CA . VAL B 1 128 ? 12.789 8.727 11.078 1 92.31 128 VAL B CA 1
ATOM 2913 C C . VAL B 1 128 ? 11.555 8.93 11.953 1 92.31 128 VAL B C 1
ATOM 2915 O O . VAL B 1 128 ? 10.672 8.062 12 1 92.31 128 VAL B O 1
ATOM 2918 N N . GLU B 1 129 ? 11.5 10.055 12.641 1 88.31 129 GLU B N 1
ATOM 2919 C CA . GLU B 1 129 ? 10.367 10.359 13.5 1 88.31 129 GLU B CA 1
ATOM 2920 C C . GLU B 1 129 ? 9.195 10.914 12.695 1 88.31 129 GLU B C 1
ATOM 2922 O O . GLU B 1 129 ? 8.062 10.961 13.18 1 88.31 129 GLU B O 1
ATOM 2927 N N . ASP B 1 130 ? 9.516 11.328 11.484 1 89.19 130 ASP B N 1
ATOM 2928 C CA . ASP B 1 130 ? 8.5 11.875 10.586 1 89.19 130 ASP B CA 1
ATOM 2929 C C . ASP B 1 130 ? 8.258 10.938 9.406 1 89.19 130 ASP B C 1
ATOM 2931 O O . ASP B 1 130 ? 8.148 11.383 8.258 1 89.19 130 ASP B O 1
ATOM 2935 N N . TYR B 1 131 ? 8.211 9.641 9.672 1 91 131 TYR B N 1
ATOM 2936 C CA . TYR B 1 131 ? 8.188 8.617 8.633 1 91 131 TYR B CA 1
ATOM 2937 C C . TYR B 1 131 ? 6.898 8.688 7.828 1 91 131 TYR B C 1
ATOM 2939 O O . TYR B 1 131 ? 6.793 8.094 6.75 1 91 131 TYR B O 1
ATOM 2947 N N . GLU B 1 132 ? 5.855 9.414 8.328 1 88.12 132 GLU B N 1
ATOM 2948 C CA . GLU B 1 132 ? 4.625 9.602 7.559 1 88.12 132 GLU B CA 1
ATOM 2949 C C . GLU B 1 132 ? 4.914 10.266 6.215 1 88.12 132 GLU B C 1
ATOM 2951 O O . GLU B 1 132 ? 4.215 10.016 5.23 1 88.12 132 GLU B O 1
ATOM 2956 N N . TYR B 1 133 ? 5.965 11.086 6.191 1 92.56 133 TYR B N 1
ATOM 2957 C CA . TYR B 1 133 ? 6.305 11.758 4.941 1 92.56 133 TYR B CA 1
ATOM 2958 C C . TYR B 1 133 ? 6.906 10.781 3.941 1 92.56 133 TYR B C 1
ATOM 2960 O O . TYR B 1 133 ? 6.785 10.969 2.729 1 92.56 133 TYR B O 1
ATOM 2968 N N . LEU B 1 134 ? 7.586 9.688 4.441 1 95.19 134 LEU B N 1
ATOM 2969 C CA . LEU B 1 134 ? 8.047 8.633 3.545 1 95.19 134 LEU B CA 1
ATOM 2970 C C . LEU B 1 134 ? 6.867 7.934 2.873 1 95.19 134 LEU B C 1
ATOM 2972 O O . LEU B 1 134 ? 6.918 7.625 1.682 1 95.19 134 LEU B O 1
ATOM 2976 N N . LEU B 1 135 ? 5.844 7.766 3.625 1 91.69 135 LEU B N 1
ATOM 2977 C CA . LEU B 1 135 ? 4.648 7.133 3.084 1 91.69 135 LEU B CA 1
ATOM 2978 C C . LEU B 1 135 ? 3.969 8.039 2.061 1 91.69 135 LEU B C 1
ATOM 2980 O O . LEU B 1 135 ? 3.412 7.551 1.072 1 91.69 135 LEU B O 1
ATOM 2984 N N . ASP B 1 136 ? 4.004 9.367 2.338 1 93.38 136 ASP B N 1
ATOM 2985 C CA . ASP B 1 136 ? 3.494 10.305 1.344 1 93.38 136 ASP B CA 1
ATOM 2986 C C . ASP B 1 136 ? 4.258 10.18 0.027 1 93.38 136 ASP B C 1
ATOM 2988 O O . ASP B 1 136 ? 3.65 10.117 -1.044 1 93.38 136 ASP B O 1
ATOM 2992 N N . ILE B 1 137 ? 5.531 10.141 0.168 1 97.44 137 ILE B N 1
ATOM 2993 C CA . ILE B 1 137 ? 6.375 10.016 -1.017 1 97.44 137 ILE B CA 1
ATOM 2994 C C . ILE B 1 137 ? 6.02 8.727 -1.766 1 97.44 137 ILE B C 1
ATOM 2996 O O . ILE B 1 137 ? 5.824 8.75 -2.982 1 97.44 137 ILE B O 1
ATOM 3000 N N . ILE B 1 138 ? 5.879 7.625 -1.022 1 97.31 138 ILE B N 1
ATOM 3001 C CA . ILE B 1 138 ? 5.543 6.34 -1.623 1 97.31 138 ILE B CA 1
ATOM 3002 C C . ILE B 1 138 ? 4.18 6.434 -2.309 1 97.31 138 ILE B C 1
ATOM 3004 O O . ILE B 1 138 ? 3.994 5.906 -3.408 1 97.31 138 ILE B O 1
ATOM 3008 N N . SER B 1 139 ? 3.248 7.078 -1.698 1 95.62 139 SER B N 1
ATOM 3009 C CA . SER B 1 139 ? 1.917 7.242 -2.271 1 95.62 139 SER B CA 1
ATOM 3010 C C . SER B 1 139 ? 1.971 8.031 -3.58 1 95.62 139 SER B C 1
ATOM 3012 O O . SER B 1 139 ? 1.322 7.656 -4.559 1 95.62 139 SER B O 1
ATOM 3014 N N . TYR B 1 140 ? 2.768 9.102 -3.617 1 96.12 140 TYR B N 1
ATOM 3015 C CA . TYR B 1 140 ? 2.91 9.875 -4.848 1 96.12 140 TYR B CA 1
ATOM 3016 C C . TYR B 1 140 ? 3.592 9.047 -5.934 1 96.12 140 TYR B C 1
ATOM 3018 O O . TYR B 1 140 ? 3.227 9.133 -7.105 1 96.12 140 TYR B O 1
ATOM 3026 N N . LEU B 1 141 ? 4.559 8.273 -5.543 1 98.12 141 LEU B N 1
ATOM 3027 C CA . LEU B 1 141 ? 5.211 7.383 -6.5 1 98.12 141 LEU B CA 1
ATOM 3028 C C . LEU B 1 141 ? 4.215 6.391 -7.094 1 98.12 141 LEU B C 1
ATOM 3030 O O . LEU B 1 141 ? 4.184 6.188 -8.305 1 98.12 141 LEU B O 1
ATOM 3034 N N . ASN B 1 142 ? 3.395 5.863 -6.238 1 96.38 142 ASN B N 1
ATOM 3035 C CA . ASN B 1 142 ? 2.414 4.875 -6.676 1 96.38 142 ASN B CA 1
ATOM 3036 C C . ASN B 1 142 ? 1.389 5.488 -7.625 1 96.38 142 ASN B C 1
ATOM 3038 O O . ASN B 1 142 ? 1.072 4.906 -8.664 1 96.38 142 ASN B O 1
ATOM 3042 N N . VAL B 1 143 ? 0.949 6.664 -7.285 1 93.38 143 VAL B N 1
ATOM 3043 C CA . VAL B 1 143 ? -0.044 7.32 -8.133 1 93.38 143 VAL B CA 1
ATOM 3044 C C . VAL B 1 143 ? 0.571 7.66 -9.484 1 93.38 143 VAL B C 1
ATOM 3046 O O . VAL B 1 143 ? -0.125 7.676 -10.5 1 93.38 143 VAL B O 1
ATOM 3049 N N . THR B 1 144 ? 1.885 7.883 -9.523 1 95.81 144 THR B N 1
ATOM 3050 C CA . THR B 1 144 ? 2.559 8.344 -10.727 1 95.81 144 THR B CA 1
ATOM 3051 C C . THR B 1 144 ? 3.004 7.16 -11.586 1 95.81 144 THR B C 1
ATOM 3053 O O . THR B 1 144 ? 3.473 7.34 -12.711 1 95.81 144 THR B O 1
ATOM 3056 N N . GLY B 1 145 ? 2.926 5.98 -11.055 1 95.62 145 GLY B N 1
ATOM 3057 C CA . GLY B 1 145 ? 3.178 4.832 -11.914 1 95.62 145 GLY B CA 1
ATOM 3058 C C . GLY B 1 145 ? 4.395 4.031 -11.492 1 95.62 145 GLY B C 1
ATOM 3059 O O . GLY B 1 145 ? 4.969 3.295 -12.297 1 95.62 145 GLY B O 1
ATOM 3060 N N . SER B 1 146 ? 4.77 4.168 -10.242 1 97.81 146 SER B N 1
ATOM 3061 C CA . SER B 1 146 ? 5.871 3.346 -9.742 1 97.81 146 SER B CA 1
ATOM 3062 C C . SER B 1 146 ? 5.535 1.861 -9.828 1 97.81 146 SER B C 1
ATOM 3064 O O . SER B 1 146 ? 4.406 1.457 -9.539 1 97.81 146 SER B O 1
ATOM 3066 N N . GLU B 1 147 ? 6.57 1.068 -10.203 1 97.69 147 GLU B N 1
ATOM 3067 C CA . GLU B 1 147 ? 6.359 -0.361 -10.414 1 97.69 147 GLU B CA 1
ATOM 3068 C C . GLU B 1 147 ? 7.016 -1.182 -9.305 1 97.69 147 GLU B C 1
ATOM 3070 O O . GLU B 1 147 ? 6.648 -2.338 -9.078 1 97.69 147 GLU B O 1
ATOM 3075 N N . ALA B 1 148 ? 7.957 -0.651 -8.703 1 97.44 148 ALA B N 1
ATOM 3076 C CA . ALA B 1 148 ? 8.664 -1.269 -7.586 1 97.44 148 ALA B CA 1
ATOM 3077 C C . ALA B 1 148 ? 9.383 -0.217 -6.742 1 97.44 148 ALA B C 1
ATOM 3079 O O . ALA B 1 148 ? 9.961 0.731 -7.281 1 97.44 148 ALA B O 1
ATOM 3080 N N . ILE B 1 149 ? 9.344 -0.376 -5.445 1 98.56 149 ILE B N 1
ATOM 3081 C CA . ILE B 1 149 ? 9.953 0.582 -4.531 1 98.56 149 ILE B CA 1
ATOM 3082 C C . ILE B 1 149 ? 10.781 -0.159 -3.488 1 98.56 149 ILE B C 1
ATOM 3084 O O . ILE B 1 149 ? 10.398 -1.238 -3.029 1 98.56 149 ILE B O 1
ATOM 3088 N N . ALA B 1 150 ? 11.914 0.391 -3.193 1 98.12 150 ALA B N 1
ATOM 3089 C CA . ALA B 1 150 ? 12.719 -0.053 -2.055 1 98.12 150 ALA B CA 1
ATOM 3090 C C . ALA B 1 150 ? 13.117 1.126 -1.171 1 98.12 150 ALA B C 1
ATOM 3092 O O . ALA B 1 150 ? 13.352 2.229 -1.667 1 98.12 150 ALA B O 1
ATOM 3093 N N . ILE B 1 151 ? 13.062 0.95 0.086 1 98.19 151 ILE B N 1
ATOM 3094 C CA . ILE B 1 151 ? 13.562 1.906 1.069 1 98.19 151 ILE B CA 1
ATOM 3095 C C . ILE B 1 151 ? 14.828 1.36 1.727 1 98.19 151 ILE B C 1
ATOM 3097 O O . ILE B 1 151 ? 14.781 0.357 2.443 1 98.19 151 ILE B O 1
ATOM 3101 N N . ASN B 1 152 ? 16.016 2.02 1.459 1 97.31 152 ASN B N 1
ATOM 3102 C CA . ASN B 1 152 ? 17.312 1.533 1.916 1 97.31 152 ASN B CA 1
ATOM 3103 C C . ASN B 1 152 ? 17.516 0.069 1.542 1 97.31 152 ASN B C 1
ATOM 3105 O O . ASN B 1 152 ? 17.906 -0.74 2.385 1 97.31 152 ASN B O 1
ATOM 3109 N N . ASP B 1 153 ? 17.141 -0.305 0.328 1 93.69 153 ASP B N 1
ATOM 3110 C CA . ASP B 1 153 ? 17.391 -1.585 -0.329 1 93.69 153 ASP B CA 1
ATOM 3111 C C . ASP B 1 153 ? 16.5 -2.682 0.256 1 93.69 153 ASP B C 1
ATOM 3113 O O . ASP B 1 153 ? 16.812 -3.867 0.145 1 93.69 153 ASP B O 1
ATOM 3117 N N . LEU B 1 154 ? 15.492 -2.225 0.985 1 93.88 154 LEU B N 1
ATOM 3118 C CA . LEU B 1 154 ? 14.461 -3.152 1.433 1 93.88 154 LEU B CA 1
ATOM 3119 C C . LEU B 1 154 ? 13.195 -3.006 0.591 1 93.88 154 LEU B C 1
ATOM 3121 O O . LEU B 1 154 ? 12.625 -1.918 0.513 1 93.88 154 LEU B O 1
ATOM 3125 N N . ARG B 1 155 ? 12.82 -4.102 0.012 1 96.31 155 ARG B N 1
ATOM 3126 C CA . ARG B 1 155 ? 11.664 -4.082 -0.875 1 96.31 155 ARG B CA 1
ATOM 3127 C C . ARG B 1 155 ? 10.406 -3.654 -0.126 1 96.31 155 ARG B C 1
ATOM 3129 O O . ARG B 1 155 ? 10.141 -4.133 0.98 1 96.31 155 ARG B O 1
ATOM 3136 N N . TYR B 1 156 ? 9.719 -2.666 -0.637 1 97.75 156 TYR B N 1
ATOM 3137 C CA . TYR B 1 156 ? 8.445 -2.24 -0.078 1 97.75 156 TYR B CA 1
ATOM 3138 C C . TYR B 1 156 ? 7.293 -3.062 -0.653 1 97.75 156 TYR B C 1
ATOM 3140 O O . TYR B 1 156 ? 7.121 -3.129 -1.872 1 97.75 156 TYR B O 1
ATOM 3148 N N . THR B 1 157 ? 6.531 -3.766 0.139 1 95.44 157 THR B N 1
ATOM 3149 C CA . THR B 1 157 ? 5.383 -4.574 -0.254 1 95.44 157 THR B CA 1
ATOM 3150 C C . THR B 1 157 ? 4.203 -4.324 0.676 1 95.44 157 THR B C 1
ATOM 3152 O O . THR B 1 157 ? 4.285 -3.492 1.582 1 95.44 157 THR B O 1
ATOM 3155 N N . SER B 1 158 ? 3.08 -5 0.417 1 95.38 158 SER B N 1
ATOM 3156 C CA . SER B 1 158 ? 1.893 -4.891 1.26 1 95.38 158 SER B CA 1
ATOM 3157 C C . SER B 1 158 ? 2.16 -5.418 2.664 1 95.38 158 SER B C 1
ATOM 3159 O O . SER B 1 158 ? 1.413 -5.121 3.598 1 95.38 158 SER B O 1
ATOM 3161 N N . PHE B 1 159 ? 3.289 -6.133 2.812 1 94.25 159 PHE B N 1
ATOM 3162 C CA . PHE B 1 159 ? 3.607 -6.77 4.086 1 94.25 159 PHE B CA 1
ATOM 3163 C C . PHE B 1 159 ? 4.676 -5.98 4.832 1 94.25 159 PHE B C 1
ATOM 3165 O O . PHE B 1 159 ? 5.004 -6.301 5.977 1 94.25 159 PHE B O 1
ATOM 3172 N N . SER B 1 160 ? 5.168 -4.953 4.184 1 94.12 160 SER B N 1
ATOM 3173 C CA . SER B 1 160 ? 6.199 -4.148 4.836 1 94.12 160 SER B CA 1
ATOM 3174 C C . SER B 1 160 ? 5.633 -3.393 6.031 1 94.12 160 SER B C 1
ATOM 3176 O O . SER B 1 160 ? 4.5 -2.912 5.992 1 94.12 160 SER B O 1
ATOM 3178 N N . GLU B 1 161 ? 6.379 -3.35 7.098 1 93 161 GLU B N 1
ATOM 3179 C CA . GLU B 1 161 ? 6.078 -2.547 8.281 1 93 161 GLU B CA 1
ATOM 3180 C C . GLU B 1 161 ? 7.098 -1.427 8.461 1 93 161 GLU B C 1
ATOM 3182 O O . GLU B 1 161 ? 8.266 -1.576 8.094 1 93 161 GLU B O 1
ATOM 3187 N N . MET B 1 162 ? 6.633 -0.333 8.906 1 93.44 162 MET B N 1
ATOM 3188 C CA . MET B 1 162 ? 7.473 0.797 9.281 1 93.44 162 MET B CA 1
ATOM 3189 C C . MET B 1 162 ? 7.211 1.211 10.727 1 93.44 162 MET B C 1
ATOM 3191 O O . MET B 1 162 ? 6.176 1.807 11.031 1 93.44 162 MET B O 1
ATOM 3195 N N . LEU B 1 163 ? 8.133 0.896 11.602 1 90.69 163 LEU B N 1
ATOM 3196 C CA . LEU B 1 163 ? 7.977 1.174 13.031 1 90.69 163 LEU B CA 1
ATOM 3197 C C . LEU B 1 163 ? 9.211 1.882 13.578 1 90.69 163 LEU B C 1
ATOM 3199 O O . LEU B 1 163 ? 10.336 1.43 13.367 1 90.69 163 LEU B O 1
ATOM 3203 N N . VAL B 1 164 ? 8.953 2.963 14.227 1 90 164 VAL B N 1
ATOM 3204 C CA . VAL B 1 164 ? 10.055 3.723 14.812 1 90 164 VAL B CA 1
ATOM 3205 C C . VAL B 1 164 ? 10.586 2.994 16.047 1 90 164 VAL B C 1
ATOM 3207 O O . VAL B 1 164 ? 9.812 2.488 16.859 1 90 164 VAL B O 1
ATOM 3210 N N . ALA B 1 165 ? 11.828 2.781 16.156 1 88.38 165 ALA B N 1
ATOM 3211 C CA . ALA B 1 165 ? 12.547 2.246 17.297 1 88.38 165 ALA B CA 1
ATOM 3212 C C . ALA B 1 165 ? 13.75 3.121 17.656 1 88.38 165 ALA B C 1
ATOM 3214 O O . ALA B 1 165 ? 14.852 2.904 17.141 1 88.38 165 ALA B O 1
ATOM 3215 N N . GLY B 1 166 ? 13.523 4.062 18.578 1 87.62 166 GLY B N 1
ATOM 3216 C CA . GLY B 1 166 ? 14.578 5.02 18.875 1 87.62 166 GLY B CA 1
ATOM 3217 C C . GLY B 1 166 ? 14.898 5.934 17.703 1 87.62 166 GLY B C 1
ATOM 3218 O O . GLY B 1 166 ? 14.016 6.613 17.188 1 87.62 166 GLY B O 1
ATOM 3219 N N . ASP B 1 167 ? 16.172 5.883 17.281 1 87.31 167 ASP B N 1
ATOM 3220 C CA . ASP B 1 167 ? 16.594 6.762 16.203 1 87.31 167 ASP B CA 1
ATOM 3221 C C . ASP B 1 167 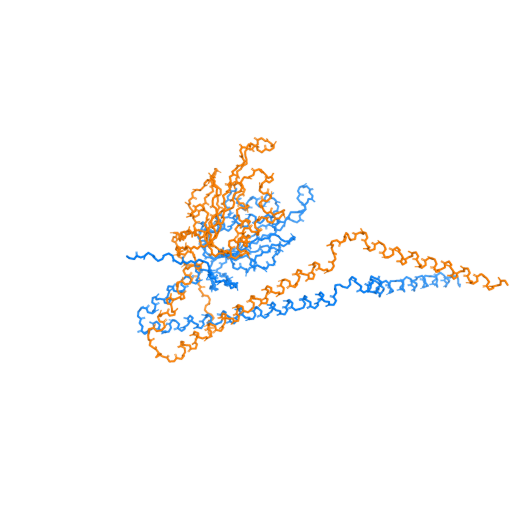? 16.609 6.02 14.867 1 87.31 167 ASP B C 1
ATOM 3223 O O . ASP B 1 167 ? 17.172 6.504 13.883 1 87.31 167 ASP B O 1
ATOM 3227 N N . HIS B 1 168 ? 15.977 4.82 14.883 1 91.62 168 HIS B N 1
ATOM 3228 C CA . HIS B 1 168 ? 15.914 4 13.68 1 91.62 168 HIS B CA 1
ATOM 3229 C C . HIS B 1 168 ? 14.469 3.721 13.281 1 91.62 168 HIS B C 1
ATOM 3231 O O . HIS B 1 168 ? 13.547 3.871 14.094 1 91.62 168 HIS B O 1
ATOM 3237 N N . LEU B 1 169 ? 14.312 3.545 12.016 1 95 169 LEU B N 1
ATOM 3238 C CA . LEU B 1 169 ? 13.055 3.055 11.469 1 95 169 LEU B CA 1
ATOM 3239 C C . LEU B 1 169 ? 13.172 1.582 11.086 1 95 169 LEU B C 1
ATOM 3241 O O . LEU B 1 169 ? 14.016 1.212 10.266 1 95 169 LEU B O 1
ATOM 3245 N N . ASN B 1 170 ? 12.422 0.76 11.734 1 92.81 170 ASN B N 1
ATOM 3246 C CA . ASN B 1 170 ? 12.406 -0.651 11.367 1 92.81 170 ASN B CA 1
ATOM 3247 C C . ASN B 1 170 ? 11.5 -0.906 10.164 1 92.81 170 ASN B C 1
ATOM 3249 O O . ASN B 1 170 ? 10.312 -0.586 10.195 1 92.81 170 ASN B O 1
ATOM 3253 N N . ILE B 1 171 ? 12.102 -1.399 9.102 1 94.62 171 ILE B N 1
ATOM 3254 C CA . ILE B 1 171 ? 11.367 -1.818 7.91 1 94.62 171 ILE B CA 1
ATOM 3255 C C . ILE B 1 171 ? 11.695 -3.275 7.59 1 94.62 171 ILE B C 1
ATOM 3257 O O . ILE B 1 171 ? 12.867 -3.65 7.504 1 94.62 171 ILE B O 1
ATOM 3261 N N . ASN B 1 172 ? 10.664 -4.078 7.359 1 91 172 ASN B N 1
ATOM 3262 C CA . ASN B 1 172 ? 10.875 -5.496 7.094 1 91 172 ASN B CA 1
ATOM 3263 C C . ASN B 1 172 ? 11.836 -6.117 8.102 1 91 172 ASN B C 1
ATOM 3265 O O . ASN B 1 172 ? 12.773 -6.816 7.723 1 91 172 ASN B O 1
ATOM 3269 N N . ASN B 1 173 ? 11.688 -5.73 9.328 1 84.12 173 ASN B N 1
ATOM 3270 C CA . ASN B 1 173 ? 12.406 -6.27 10.477 1 84.12 173 ASN B CA 1
ATOM 3271 C C . ASN B 1 173 ? 13.875 -5.848 10.469 1 84.12 173 ASN B C 1
ATOM 3273 O O . ASN B 1 173 ? 14.719 -6.5 11.086 1 84.12 173 ASN B O 1
ATOM 3277 N N . LYS B 1 174 ? 14.234 -4.805 9.734 1 89.19 174 LYS B N 1
ATOM 3278 C CA . LYS B 1 174 ? 15.586 -4.266 9.688 1 89.19 174 LYS B CA 1
ATOM 3279 C C . LYS B 1 174 ? 15.609 -2.789 10.078 1 89.19 174 LYS B C 1
ATOM 3281 O O . LYS B 1 174 ? 14.773 -2.01 9.617 1 89.19 174 LYS B O 1
ATOM 3286 N N . PRO B 1 175 ? 16.516 -2.445 10.984 1 92.06 175 PRO B N 1
ATOM 3287 C CA . PRO B 1 175 ? 16.641 -1.026 11.32 1 92.06 175 PRO B CA 1
ATOM 3288 C C . PRO B 1 175 ? 17.344 -0.222 10.234 1 92.06 175 PRO B C 1
ATOM 3290 O O . PRO B 1 175 ? 18.375 -0.663 9.695 1 92.06 175 PRO B O 1
ATOM 3293 N N . ILE B 1 176 ? 16.75 0.864 9.836 1 92.81 176 ILE B N 1
ATOM 3294 C CA . ILE B 1 176 ? 17.406 1.767 8.906 1 92.81 176 ILE B CA 1
ATOM 3295 C C . ILE B 1 176 ? 17.547 3.152 9.531 1 92.81 176 ILE B C 1
ATOM 3297 O O . ILE B 1 176 ? 16.75 3.525 10.398 1 92.81 176 ILE B O 1
ATOM 3301 N N . GLY B 1 177 ? 18.562 3.895 9.164 1 93.75 177 GLY B N 1
ATOM 3302 C CA . GLY B 1 177 ? 18.812 5.262 9.594 1 93.75 177 GLY B CA 1
ATOM 3303 C C . GLY B 1 177 ? 19.062 6.215 8.438 1 93.75 177 GLY B C 1
ATOM 3304 O O . GLY B 1 177 ? 19.016 5.816 7.273 1 93.75 177 GLY B O 1
ATOM 3305 N N . VAL B 1 178 ? 19.234 7.461 8.805 1 93.81 178 VAL B N 1
ATOM 3306 C CA . VAL B 1 178 ? 19.469 8.5 7.809 1 93.81 178 VAL B CA 1
ATOM 3307 C C . VAL B 1 178 ? 20.859 8.32 7.195 1 93.81 178 VAL B C 1
ATOM 3309 O O . VAL B 1 178 ? 21.812 7.965 7.895 1 93.81 178 VAL B O 1
ATOM 3312 N N . PRO B 1 179 ? 21.109 8.523 5.965 1 97 179 PRO B N 1
ATOM 3313 C CA . PRO B 1 179 ? 20.094 9.023 5.043 1 97 179 PRO B CA 1
ATOM 3314 C C . PRO B 1 179 ? 19.109 7.934 4.617 1 97 179 PRO B C 1
ATOM 3316 O O . PRO B 1 179 ? 19.469 6.762 4.527 1 97 179 PRO B O 1
ATOM 3319 N N . ILE B 1 180 ? 17.875 8.312 4.473 1 98.12 180 ILE B N 1
ATOM 3320 C CA . ILE B 1 180 ? 16.891 7.422 3.875 1 98.12 180 ILE B CA 1
ATOM 3321 C C . ILE B 1 180 ? 17 7.48 2.352 1 98.12 180 ILE B C 1
ATOM 3323 O O . ILE B 1 180 ? 17.016 8.57 1.767 1 98.12 180 ILE B O 1
ATOM 3327 N N . VAL B 1 181 ? 17.125 6.344 1.755 1 98.56 181 VAL B N 1
ATOM 3328 C CA . VAL B 1 181 ? 17.203 6.254 0.3 1 98.56 181 VAL B CA 1
ATOM 3329 C C . VAL B 1 181 ? 15.992 5.477 -0.23 1 98.56 181 VAL B C 1
ATOM 3331 O O . VAL B 1 181 ? 15.812 4.301 0.097 1 98.56 181 VAL B O 1
ATOM 3334 N N . ILE B 1 182 ? 15.156 6.113 -1.016 1 98.75 182 ILE B N 1
ATOM 3335 C CA . ILE B 1 182 ? 14.023 5.477 -1.679 1 98.75 182 ILE B CA 1
ATOM 3336 C C . ILE B 1 182 ? 14.32 5.309 -3.166 1 98.75 182 ILE B C 1
ATOM 3338 O O . ILE B 1 182 ? 14.617 6.285 -3.861 1 98.75 182 ILE B O 1
ATOM 3342 N N . LYS B 1 183 ? 14.312 4.102 -3.602 1 98.81 183 LYS B N 1
ATOM 3343 C CA . LYS B 1 183 ? 14.438 3.783 -5.02 1 98.81 183 LYS B CA 1
ATOM 3344 C C . LYS B 1 183 ? 13.102 3.365 -5.617 1 98.81 183 LYS B C 1
ATOM 3346 O O . LYS B 1 183 ? 12.344 2.617 -4.992 1 98.81 183 LYS B O 1
ATOM 3351 N N . SER B 1 184 ? 12.812 3.873 -6.75 1 98.88 184 SER B N 1
ATOM 3352 C CA . SER B 1 184 ? 11.57 3.543 -7.441 1 98.88 184 SER B CA 1
ATOM 3353 C C . SER B 1 184 ? 11.797 3.35 -8.938 1 98.88 184 SER B C 1
ATOM 3355 O O . SER B 1 184 ? 12.383 4.215 -9.594 1 98.88 184 SER B O 1
ATOM 3357 N N . ILE B 1 185 ? 11.383 2.211 -9.398 1 98.69 185 ILE B N 1
ATOM 3358 C CA . ILE B 1 185 ? 11.383 1.967 -10.836 1 98.69 185 ILE B CA 1
ATOM 3359 C C . ILE B 1 185 ? 10.078 2.467 -11.453 1 98.69 185 ILE B C 1
ATOM 3361 O O . ILE B 1 185 ? 9 2.244 -10.898 1 98.69 185 ILE B O 1
ATOM 3365 N N . GLY B 1 186 ? 10.156 3.18 -12.57 1 98.5 186 GLY B N 1
ATOM 3366 C CA . GLY B 1 186 ? 9 3.754 -13.25 1 98.5 186 GLY B CA 1
ATOM 3367 C C . GLY B 1 186 ? 9.375 4.871 -14.211 1 98.5 186 GLY B C 1
ATOM 3368 O O . GLY B 1 186 ? 10.547 5.062 -14.523 1 98.5 186 GLY B O 1
ATOM 3369 N N . PRO B 1 187 ? 8.367 5.59 -14.695 1 98.19 187 PRO B N 1
ATOM 3370 C CA . PRO B 1 187 ? 8.672 6.723 -15.578 1 98.19 187 PRO B CA 1
ATOM 3371 C C . PRO B 1 187 ? 9.398 7.852 -14.859 1 98.19 187 PRO B C 1
ATOM 3373 O O . PRO B 1 187 ? 8.766 8.695 -14.219 1 98.19 187 PRO B O 1
ATOM 3376 N N . SER B 1 188 ? 10.711 7.883 -15.102 1 98.5 188 SER B N 1
ATOM 3377 C CA . SER B 1 188 ? 11.602 8.703 -14.297 1 98.5 188 SER B CA 1
ATOM 3378 C C . SER B 1 188 ? 11.203 10.18 -14.359 1 98.5 188 SER B C 1
ATOM 3380 O O . SER B 1 188 ? 11.164 10.859 -13.328 1 98.5 188 SER B O 1
ATOM 3382 N N . ASP B 1 189 ? 10.891 10.68 -15.539 1 98.19 189 ASP B N 1
ATOM 3383 C CA . ASP B 1 189 ? 10.547 12.086 -15.695 1 98.19 189 ASP B CA 1
ATOM 3384 C C . ASP B 1 189 ? 9.258 12.422 -14.945 1 98.19 189 ASP B C 1
ATOM 3386 O O . ASP B 1 189 ? 9.188 13.43 -14.234 1 98.19 189 ASP B O 1
ATOM 3390 N N . ASP B 1 190 ? 8.258 11.57 -15.07 1 98.12 190 ASP B N 1
ATOM 3391 C CA . ASP B 1 190 ? 6.973 11.789 -14.414 1 98.12 190 ASP B CA 1
ATOM 3392 C C . ASP B 1 190 ? 7.105 11.68 -12.898 1 98.12 190 ASP B C 1
ATOM 3394 O O . ASP B 1 190 ? 6.516 12.477 -12.164 1 98.12 190 ASP B O 1
ATOM 3398 N N . LEU B 1 191 ? 7.863 10.68 -12.43 1 98.31 191 LEU B N 1
ATOM 3399 C CA . LEU B 1 191 ? 8.078 10.484 -11 1 98.31 191 LEU B CA 1
ATOM 3400 C C . LEU B 1 191 ? 8.742 11.703 -10.375 1 98.31 191 LEU B C 1
ATOM 3402 O O . LEU B 1 191 ? 8.281 12.203 -9.344 1 98.31 191 LEU B O 1
ATOM 3406 N N . LYS B 1 192 ? 9.781 12.164 -11.008 1 98.19 192 LYS B N 1
ATOM 3407 C CA . LYS B 1 192 ? 10.5 13.32 -10.492 1 98.19 192 LYS B CA 1
ATOM 3408 C C . LYS B 1 192 ? 9.617 14.57 -10.508 1 98.19 192 LYS B C 1
ATOM 3410 O O . LYS B 1 192 ? 9.555 15.305 -9.523 1 98.19 192 LYS B O 1
ATOM 3415 N N . THR B 1 193 ? 8.906 14.805 -11.594 1 97.44 193 THR B N 1
ATOM 3416 C CA . THR B 1 193 ? 8.047 15.977 -11.734 1 97.44 193 THR B CA 1
ATOM 3417 C C . THR B 1 193 ? 6.949 15.969 -10.68 1 97.44 193 THR B C 1
ATOM 3419 O O . THR B 1 193 ? 6.664 17 -10.062 1 97.44 193 THR B O 1
ATOM 3422 N N . ALA B 1 194 ? 6.375 14.812 -10.445 1 95.69 194 ALA B N 1
ATOM 3423 C CA . ALA B 1 194 ? 5.293 14.68 -9.469 1 95.69 194 ALA B CA 1
ATOM 3424 C C . ALA B 1 194 ? 5.77 15.055 -8.07 1 95.69 194 ALA B C 1
ATOM 3426 O O . ALA B 1 194 ? 5.012 15.633 -7.285 1 95.69 194 ALA B O 1
ATOM 3427 N N . LEU B 1 195 ? 6.977 14.727 -7.754 1 97.12 195 LEU B N 1
ATOM 3428 C CA . LEU B 1 195 ? 7.508 14.984 -6.418 1 97.12 195 LEU B CA 1
ATOM 3429 C C . LEU B 1 195 ? 7.988 16.422 -6.289 1 97.12 195 LEU B C 1
ATOM 3431 O O . LEU B 1 195 ? 8.031 16.969 -5.184 1 97.12 195 LEU B O 1
ATOM 3435 N N . GLU B 1 196 ? 8.273 17.047 -7.398 1 95.5 196 GLU B N 1
ATOM 3436 C CA . GLU B 1 196 ? 8.883 18.375 -7.352 1 95.5 196 GLU B CA 1
ATOM 3437 C C . GLU B 1 196 ? 7.883 19.453 -7.762 1 95.5 196 GLU B C 1
ATOM 3439 O O . GLU B 1 196 ? 8.273 20.547 -8.156 1 95.5 196 GLU B O 1
ATOM 3444 N N . ILE B 1 197 ? 6.699 19.094 -7.762 1 93.62 197 ILE B N 1
ATOM 3445 C CA . ILE B 1 197 ? 5.68 20.109 -8.023 1 93.62 197 ILE B CA 1
ATOM 3446 C C . ILE B 1 197 ? 5.789 21.219 -6.988 1 93.62 197 ILE B C 1
ATOM 3448 O O . ILE B 1 197 ? 6.09 20.969 -5.816 1 93.62 197 ILE B O 1
ATOM 3452 N N . ASN B 1 198 ? 5.469 22.406 -7.395 1 92.62 198 ASN B N 1
ATOM 3453 C CA . ASN B 1 198 ? 5.535 23.547 -6.484 1 92.62 198 ASN B CA 1
ATOM 3454 C C . ASN B 1 198 ? 4.539 23.391 -5.336 1 92.62 198 ASN B C 1
ATOM 3456 O O . ASN B 1 198 ? 3.365 23.094 -5.559 1 92.62 198 ASN B O 1
ATOM 3460 N N . GLY B 1 199 ? 5.066 23.531 -4.191 1 92.81 199 GLY B N 1
ATOM 3461 C CA . GLY B 1 199 ? 4.223 23.406 -3.012 1 92.81 199 GLY B CA 1
ATOM 3462 C C . GL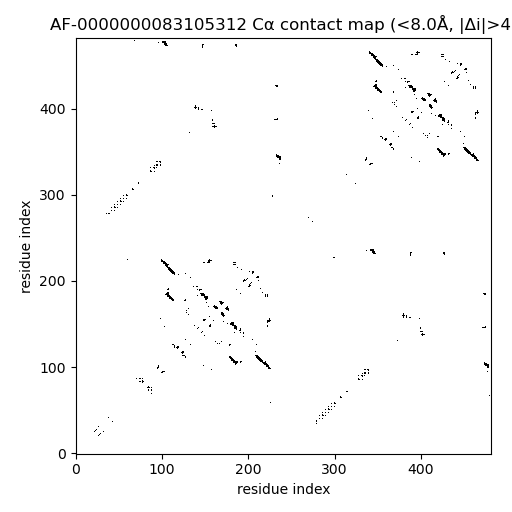Y B 1 199 ? 3.943 21.969 -2.627 1 92.81 199 GLY B C 1
ATOM 3463 O O . GLY B 1 199 ? 3.107 21.703 -1.762 1 92.81 199 GLY B O 1
ATOM 3464 N N . GLY B 1 200 ? 4.66 21.094 -3.264 1 93.62 200 GLY B N 1
ATOM 3465 C CA . GLY B 1 200 ? 4.43 19.672 -3.01 1 93.62 200 GLY B CA 1
ATOM 3466 C C . GLY B 1 200 ? 5.223 19.141 -1.832 1 93.62 200 GLY B C 1
ATOM 3467 O O . GLY B 1 200 ? 5.684 19.922 -0.986 1 93.62 200 GLY B O 1
ATOM 3468 N N . ILE B 1 201 ? 5.266 17.844 -1.722 1 94.81 201 ILE B N 1
ATOM 3469 C CA . ILE B 1 201 ? 5.789 17.141 -0.558 1 94.81 201 ILE B CA 1
ATOM 3470 C C . ILE B 1 201 ? 7.266 17.484 -0.371 1 94.81 201 ILE B C 1
ATOM 3472 O O . ILE B 1 201 ? 7.738 17.625 0.759 1 94.81 201 ILE B O 1
ATOM 3476 N N . ILE B 1 202 ? 8.023 17.625 -1.472 1 97.25 202 ILE B N 1
ATOM 3477 C CA . ILE B 1 202 ? 9.453 17.922 -1.355 1 97.25 202 ILE B CA 1
ATOM 3478 C C . ILE B 1 202 ? 9.648 19.344 -0.828 1 97.25 202 ILE B C 1
ATOM 3480 O O . ILE B 1 202 ? 10.492 19.562 0.044 1 97.25 202 ILE B O 1
ATOM 3484 N N . ASP B 1 203 ? 8.883 20.281 -1.329 1 96.12 203 ASP B N 1
ATOM 3485 C CA . ASP B 1 203 ? 8.922 21.641 -0.807 1 96.12 203 ASP B CA 1
ATOM 3486 C C . ASP B 1 203 ? 8.625 21.672 0.69 1 96.12 203 ASP B C 1
ATOM 3488 O O . ASP B 1 203 ? 9.273 22.391 1.448 1 96.12 203 ASP B O 1
ATOM 3492 N N . LEU B 1 204 ? 7.641 20.875 1.041 1 93.88 204 LEU B N 1
ATOM 3493 C CA . LEU B 1 204 ? 7.27 20.797 2.449 1 93.88 204 LEU B CA 1
ATOM 3494 C C . LEU B 1 204 ? 8.438 20.266 3.285 1 93.88 204 LEU B C 1
ATOM 3496 O O . LEU B 1 204 ? 8.789 20.875 4.305 1 93.88 204 LEU B O 1
ATOM 3500 N N . LEU B 1 205 ? 9.039 19.203 2.902 1 94.88 205 LEU B N 1
ATOM 3501 C CA . LEU B 1 205 ? 10.164 18.625 3.623 1 94.88 205 LEU B CA 1
ATOM 3502 C C . LEU B 1 205 ? 11.32 19.625 3.725 1 94.88 205 LEU B C 1
ATOM 3504 O O . LEU B 1 205 ? 11.922 19.766 4.789 1 94.88 205 LEU B O 1
ATOM 3508 N N . GLU B 1 206 ? 11.578 20.297 2.648 1 94.31 206 GLU B N 1
ATOM 3509 C CA . GLU B 1 206 ? 12.68 21.25 2.635 1 94.31 206 GLU B CA 1
ATOM 3510 C C . GLU B 1 206 ? 12.375 22.469 3.521 1 94.31 206 GLU B C 1
ATOM 3512 O O . GLU B 1 206 ? 13.281 23.047 4.105 1 94.31 206 GLU B O 1
ATOM 3517 N N . SER B 1 207 ? 11.141 22.812 3.617 1 92.38 207 SER B N 1
ATOM 3518 C CA . SER B 1 207 ? 10.758 23.906 4.504 1 92.38 207 SER B CA 1
ATOM 3519 C C . SER B 1 207 ? 11.023 23.562 5.965 1 92.38 207 SER B C 1
ATOM 3521 O O . SER B 1 207 ? 11.242 24.438 6.789 1 92.38 207 SER B O 1
ATOM 3523 N N . TYR B 1 208 ? 10.977 22.266 6.289 1 90.44 208 TYR B N 1
ATOM 3524 C CA . TYR B 1 208 ? 11.289 21.812 7.641 1 90.44 208 TYR B CA 1
ATOM 3525 C C . TYR B 1 208 ? 12.789 21.656 7.832 1 90.44 208 TYR B C 1
ATOM 3527 O O . TYR B 1 208 ? 13.25 21.344 8.93 1 90.44 208 TYR B O 1
ATOM 3535 N N . GLY B 1 209 ? 13.539 21.828 6.742 1 91.69 209 GLY B N 1
ATOM 3536 C CA . GLY B 1 209 ? 14.992 21.797 6.812 1 91.69 209 GLY B CA 1
ATOM 3537 C C . GLY B 1 209 ? 15.578 20.5 6.301 1 91.69 209 GLY B C 1
ATOM 3538 O O . GLY B 1 209 ? 16.797 20.344 6.25 1 91.69 209 GLY B O 1
ATOM 3539 N N . TYR B 1 210 ? 14.703 19.516 5.926 1 95 210 TYR B N 1
ATOM 3540 C CA . TYR B 1 210 ? 15.211 18.281 5.363 1 95 210 TYR B CA 1
ATOM 3541 C C . TYR B 1 210 ? 15.906 18.516 4.027 1 95 210 TYR B C 1
ATOM 3543 O O . TYR B 1 210 ? 15.523 19.422 3.281 1 95 210 TYR B O 1
ATOM 3551 N N . LYS B 1 211 ? 17 17.812 3.787 1 95.69 211 LYS B N 1
ATOM 3552 C CA . LYS B 1 211 ? 17.672 17.859 2.496 1 95.69 211 LYS B CA 1
ATOM 3553 C C . LYS B 1 211 ? 17.266 16.688 1.615 1 95.69 211 LYS B C 1
ATOM 3555 O O . LYS B 1 211 ? 17.469 15.531 1.98 1 95.69 211 LYS B O 1
ATOM 3560 N N . VAL B 1 212 ? 16.688 17 0.465 1 97.88 212 VAL B N 1
ATOM 3561 C CA . VAL B 1 212 ? 16.188 15.953 -0.422 1 97.88 212 VAL B CA 1
ATOM 3562 C C . VAL B 1 212 ? 16.859 16.062 -1.785 1 97.88 212 VAL B C 1
ATOM 3564 O O . VAL B 1 212 ? 16.906 17.141 -2.379 1 97.88 212 VAL B O 1
ATOM 3567 N N . GLU B 1 213 ? 17.453 14.992 -2.174 1 98.06 213 GLU B N 1
ATOM 3568 C CA . GLU B 1 213 ? 18.016 14.867 -3.51 1 98.06 213 GLU B CA 1
ATOM 3569 C C . GLU B 1 213 ? 17.281 13.82 -4.34 1 98.06 213 GLU B C 1
ATOM 3571 O O . GLU B 1 213 ? 17.031 12.711 -3.863 1 98.06 213 GLU B O 1
ATOM 3576 N N . ILE B 1 214 ? 16.891 14.18 -5.551 1 98.69 214 ILE B N 1
ATOM 3577 C CA . ILE B 1 214 ? 16.219 13.25 -6.457 1 98.69 214 ILE B CA 1
ATOM 3578 C C . ILE B 1 214 ? 17.062 13.078 -7.723 1 98.69 214 ILE B C 1
ATOM 3580 O O . ILE B 1 214 ? 17.359 14.055 -8.422 1 98.69 214 ILE B O 1
ATOM 3584 N N . ASN B 1 215 ? 17.438 11.875 -8.008 1 98.69 215 ASN B N 1
ATOM 3585 C CA . ASN B 1 215 ? 18.25 11.555 -9.172 1 98.69 215 ASN B CA 1
ATOM 3586 C C . ASN B 1 215 ? 17.547 10.57 -10.102 1 98.69 215 ASN B C 1
ATOM 3588 O O . ASN B 1 215 ? 17.078 9.523 -9.656 1 98.69 215 ASN B O 1
ATOM 3592 N N . LYS B 1 216 ? 17.469 10.969 -11.367 1 98.62 216 LYS B N 1
ATOM 3593 C CA . LYS B 1 216 ? 17.016 10 -12.359 1 98.62 216 LYS B CA 1
ATOM 3594 C C . LYS B 1 216 ? 18.125 9.008 -12.688 1 98.62 216 LYS B C 1
ATOM 3596 O O . LYS B 1 216 ? 19.297 9.383 -12.797 1 98.62 216 LYS B O 1
ATOM 3601 N N . LYS B 1 217 ? 17.766 7.793 -12.719 1 98.44 217 LYS B N 1
ATOM 3602 C CA . LYS B 1 217 ? 18.703 6.727 -13.055 1 98.44 217 LYS B CA 1
ATOM 3603 C C . LYS B 1 217 ? 18.172 5.859 -14.188 1 98.44 217 LYS B C 1
ATOM 3605 O O . LYS B 1 217 ? 16.984 5.551 -14.234 1 98.44 217 LYS B O 1
ATOM 3610 N N . ASP B 1 218 ? 19.078 5.457 -15.062 1 97.81 218 ASP B N 1
ATOM 3611 C CA . ASP B 1 218 ? 18.688 4.602 -16.188 1 97.81 218 ASP B CA 1
ATOM 3612 C C . ASP B 1 218 ? 18.484 3.158 -15.727 1 97.81 218 ASP B C 1
ATOM 3614 O O . ASP B 1 218 ? 17.781 2.385 -16.375 1 97.81 218 ASP B O 1
ATOM 3618 N N . SER B 1 219 ? 19.188 2.902 -14.672 1 97.56 219 SER B N 1
ATOM 3619 C CA . SER B 1 219 ? 19.078 1.543 -14.148 1 97.56 219 SER B CA 1
ATOM 3620 C C . SER B 1 219 ? 19.156 1.527 -12.625 1 97.56 219 SER B C 1
ATOM 3622 O O . SER B 1 219 ? 20.156 1.972 -12.047 1 97.56 219 SER B O 1
ATOM 3624 N N . ILE B 1 220 ? 18.094 1.064 -12.055 1 97.88 220 ILE B N 1
ATOM 3625 C CA . ILE B 1 220 ? 17.984 0.864 -10.609 1 97.88 220 ILE B CA 1
ATOM 3626 C C . ILE B 1 220 ? 17.703 -0.605 -10.32 1 97.88 220 ILE B C 1
ATOM 3628 O O . ILE B 1 220 ? 16.875 -1.229 -10.992 1 97.88 220 ILE B O 1
ATOM 3632 N N . LYS B 1 221 ? 18.453 -1.102 -9.367 1 94.94 221 LYS B N 1
ATOM 3633 C CA . LYS B 1 221 ? 18.188 -2.457 -8.898 1 94.94 221 LYS B CA 1
ATOM 3634 C C . LYS B 1 221 ? 17.375 -2.439 -7.605 1 94.94 221 LYS B C 1
ATOM 3636 O O . LYS B 1 221 ? 17.734 -1.731 -6.66 1 94.94 221 LYS B O 1
ATOM 3641 N N . ILE B 1 222 ? 16.25 -3.148 -7.609 1 96.19 222 ILE B N 1
ATOM 3642 C CA . ILE B 1 222 ? 15.422 -3.297 -6.422 1 96.19 222 ILE B CA 1
ATOM 3643 C C . ILE B 1 222 ? 15.344 -4.77 -6.023 1 96.19 222 ILE B C 1
ATOM 3645 O O . ILE B 1 222 ? 14.883 -5.605 -6.809 1 96.19 222 ILE B O 1
ATOM 3649 N N . PRO B 1 223 ? 15.828 -5.094 -4.836 1 91.06 223 PRO B N 1
ATOM 3650 C CA . PRO B 1 223 ? 15.828 -6.492 -4.402 1 91.06 223 PRO B CA 1
ATOM 3651 C C . PRO B 1 223 ? 14.422 -7.043 -4.199 1 91.06 223 PRO B C 1
ATOM 3653 O O . PRO B 1 223 ? 13.453 -6.277 -4.141 1 91.06 223 PRO B O 1
ATOM 3656 N N . ARG B 1 224 ? 14.328 -8.359 -4.156 1 88.94 224 ARG B N 1
ATOM 3657 C CA . ARG B 1 224 ? 13.062 -9.008 -3.836 1 88.94 224 ARG B CA 1
ATOM 3658 C C . ARG B 1 224 ? 12.75 -8.891 -2.348 1 88.94 224 ARG B C 1
ATOM 3660 O O . ARG B 1 224 ? 13.641 -8.633 -1.537 1 88.94 224 ARG B O 1
ATOM 3667 N N . TYR B 1 225 ? 11.508 -9 -2.004 1 91.69 225 TYR B N 1
ATOM 3668 C CA . TYR B 1 225 ? 11.109 -9.156 -0.61 1 91.69 225 TYR B CA 1
ATOM 3669 C C . TYR B 1 225 ? 11.656 -10.461 -0.034 1 91.69 225 TYR B C 1
ATOM 3671 O O . TYR B 1 225 ? 11.602 -11.508 -0.686 1 91.69 225 TYR B O 1
ATOM 3679 N N . THR B 1 226 ? 12.203 -10.406 1.182 1 81.31 226 THR B N 1
ATOM 3680 C CA . THR B 1 226 ? 12.969 -11.562 1.639 1 81.31 226 THR B CA 1
ATOM 3681 C C . THR B 1 226 ? 12.258 -12.266 2.783 1 81.31 226 THR B C 1
ATOM 3683 O O . THR B 1 226 ? 12.633 -13.383 3.164 1 81.31 226 THR B O 1
ATOM 3686 N N . GLU B 1 227 ? 11.281 -11.672 3.332 1 75.88 227 GLU B N 1
ATOM 3687 C CA . GLU B 1 227 ? 10.586 -12.336 4.434 1 75.88 227 GLU B CA 1
ATOM 3688 C C . GLU B 1 227 ? 9.719 -13.484 3.93 1 75.88 227 GLU B C 1
ATOM 3690 O O . GLU B 1 227 ? 9.156 -13.406 2.834 1 75.88 227 GLU B O 1
ATOM 3695 N N . ILE B 1 228 ? 9.68 -14.508 4.723 1 74.94 228 ILE B N 1
ATOM 3696 C CA . ILE B 1 228 ? 8.852 -15.664 4.395 1 74.94 228 ILE B CA 1
ATOM 3697 C C . ILE B 1 228 ? 7.426 -15.445 4.902 1 74.94 228 ILE B C 1
ATOM 3699 O O . ILE B 1 228 ? 7.219 -15.172 6.086 1 74.94 228 ILE B O 1
ATOM 3703 N N . LYS B 1 229 ? 6.52 -15.422 3.971 1 81.25 229 LYS B N 1
ATOM 3704 C CA . LYS B 1 229 ? 5.105 -15.25 4.301 1 81.25 229 LYS B CA 1
ATOM 3705 C C . LYS B 1 229 ? 4.289 -16.453 3.84 1 81.25 229 LYS B C 1
ATOM 3707 O O . LYS B 1 229 ? 4.586 -17.062 2.805 1 81.25 229 LYS B O 1
ATOM 3712 N N . GLU B 1 230 ? 3.383 -16.938 4.715 1 81.94 230 GLU B N 1
ATOM 3713 C CA . GLU B 1 230 ? 2.439 -18 4.375 1 81.94 230 GLU B CA 1
ATOM 3714 C C . GLU B 1 230 ? 1.007 -17.594 4.707 1 81.94 230 GLU B C 1
ATOM 3716 O O . GLU B 1 230 ? 0.775 -16.844 5.66 1 81.94 230 GLU B O 1
ATOM 3721 N N . PHE B 1 231 ? 0.114 -18 3.924 1 89.38 231 PHE B N 1
ATOM 3722 C CA . PHE B 1 231 ? -1.302 -17.828 4.227 1 89.38 231 PHE B CA 1
ATOM 3723 C C . PHE B 1 231 ? -1.812 -18.953 5.105 1 89.38 231 PHE B C 1
ATOM 3725 O O . PHE B 1 231 ? -1.806 -20.125 4.695 1 89.38 231 PHE B O 1
ATOM 3732 N N . LYS B 1 232 ? -2.17 -18.672 6.305 1 90.56 232 LYS B N 1
ATOM 3733 C CA . LYS B 1 232 ? -2.693 -19.672 7.234 1 90.56 232 LYS B CA 1
ATOM 3734 C C . LYS B 1 232 ? -4.176 -19.438 7.508 1 90.56 232 LYS B C 1
ATOM 3736 O O . LYS B 1 232 ? -4.906 -20.375 7.844 1 90.56 232 LYS B O 1
ATOM 3741 N N . TYR B 1 233 ? -4.59 -18.281 7.285 1 94.06 233 TYR B N 1
ATOM 3742 C CA . TYR B 1 233 ? -5.938 -17.891 7.684 1 94.06 233 TYR B CA 1
ATOM 3743 C C . TYR B 1 233 ? -6.766 -17.469 6.477 1 94.06 233 TYR B C 1
ATOM 3745 O O . TYR B 1 233 ? -7.969 -17.719 6.414 1 94.06 233 TYR B O 1
ATOM 3753 N N . ALA B 1 234 ? -6.137 -16.844 5.516 1 94.25 234 ALA B N 1
ATOM 3754 C CA . ALA B 1 234 ? -6.824 -16.344 4.332 1 94.25 234 ALA B CA 1
ATOM 3755 C C . ALA B 1 234 ? -7.027 -17.438 3.299 1 94.25 234 ALA B C 1
ATOM 3757 O O . ALA B 1 234 ? -6.086 -18.172 2.969 1 94.25 234 ALA B O 1
ATOM 3758 N N . ASN B 1 235 ? -8.25 -17.547 2.797 1 91.69 235 ASN B N 1
ATOM 3759 C CA . ASN B 1 235 ? -8.602 -18.484 1.739 1 91.69 235 ASN B CA 1
ATOM 3760 C C . ASN B 1 235 ? -9.258 -17.781 0.554 1 91.69 235 ASN B C 1
ATOM 3762 O O . ASN B 1 235 ? -10.07 -16.875 0.737 1 91.69 235 ASN B O 1
ATOM 3766 N N . PRO B 1 236 ? -8.766 -18.203 -0.605 1 88.56 236 PRO B N 1
ATOM 3767 C CA . PRO B 1 236 ? -9.438 -17.609 -1.766 1 88.56 236 PRO B CA 1
ATOM 3768 C C . PRO B 1 236 ? -10.938 -17.922 -1.794 1 88.56 236 PRO B C 1
ATOM 3770 O O . PRO B 1 236 ? -11.359 -19 -1.391 1 88.56 236 PRO B O 1
ATOM 3773 N N . ILE B 1 237 ? -11.656 -16.828 -2.078 1 82.44 237 ILE B N 1
ATOM 3774 C CA . ILE B 1 237 ? -13.086 -17.047 -2.254 1 82.44 237 ILE B CA 1
ATOM 3775 C C . ILE B 1 237 ? -13.367 -17.562 -3.662 1 82.44 237 ILE B C 1
ATOM 3777 O O . ILE B 1 237 ? -13.008 -16.922 -4.648 1 82.44 237 ILE B O 1
ATOM 3781 N N . THR B 1 238 ? -13.477 -18.875 -3.826 1 63.88 238 THR B N 1
ATOM 3782 C CA . THR B 1 238 ? -13.789 -19.469 -5.125 1 63.88 238 THR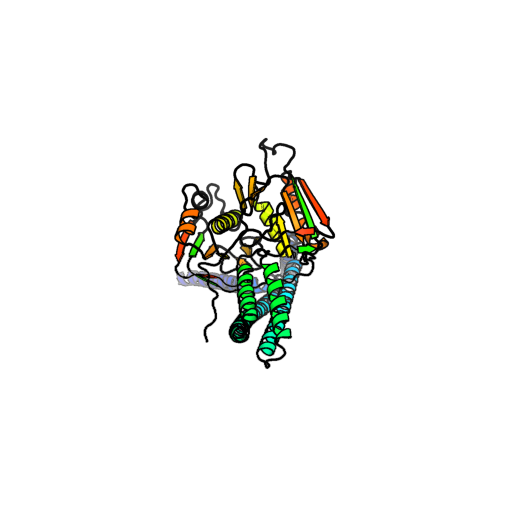 B CA 1
ATOM 3783 C C . THR B 1 238 ? -15.289 -19.406 -5.398 1 63.88 238 THR B C 1
ATOM 3785 O O . THR B 1 238 ? -16.094 -19.625 -4.496 1 63.88 238 THR B O 1
ATOM 3788 N N . GLU B 1 239 ? -15.875 -18.438 -6.047 1 45.97 239 GLU B N 1
ATOM 3789 C CA . GLU B 1 239 ? -17.312 -18.531 -6.328 1 45.97 239 GLU B CA 1
ATOM 3790 C C . GLU B 1 239 ? -17.719 -19.953 -6.633 1 45.97 239 GLU B C 1
ATOM 3792 O O . GLU B 1 239 ? -17.156 -20.594 -7.527 1 45.97 239 GLU B O 1
ATOM 3797 N N . GLU B 1 240 ? -17.891 -20.844 -5.648 1 38.66 240 GLU B N 1
ATOM 3798 C CA . GLU B 1 240 ? -18.672 -22.047 -5.969 1 38.66 240 GLU B CA 1
ATOM 3799 C C . GLU B 1 240 ? -19.812 -21.719 -6.93 1 38.66 240 GLU B C 1
ATOM 3801 O O . GLU B 1 240 ? -20.469 -20.688 -6.797 1 38.66 240 GLU B O 1
ATOM 3806 N N . GLU B 1 241 ? -20.016 -22.547 -8.141 1 30.22 241 GLU B N 1
ATOM 3807 C CA . GLU B 1 241 ? -21.297 -22.734 -8.805 1 30.22 241 GLU B CA 1
ATOM 3808 C C . GLU B 1 241 ? -22.406 -23 -7.789 1 30.22 241 GLU B C 1
ATOM 3810 O O . GLU B 1 241 ? -22.188 -23.656 -6.777 1 30.22 241 GLU B O 1
#

Sequence (482 aa):
MKNLVSKSLIVTVCVILGIIIAIQYKTVSNLVGPDFVPSQKNKELVNELSKVQEEKDALMNELTNLENRVQKYESEVSEESDYVEELSKELSKYKMFAGYTEVEGKGIEIIINNPDSEDAYGYPISIVEDYEYLLDIISYLNVTGSEAIAINDLRYTSFSEMLVAGDHLNINNKPIGVPIVIKSIGPSDDLKTALEINGGIIDLLESYGYKVEINKKDSIKIPRYTEIKEFKYANPITEEEMKNLVSKSLIVTVCVILGIIIAIQYKTVSNLVGPDFVPSQKNKELVNELSKVQEEKDALMNELTNLENRVQKYESEVSEESDYVEELSKELSKYKMFAGYTEVEGKGIEIIINNPDSEDAYGYPISIVEDYEYLLDIISYLNVTGSEAIAINDLRYTSFSEMLVAGDHLNINNKPIGVPIVIKSIGPSDDLKTALEINGGIIDLLESYGYKVEINKKDSIKIPRYTEIKEFKYANPITEEE

InterPro domains:
  IPR010273 Protein of unknown function DUF881 [PF05949] (90-234)
  IPR010273 Protein of unknown function DUF881 [PTHR37313] (6-238)

Secondary structure (DSSP, 8-state):
--HHHHHHHHHHHHHHHHHHHHHHHHHHHHTS-GGGS--HHHHHHHHHHHHHHHHHHHHHHHHHHHHHHHHHHHHHHTTT-HHHHHHHHHHHHHHHHHT-S-EEEEEEEEEEE--SS--TTS----TTTTTHHHHHHHHHHHHHT--EEEETTEE--TT--EEEETTEEEETTEEE-SSEEEEEES-HHHHHHHHTSTTSHHHHHHHTT-EEEEEEEEEEEEPPP-S----SS-EE-----/--HHHHHHHHHHHHHHHHHHHHHHHHHHHHHS-TT--HHHHHHHHHHHHHHHHHHHHHHHHHHHHHHHHHHHHHS----HHHHHHHHHHHHHHHHHHTT-S-EEEEEEEEEEE--SS--TTS----TTTTTHHHHHHHHHHHHHT--EEEETTEEP-TT--EEEETTEEEETTEEE-SSEEEEEES-HHHHHHHHTSTTSHHHHHHHTT-EEEEEEEEEEEEPPP-S----SS-EE-----

Nearest PDB structures (foldseek):
  3gmg-assembly1_B  TM=8.101E-01  e=7.001E-12  Mycobacterium tuberculosis
  5loq-assembly1_C  TM=3.259E-01  e=8.751E-02  Listeria monocytogenes
  5t2k-assembly1_E  TM=2.867E-01  e=1.058E-01  Geobacillus stearothermophilus 10
  5t2k-assembly1_B  TM=2.896E-01  e=3.986E-01  Geobacillus stearothermophilus 10
  3gmg-assembly1_B  TM=8.099E-01  e=5.183E-12  Mycobacterium tuberculosis

pLDDT: mean 77.78, std 20.86, range [27.33, 98.88]

Radius of gyration: 29.63 Å; Cα contacts (8 Å, |Δi|>4): 773; chains: 2; bounding box: 89×103×55 Å

Solvent-accessible surface area (backbone atoms only — not comparable to full-atom values): 25598 Å² total; per-residue (Å²): 125,69,70,55,55,58,50,47,50,51,49,49,51,48,50,51,50,47,48,49,49,50,42,44,58,54,33,60,65,52,61,54,50,80,73,78,41,71,45,76,60,44,54,47,47,50,51,48,38,50,50,49,50,51,49,35,50,51,42,49,50,50,36,52,52,41,50,50,49,43,52,51,50,39,59,57,52,22,74,75,38,73,63,51,31,52,52,41,51,52,32,52,51,26,29,45,65,38,26,63,39,36,28,30,17,26,9,36,38,37,40,39,34,54,36,93,56,49,38,100,83,63,45,78,61,49,60,53,82,46,43,54,56,55,51,45,52,49,16,52,35,30,73,60,48,44,69,48,43,17,53,72,76,36,38,53,35,61,62,43,24,65,43,71,55,88,83,23,30,27,42,75,88,36,78,41,52,81,61,43,35,39,38,34,23,23,58,36,68,57,43,51,49,66,44,63,35,87,83,27,69,50,50,52,42,42,74,72,41,34,43,76,46,78,42,77,36,78,68,41,81,37,50,34,47,80,76,88,79,78,75,85,41,54,37,75,63,72,77,77,130,120,73,68,54,56,59,50,49,51,49,49,50,50,47,50,52,53,48,49,53,52,48,46,55,56,51,57,60,50,66,72,54,54,80,83,74,44,76,61,57,58,46,49,50,50,51,50,48,39,52,50,50,50,50,50,32,51,49,42,51,50,48,37,50,52,41,50,48,50,41,44,52,68,63,42,67,91,57,64,73,63,60,55,52,49,52,51,51,51,52,32,54,50,27,31,44,65,38,27,62,38,35,27,32,18,25,8,34,38,37,39,38,34,55,37,94,58,50,38,100,82,62,45,78,62,49,60,52,83,46,44,54,56,54,50,42,51,50,15,52,36,30,75,58,49,45,68,46,44,18,54,70,75,36,38,54,35,62,64,44,24,68,43,72,56,88,84,22,29,28,41,75,90,36,77,42,54,83,60,44,36,40,38,33,23,23,56,35,68,56,42,52,48,66,45,64,36,87,83,26,69,51,50,51,42,42,73,74,40,33,43,76,45,79,41,78,38,77,68,41,81,35,51,35,48,79,77,90,81,79,74,85,41,57,34,73,64,65,83,73,133

Foldseek 3Di:
DVVVVVVVVVVVVVVVVVVVVVCCVVCVVPVVPCPVVCPVVNVVVVVVVVVVVVVLVVVLVVVLVVVVVVLVVLCVCCVVDVVSVVVSVVVVVVCQVQQQDKDKFWAKKKWKAFFPAAFVVRHGDFVLVVVVLVVVLVVLCVVQFWRWKDKVLATDGPPWDWDRDPQFTATLNDTDHPGIMMITHDDHVSSVCSQPPVPHSVVVCVVRRMDMDMGIDGMDIHHGHRDDDDDDDDDDPPPPD/DVVVVVVVVVVVVVVVVVVVVVCVVVVVDPPVDPPVPPVVVVVVVVVVVVVVVVVVVVVVVVVVVVVVLVVVVVPDPDPPVVNVVVVVVVVVVVCQQQQQDKDKFWAKKKWKAFFPAAFVVRHGDFVLVVVVLVVVLVVLCVVLFWRWKDKVLATDGPPWDWDRDPQFTATLNDTDHPGIMMITHDDHVSSVCSQPPVPHSVVVCVVRRMDMDMDIDGMDIHHGHDDDDDDDDDDDDDPDD